Protein AF-A0A950QY49-F1 (afdb_monomer)

Foldseek 3Di:
DDKDWDDDDDDDDDDDDDDPDPPPPPPPPPQFFFAAQEEAEVVRDDLDDPVVLVVLQQDDHGGGDDVVSVVSSVVSVVVVVQFPDWIWIWDDDDRHIYIYIYTDTFAWAAAEAEDEADDPVVDRVNLSVQLPRDGGHTDDPVSQVVSLVSSQVQLVQAQLPVKHKDWDWDADPNNSHIYIYIYIDSHDFAFEDQAAEDDDLVDDSVQLVVLLVQADVPVRDGGTRGNVSNVSSQVSSLLVLLVVQQLAKDKDFPDFCADPVRSYTHTYIYIDSAFHEAEEEPPDDDDPVVLCVLQVSSVVSHDDPVSVVSSQQSVQLVLVQVQQAVKGWDWDWDPDDPRYIYIYIYIDRPDGAAQADDDDPDPDPDDPVRLVVQQPWFGDDPVRNRTGDYPVSVVSSVVVVVVVD

Structure (mmCIF, N/CA/C/O backbone):
data_AF-A0A950QY49-F1
#
_entry.id   AF-A0A950QY49-F1
#
loop_
_atom_site.group_PDB
_atom_site.id
_atom_site.type_symbol
_atom_site.label_atom_id
_atom_site.label_alt_id
_atom_site.label_comp_id
_atom_site.label_asym_id
_atom_site.label_entity_id
_atom_site.label_seq_id
_atom_site.pdbx_PDB_ins_code
_atom_site.Cartn_x
_atom_site.Cartn_y
_atom_site.Cartn_z
_atom_site.occupancy
_atom_site.B_iso_or_equiv
_atom_site.auth_seq_id
_atom_site.auth_comp_id
_atom_site.auth_asym_id
_atom_site.auth_atom_id
_atom_site.pdbx_PDB_model_num
ATOM 1 N N . MET A 1 1 ? 20.045 10.051 -58.119 1.00 30.69 1 MET A N 1
ATOM 2 C CA . MET A 1 1 ? 19.917 9.623 -56.711 1.00 30.69 1 MET A CA 1
ATOM 3 C C . MET A 1 1 ? 18.690 10.287 -56.118 1.00 30.69 1 MET A C 1
ATOM 5 O O . MET A 1 1 ? 18.733 11.477 -55.836 1.00 30.69 1 MET A O 1
ATOM 9 N N . LYS A 1 2 ? 17.575 9.561 -56.041 1.00 25.39 2 LYS A N 1
ATOM 10 C CA . LYS A 1 2 ? 16.353 9.978 -55.345 1.00 25.39 2 LYS A CA 1
ATOM 11 C C . LYS A 1 2 ? 15.787 8.714 -54.693 1.00 25.39 2 LYS A C 1
ATOM 13 O O . LYS A 1 2 ? 15.357 7.828 -55.420 1.00 25.39 2 LYS A O 1
ATOM 18 N N . SER A 1 3 ? 15.891 8.617 -53.371 1.00 27.31 3 SER A N 1
ATOM 19 C CA . SER A 1 3 ? 15.269 7.583 -52.540 1.00 27.31 3 SER A CA 1
ATOM 20 C C . SER A 1 3 ? 13.861 8.034 -52.137 1.00 27.31 3 SER A C 1
ATOM 22 O O . SER A 1 3 ? 13.612 9.230 -51.955 1.00 27.31 3 SER A O 1
ATOM 24 N N . LEU A 1 4 ? 12.927 7.086 -52.056 1.00 34.66 4 LEU A N 1
ATOM 25 C CA . LEU A 1 4 ? 11.522 7.326 -51.737 1.00 34.66 4 LEU A CA 1
ATOM 26 C C . LEU A 1 4 ? 11.275 6.944 -50.266 1.00 34.66 4 LEU A C 1
ATOM 28 O O . LEU A 1 4 ? 11.078 5.779 -49.962 1.00 34.66 4 LEU A O 1
ATOM 32 N N . LEU A 1 5 ? 11.284 7.919 -49.354 1.00 30.86 5 LEU A N 1
ATOM 33 C CA . LEU A 1 5 ? 11.005 7.697 -47.929 1.00 30.86 5 LEU A CA 1
ATOM 34 C C . LEU A 1 5 ? 9.494 7.768 -47.662 1.00 30.86 5 LEU A C 1
ATOM 36 O O . LEU A 1 5 ? 8.912 8.854 -47.686 1.00 30.86 5 LEU A O 1
ATOM 40 N N . PHE A 1 6 ? 8.862 6.640 -47.335 1.00 33.88 6 PHE A N 1
ATOM 41 C CA . PHE A 1 6 ? 7.559 6.640 -46.663 1.00 33.88 6 PHE A CA 1
ATOM 42 C C . PHE A 1 6 ? 7.774 6.706 -45.148 1.00 33.88 6 PHE A C 1
ATOM 44 O O . PHE A 1 6 ? 8.316 5.786 -44.544 1.00 33.88 6 PHE A O 1
ATOM 51 N N . ARG A 1 7 ? 7.362 7.816 -44.528 1.00 32.69 7 ARG A N 1
ATOM 52 C CA . ARG A 1 7 ? 7.483 8.056 -43.083 1.00 32.69 7 ARG A CA 1
ATOM 53 C C . ARG A 1 7 ? 6.103 8.382 -42.521 1.00 32.69 7 ARG A C 1
ATOM 55 O O . ARG A 1 7 ? 5.513 9.384 -42.914 1.00 32.69 7 ARG A O 1
ATOM 62 N N . VAL A 1 8 ? 5.597 7.577 -41.589 1.00 34.59 8 VAL A N 1
ATOM 63 C CA . VAL A 1 8 ? 4.355 7.872 -40.855 1.00 34.59 8 VAL A CA 1
ATOM 64 C C . VAL A 1 8 ? 4.723 8.169 -39.405 1.00 34.59 8 VAL A C 1
ATOM 66 O O . VAL A 1 8 ? 5.109 7.280 -38.655 1.00 34.59 8 VAL A O 1
ATOM 69 N N . GLY A 1 9 ? 4.650 9.443 -39.016 1.00 32.34 9 GLY A N 1
ATOM 70 C CA . GLY A 1 9 ? 4.895 9.908 -37.651 1.00 32.34 9 GLY A CA 1
ATOM 71 C C . GLY A 1 9 ? 3.739 10.774 -37.154 1.00 32.34 9 GLY A C 1
ATOM 72 O O . GLY A 1 9 ? 3.256 11.644 -37.876 1.00 32.34 9 GLY A O 1
ATOM 73 N N . ARG A 1 10 ? 3.290 10.539 -35.917 1.00 36.69 10 ARG A N 1
ATOM 74 C CA . ARG A 1 10 ? 2.324 11.390 -35.200 1.00 36.69 10 ARG A CA 1
ATOM 75 C C . ARG A 1 10 ? 3.036 12.645 -34.680 1.00 36.69 10 ARG A C 1
ATOM 77 O O . ARG A 1 10 ? 4.004 12.516 -33.939 1.00 36.69 10 ARG A O 1
ATOM 84 N N . CYS A 1 11 ? 2.533 13.837 -35.012 1.00 30.84 11 CYS A N 1
ATOM 85 C CA . CYS A 1 11 ? 3.027 15.114 -34.478 1.00 30.84 11 CYS A CA 1
ATOM 86 C C . CYS A 1 11 ? 1.922 15.888 -33.745 1.00 30.84 11 CYS A C 1
ATOM 88 O O . CYS A 1 11 ? 0.811 16.038 -34.252 1.00 30.84 11 CYS A O 1
ATOM 90 N N . VAL A 1 12 ? 2.273 16.404 -32.564 1.00 33.09 12 VAL A N 1
ATOM 91 C CA . VAL A 1 12 ? 1.471 17.269 -31.691 1.00 33.09 12 VAL A CA 1
ATOM 92 C C . VAL A 1 12 ? 2.080 18.683 -31.713 1.00 33.09 12 VAL A C 1
ATOM 94 O O . VAL A 1 12 ? 3.201 18.858 -31.260 1.00 33.09 12 VAL A O 1
ATOM 97 N N . TRP A 1 13 ? 1.310 19.636 -32.258 1.00 37.41 13 TRP A N 1
ATOM 98 C CA . TRP A 1 13 ? 1.205 21.094 -31.993 1.00 37.41 13 TRP A CA 1
ATOM 99 C C . TRP A 1 13 ? 2.407 22.086 -32.032 1.00 37.41 13 TRP A C 1
ATOM 101 O O . TRP A 1 13 ? 3.562 21.683 -31.980 1.00 37.41 13 TRP A O 1
ATOM 111 N N . PRO A 1 14 ? 2.136 23.406 -32.243 1.00 50.62 14 PRO A N 1
ATOM 112 C CA . PRO A 1 14 ? 2.901 24.233 -33.185 1.00 50.62 14 PRO A CA 1
ATOM 113 C C . PRO A 1 14 ? 3.636 25.433 -32.558 1.00 50.62 14 PRO A C 1
ATOM 115 O O . PRO A 1 14 ? 3.256 25.934 -31.506 1.00 50.62 14 PRO A O 1
ATOM 118 N N . THR A 1 15 ? 4.614 25.995 -33.274 1.00 37.56 15 THR A N 1
ATOM 119 C CA . THR A 1 15 ? 4.896 27.445 -33.271 1.00 37.56 15 THR A CA 1
ATOM 120 C C . THR A 1 15 ? 5.518 27.868 -34.607 1.00 37.56 15 THR A C 1
ATOM 122 O O . THR A 1 15 ? 6.325 27.150 -35.194 1.00 37.56 15 THR A O 1
ATOM 125 N N . LEU A 1 16 ? 5.045 29.011 -35.115 1.00 41.44 16 LEU A N 1
ATOM 126 C CA . LEU A 1 16 ? 5.247 29.545 -36.463 1.00 41.44 16 LEU A CA 1
ATOM 127 C C . LEU A 1 16 ? 6.702 29.938 -36.768 1.00 41.44 16 LEU A C 1
ATOM 129 O O . LEU A 1 16 ? 7.291 30.747 -36.055 1.00 41.44 16 LEU A O 1
ATOM 133 N N . LEU A 1 17 ? 7.187 29.524 -37.942 1.00 35.62 17 LEU A N 1
ATOM 134 C CA . LEU A 1 17 ? 8.210 30.245 -38.699 1.00 35.62 17 LEU A CA 1
ATOM 135 C C . LEU A 1 17 ? 7.769 30.318 -40.167 1.00 35.62 17 LEU A C 1
ATOM 137 O O . LEU A 1 17 ? 7.508 29.294 -40.797 1.00 35.62 17 LEU A O 1
ATOM 141 N N . ALA A 1 18 ? 7.654 31.536 -40.694 1.00 41.94 18 ALA A N 1
ATOM 142 C CA . ALA A 1 18 ? 7.353 31.788 -42.096 1.00 41.94 18 ALA A CA 1
ATOM 143 C C . ALA A 1 18 ? 8.558 31.375 -42.954 1.00 41.94 18 ALA A C 1
ATOM 145 O O . ALA A 1 18 ? 9.574 32.067 -42.987 1.00 41.94 18 ALA A O 1
ATOM 146 N N . VAL A 1 19 ? 8.440 30.235 -43.634 1.00 37.59 19 VAL A N 1
ATOM 147 C CA . VAL A 1 19 ? 9.406 29.760 -44.627 1.00 37.59 19 VAL A CA 1
ATOM 148 C C . VAL A 1 19 ? 8.765 29.895 -46.001 1.00 37.59 19 VAL A C 1
ATOM 150 O O . VAL A 1 19 ? 7.644 29.447 -46.237 1.00 37.59 19 VAL A O 1
ATOM 153 N N . THR A 1 20 ? 9.485 30.553 -46.899 1.00 35.62 20 THR A N 1
ATOM 154 C CA . THR A 1 20 ? 9.196 30.648 -48.325 1.00 35.62 20 THR A CA 1
ATOM 155 C C . THR A 1 20 ? 8.959 29.252 -48.909 1.00 35.62 20 THR A C 1
ATOM 157 O O . THR A 1 20 ? 9.855 28.412 -48.955 1.00 35.62 20 THR A O 1
ATOM 160 N N . LEU A 1 21 ? 7.724 28.996 -49.349 1.00 39.03 21 LEU A N 1
ATOM 161 C CA . LEU A 1 21 ? 7.318 27.771 -50.036 1.00 39.03 21 LEU A CA 1
ATOM 162 C C . LEU A 1 21 ? 7.967 27.718 -51.425 1.00 39.03 21 LEU A C 1
ATOM 164 O O . LEU A 1 21 ? 7.374 28.109 -52.426 1.00 39.03 21 LEU A O 1
ATOM 168 N N . ALA A 1 22 ? 9.194 27.206 -51.490 1.00 35.38 22 ALA A N 1
ATOM 169 C CA . ALA A 1 22 ? 9.668 26.542 -52.692 1.00 35.38 22 ALA A CA 1
ATOM 170 C C . ALA A 1 22 ? 8.942 25.194 -52.759 1.00 35.38 22 ALA A C 1
ATOM 172 O O . ALA A 1 22 ? 9.297 24.241 -52.063 1.00 35.38 22 ALA A O 1
ATOM 173 N N . THR A 1 23 ? 7.878 25.126 -53.555 1.00 38.59 23 THR A N 1
ATOM 174 C CA . THR A 1 23 ? 7.194 23.882 -53.905 1.00 38.59 23 THR A CA 1
ATOM 175 C C . THR A 1 23 ? 8.139 23.014 -54.733 1.00 38.59 23 THR A C 1
ATOM 177 O O . THR A 1 23 ? 8.102 22.987 -55.961 1.00 38.59 23 THR A O 1
ATOM 180 N N . ALA A 1 24 ? 9.026 22.288 -54.052 1.00 35.03 24 ALA A N 1
ATOM 181 C CA . ALA A 1 24 ? 9.708 21.152 -54.640 1.00 35.03 24 ALA A CA 1
ATOM 182 C C . ALA A 1 24 ? 8.638 20.096 -54.930 1.00 35.03 24 ALA A C 1
ATOM 184 O O . ALA A 1 24 ? 8.175 19.394 -54.032 1.00 35.03 24 ALA A O 1
ATOM 185 N N . ALA A 1 25 ? 8.209 20.026 -56.188 1.00 30.75 25 ALA A N 1
ATOM 186 C CA . ALA A 1 25 ? 7.413 18.926 -56.692 1.00 30.75 25 ALA A CA 1
ATOM 187 C C . ALA A 1 25 ? 8.199 17.624 -56.459 1.00 30.75 25 ALA A C 1
ATOM 189 O O . ALA A 1 25 ? 9.113 17.281 -57.213 1.00 30.75 25 ALA A O 1
ATOM 190 N N . TYR A 1 26 ? 7.869 16.912 -55.380 1.00 34.59 26 TYR A N 1
ATOM 191 C CA . TYR A 1 26 ? 8.214 15.508 -55.220 1.00 34.59 26 TYR A CA 1
ATOM 192 C C . TYR A 1 26 ? 7.486 14.761 -56.338 1.00 34.59 26 TYR A C 1
ATOM 194 O O . TYR A 1 26 ? 6.314 14.419 -56.224 1.00 34.59 26 TYR A O 1
ATOM 202 N N . SER A 1 27 ? 8.169 14.556 -57.464 1.00 36.56 27 SER A N 1
ATOM 203 C CA . SER A 1 27 ? 7.768 13.539 -58.428 1.00 36.56 27 SER A CA 1
ATOM 204 C C . SER A 1 27 ? 7.874 12.201 -57.705 1.00 36.56 27 SER A C 1
ATOM 206 O O . SER A 1 27 ? 8.966 11.668 -57.505 1.00 36.56 27 SER A O 1
ATOM 208 N N . GLN A 1 28 ? 6.730 11.714 -57.240 1.00 47.41 28 GLN A N 1
ATOM 209 C CA . GLN A 1 28 ? 6.548 10.351 -56.784 1.00 47.41 28 GLN A CA 1
ATOM 210 C C . GLN A 1 28 ? 6.732 9.488 -58.035 1.00 47.41 28 GLN A C 1
ATOM 212 O O . GLN A 1 28 ? 5.863 9.448 -58.903 1.00 47.41 28 GLN A O 1
ATOM 217 N N . GLN A 1 29 ? 7.932 8.932 -58.218 1.00 58.31 29 GLN A N 1
ATOM 218 C CA . GLN A 1 29 ? 8.174 8.001 -59.313 1.00 58.31 29 GLN A CA 1
ATOM 219 C C . GLN A 1 29 ? 7.280 6.791 -59.057 1.00 58.31 29 GLN A C 1
ATOM 221 O O . GLN A 1 29 ? 7.472 6.073 -58.078 1.00 58.31 29 GLN A O 1
ATOM 226 N N . ASP A 1 30 ? 6.264 6.620 -59.897 1.00 75.31 30 ASP A N 1
ATOM 227 C CA . ASP A 1 30 ? 5.365 5.486 -59.783 1.00 75.31 30 ASP A CA 1
ATOM 228 C C . ASP A 1 30 ? 6.089 4.236 -60.296 1.00 75.31 30 ASP A C 1
ATOM 230 O O . ASP A 1 30 ? 6.378 4.087 -61.488 1.00 75.31 30 ASP A O 1
ATOM 234 N N . PHE A 1 31 ? 6.475 3.377 -59.355 1.00 83.50 31 PHE A N 1
ATOM 235 C CA . PHE A 1 31 ? 7.091 2.082 -59.631 1.00 83.50 31 PHE A CA 1
ATOM 236 C C . PHE A 1 31 ? 6.047 0.970 -59.802 1.00 83.50 31 PHE A C 1
ATOM 238 O O . PHE A 1 31 ? 6.425 -0.169 -60.077 1.00 83.50 31 PHE A O 1
ATOM 245 N N . SER A 1 32 ? 4.754 1.284 -59.657 1.00 84.19 32 SE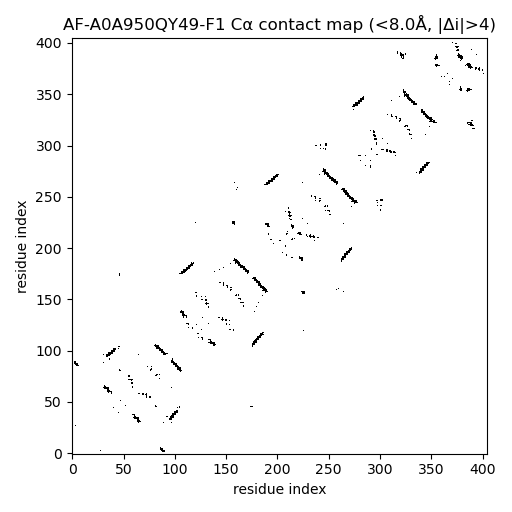R A N 1
ATOM 246 C CA . SER A 1 32 ? 3.659 0.332 -59.836 1.00 84.19 32 SER A CA 1
ATOM 247 C C . SER A 1 32 ? 3.723 -0.332 -61.212 1.00 84.19 32 SER A C 1
ATOM 249 O O . SER A 1 32 ? 3.983 0.311 -62.231 1.00 84.19 32 SER A O 1
ATOM 251 N N . GLY A 1 33 ? 3.530 -1.650 -61.242 1.00 84.44 33 GLY A N 1
ATOM 252 C CA . GLY A 1 33 ? 3.543 -2.445 -62.469 1.00 84.44 33 GLY A CA 1
ATOM 253 C C . GLY A 1 33 ? 4.929 -2.731 -63.063 1.00 84.44 33 GLY A C 1
ATOM 254 O O . GLY A 1 33 ? 5.017 -3.536 -63.990 1.00 84.44 33 GLY A O 1
ATOM 255 N N . ARG A 1 34 ? 6.022 -2.146 -62.546 1.00 91.44 34 ARG A N 1
ATOM 256 C CA . ARG A 1 34 ? 7.386 -2.555 -62.931 1.00 91.44 34 ARG A CA 1
ATOM 257 C C . ARG A 1 34 ? 7.736 -3.904 -62.312 1.00 91.44 34 ARG A C 1
ATOM 259 O O . ARG A 1 34 ? 7.313 -4.196 -61.199 1.00 91.44 34 ARG A O 1
ATOM 266 N N . LEU A 1 35 ? 8.539 -4.707 -63.007 1.00 94.81 35 LEU A N 1
ATOM 267 C CA . LEU A 1 35 ? 8.980 -6.009 -62.499 1.00 94.81 35 LEU A CA 1
ATOM 268 C C . LEU A 1 35 ? 9.905 -5.843 -61.290 1.00 94.81 35 LEU A C 1
ATOM 270 O O . LEU A 1 35 ? 10.862 -5.071 -61.345 1.00 94.81 35 LEU A O 1
ATOM 274 N N . VAL A 1 36 ? 9.645 -6.588 -60.219 1.00 95.56 36 VAL A N 1
ATOM 275 C CA . VAL A 1 36 ? 10.505 -6.610 -59.032 1.00 95.56 36 VAL A CA 1
ATOM 276 C C . VAL A 1 36 ? 11.767 -7.415 -59.33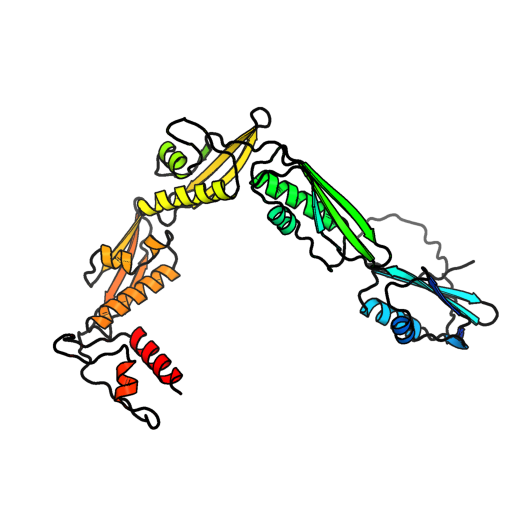9 1.00 95.56 36 VAL A C 1
ATOM 278 O O . VAL A 1 36 ? 11.688 -8.617 -59.593 1.00 95.56 36 VAL A O 1
ATOM 281 N N . THR A 1 37 ? 12.937 -6.776 -59.309 1.00 95.56 37 THR A N 1
ATOM 282 C CA . THR A 1 37 ? 14.229 -7.433 -59.589 1.00 95.56 37 THR A CA 1
ATOM 283 C C . THR A 1 37 ? 14.846 -8.058 -58.343 1.00 95.56 37 THR A C 1
ATOM 285 O O . THR A 1 37 ? 15.503 -9.092 -58.428 1.00 95.56 37 THR A O 1
ATOM 288 N N . SER A 1 38 ? 14.602 -7.472 -57.169 1.00 94.50 38 SER A N 1
ATOM 289 C CA . SER A 1 38 ? 15.070 -7.997 -55.885 1.00 94.50 38 SER A CA 1
ATOM 290 C C . SER A 1 38 ? 14.222 -7.479 -54.726 1.00 94.50 38 SER A C 1
ATOM 292 O O . SER A 1 38 ? 13.797 -6.323 -54.752 1.00 94.50 38 SER A O 1
ATOM 294 N N . VAL A 1 39 ? 14.076 -8.292 -53.679 1.00 94.88 39 VAL A N 1
ATOM 295 C CA . VAL A 1 39 ? 13.546 -7.867 -52.376 1.00 94.88 39 VAL A CA 1
ATOM 296 C C . VAL A 1 39 ? 14.623 -8.101 -51.323 1.00 94.88 39 VAL A C 1
ATOM 298 O O . VAL A 1 39 ? 15.093 -9.225 -51.158 1.00 94.88 39 VAL A O 1
ATOM 301 N N . LEU A 1 40 ? 15.049 -7.034 -50.651 1.00 95.12 40 LEU A N 1
ATOM 302 C CA . LEU A 1 40 ? 16.138 -7.050 -49.676 1.00 95.12 40 LEU A CA 1
ATOM 303 C C . LEU A 1 40 ? 15.659 -6.533 -48.319 1.00 95.12 40 LEU A C 1
ATOM 305 O O . LEU A 1 40 ? 14.826 -5.633 -48.254 1.00 95.12 40 LEU A O 1
ATOM 309 N N . PHE A 1 41 ? 16.253 -7.047 -47.243 1.00 95.75 41 PHE A N 1
ATOM 310 C CA . PHE A 1 41 ? 16.059 -6.537 -45.887 1.00 95.75 41 PHE A CA 1
ATOM 311 C C . PHE A 1 41 ? 17.346 -5.906 -45.358 1.00 95.75 41 PHE A C 1
ATOM 313 O O . PHE A 1 41 ? 18.445 -6.424 -45.567 1.00 95.75 41 PHE A O 1
ATOM 320 N N . GLN A 1 42 ? 17.204 -4.789 -44.651 1.00 95.25 42 GLN A N 1
ATOM 321 C CA . GLN A 1 42 ? 18.289 -4.100 -43.970 1.00 95.25 42 GLN A CA 1
ATOM 322 C C . GLN A 1 42 ? 17.882 -3.826 -42.514 1.00 95.25 42 GLN A C 1
ATOM 324 O O . GLN A 1 42 ? 16.985 -3.016 -42.292 1.00 95.25 42 GLN A O 1
ATOM 329 N N . PRO A 1 43 ? 18.544 -4.445 -41.517 1.00 93.81 43 PRO A N 1
ATOM 330 C CA . PRO A 1 43 ? 19.668 -5.390 -41.631 1.00 93.81 43 PRO A CA 1
ATOM 331 C C . PRO A 1 43 ? 19.280 -6.724 -42.298 1.00 93.81 43 PRO A C 1
ATOM 333 O O . PRO A 1 43 ? 18.111 -7.069 -42.356 1.00 93.81 43 PRO A O 1
ATOM 336 N N . ALA A 1 44 ? 20.250 -7.503 -42.788 1.00 92.75 44 ALA A N 1
ATOM 337 C CA . ALA A 1 44 ? 19.944 -8.782 -43.446 1.00 92.75 44 ALA A CA 1
ATOM 338 C C . ALA A 1 44 ? 19.329 -9.815 -42.480 1.00 92.75 44 ALA A C 1
ATOM 340 O O . ALA A 1 44 ? 18.372 -10.498 -42.830 1.00 92.75 44 ALA A O 1
ATOM 341 N N . LYS A 1 45 ? 19.846 -9.898 -41.244 1.00 91.56 45 LYS A N 1
ATOM 342 C CA . LYS A 1 45 ? 19.269 -10.737 -40.183 1.00 91.56 45 LYS A CA 1
ATOM 343 C C . LYS A 1 45 ? 18.032 -10.044 -39.615 1.00 91.56 45 LYS A C 1
ATOM 345 O O . LYS A 1 45 ? 18.147 -8.963 -39.038 1.00 91.56 45 LYS A O 1
ATOM 350 N N . GLN A 1 46 ? 16.876 -10.670 -39.785 1.00 94.06 46 GLN A N 1
ATOM 351 C CA . GLN A 1 46 ? 15.595 -10.187 -39.277 1.00 94.06 46 GLN A CA 1
ATOM 352 C C . GLN A 1 46 ? 15.273 -10.813 -37.906 1.00 94.06 46 GLN A C 1
ATOM 354 O O . GLN A 1 46 ? 15.798 -11.882 -37.593 1.00 94.06 46 GLN A O 1
ATOM 359 N N . PRO A 1 47 ? 14.457 -10.150 -37.059 1.00 92.69 47 PRO A N 1
ATOM 360 C CA . PRO A 1 47 ? 14.049 -10.694 -35.759 1.00 92.69 47 PRO A CA 1
ATOM 361 C C . PRO A 1 47 ? 13.118 -11.910 -35.879 1.00 92.69 47 PRO A C 1
ATOM 363 O O . PRO A 1 47 ? 13.007 -12.687 -34.936 1.00 92.69 47 PRO A O 1
ATOM 366 N N . ILE A 1 48 ? 12.449 -12.060 -37.020 1.00 92.44 48 ILE A N 1
ATOM 367 C CA . ILE A 1 48 ? 11.604 -13.204 -37.356 1.00 92.44 48 ILE A CA 1
ATOM 368 C C . ILE A 1 48 ? 12.420 -14.307 -38.058 1.00 92.44 48 ILE A C 1
ATOM 370 O O . ILE A 1 48 ? 13.390 -14.007 -38.757 1.00 92.44 48 ILE A O 1
ATOM 374 N N . ASP A 1 49 ? 12.028 -15.575 -37.879 1.00 91.69 49 ASP A N 1
ATOM 375 C CA . ASP A 1 49 ? 12.633 -16.729 -38.565 1.00 91.69 49 ASP A CA 1
ATOM 376 C C . ASP A 1 49 ? 12.497 -16.599 -40.091 1.00 91.69 49 ASP A C 1
ATOM 378 O O . ASP A 1 49 ? 11.493 -16.105 -40.604 1.00 91.69 49 ASP A O 1
ATOM 382 N N . GLU A 1 50 ? 13.499 -17.067 -40.838 1.00 91.12 50 GLU A N 1
ATOM 383 C CA . GLU A 1 50 ? 13.517 -16.945 -42.301 1.00 91.12 50 GLU A CA 1
ATOM 384 C C . GLU A 1 50 ? 12.353 -17.667 -42.992 1.00 91.12 50 GLU A C 1
ATOM 386 O O . GLU A 1 50 ? 11.971 -17.280 -44.098 1.00 91.12 50 GLU A O 1
ATOM 391 N N . ARG A 1 51 ? 11.802 -18.728 -42.386 1.00 91.38 51 ARG A N 1
ATOM 392 C CA . ARG A 1 51 ? 10.640 -19.440 -42.941 1.00 91.38 51 ARG A CA 1
ATOM 393 C C . ARG A 1 51 ? 9.387 -18.586 -42.819 1.00 91.38 51 ARG A C 1
ATOM 395 O O . ARG A 1 51 ? 8.742 -18.324 -43.827 1.00 91.38 51 ARG A O 1
ATOM 402 N N . ASP A 1 52 ? 9.132 -18.067 -41.624 1.00 92.94 52 ASP A N 1
ATOM 403 C CA . ASP A 1 52 ? 7.974 -17.215 -41.357 1.00 92.94 52 ASP A CA 1
ATOM 404 C C . ASP A 1 52 ? 8.079 -15.882 -42.122 1.00 92.94 52 ASP A C 1
ATOM 406 O O . ASP A 1 52 ? 7.080 -15.357 -42.612 1.00 92.94 52 ASP A O 1
ATOM 410 N N . LEU A 1 53 ? 9.299 -15.357 -42.314 1.00 93.75 53 LEU A N 1
ATOM 411 C CA . LEU A 1 53 ? 9.541 -14.165 -43.133 1.00 93.75 53 LEU A CA 1
ATOM 412 C C . LEU A 1 53 ? 9.081 -14.353 -44.583 1.00 93.75 53 LEU A C 1
ATOM 414 O O . LEU A 1 53 ? 8.505 -13.437 -45.171 1.00 93.75 53 LEU A O 1
ATOM 418 N N . LYS A 1 54 ? 9.334 -15.532 -45.167 1.00 90.88 54 LYS A N 1
ATOM 419 C CA . LYS A 1 54 ? 8.913 -15.854 -46.539 1.00 90.88 54 LYS A CA 1
ATOM 420 C C . LYS A 1 54 ? 7.396 -15.918 -46.662 1.00 90.88 54 LYS A C 1
ATOM 422 O O . LYS A 1 54 ? 6.872 -15.479 -47.680 1.00 90.88 54 LYS A O 1
ATOM 427 N N . ASP A 1 55 ? 6.714 -16.412 -45.634 1.00 90.81 55 ASP A N 1
ATOM 428 C CA . ASP A 1 55 ? 5.251 -16.481 -45.606 1.00 90.81 55 ASP A CA 1
ATOM 429 C C . ASP A 1 55 ? 4.615 -15.092 -45.419 1.00 90.81 55 ASP A C 1
ATOM 431 O O . ASP A 1 55 ? 3.547 -14.811 -45.965 1.00 90.81 55 ASP A O 1
ATOM 435 N N . MET A 1 56 ? 5.287 -14.189 -44.698 1.00 90.81 56 MET A N 1
ATOM 436 C CA . MET A 1 56 ? 4.837 -12.804 -44.517 1.00 90.81 56 MET A CA 1
ATOM 437 C C . MET A 1 56 ? 5.099 -11.909 -45.735 1.00 90.81 56 MET A C 1
ATOM 439 O O . MET A 1 56 ? 4.347 -10.955 -45.957 1.00 90.81 56 MET A O 1
ATOM 443 N N . GLN A 1 57 ? 6.141 -12.192 -46.524 1.00 93.69 57 GLN A N 1
ATOM 444 C CA . GLN A 1 57 ? 6.507 -11.407 -47.702 1.00 93.69 57 GLN A CA 1
ATOM 445 C C . GLN A 1 57 ? 5.610 -11.735 -48.902 1.00 93.69 57 GLN A C 1
ATOM 447 O O . GLN A 1 57 ? 5.785 -12.741 -49.589 1.00 93.69 57 GLN A O 1
ATOM 452 N N . LEU A 1 58 ? 4.694 -10.822 -49.225 1.00 94.38 58 LEU A N 1
ATOM 453 C CA . LEU A 1 58 ? 3.769 -11.004 -50.349 1.00 94.38 58 LEU A CA 1
ATOM 454 C C . LEU A 1 58 ? 4.380 -10.623 -51.704 1.00 94.38 58 LEU A C 1
ATOM 456 O O . LEU A 1 58 ? 3.917 -11.094 -52.739 1.00 94.38 58 LEU A O 1
ATOM 460 N N . ILE A 1 59 ? 5.412 -9.777 -51.706 1.00 94.00 59 ILE A N 1
ATOM 461 C CA . ILE A 1 59 ? 6.108 -9.339 -52.923 1.00 94.00 59 ILE A CA 1
ATOM 462 C C . ILE A 1 59 ? 7.065 -10.436 -53.395 1.00 94.00 59 ILE A C 1
ATOM 464 O O . ILE A 1 59 ? 7.886 -10.928 -52.615 1.00 94.00 59 ILE A O 1
ATOM 468 N N . ARG A 1 60 ? 7.028 -10.774 -54.686 1.00 92.19 60 ARG A N 1
ATOM 469 C CA . ARG A 1 60 ? 7.893 -11.799 -55.285 1.00 92.19 60 ARG A CA 1
ATOM 470 C C . ARG A 1 60 ? 8.765 -11.231 -56.394 1.00 92.19 60 ARG A C 1
ATOM 472 O O . ARG A 1 60 ? 8.342 -10.382 -57.173 1.00 92.19 60 ARG A O 1
ATOM 479 N N . VAL A 1 61 ? 9.998 -11.726 -56.468 1.00 93.56 61 VAL A N 1
ATOM 480 C CA . VAL A 1 61 ? 10.926 -11.395 -57.555 1.00 93.56 61 VAL A CA 1
ATOM 481 C C . VAL A 1 61 ? 10.378 -11.948 -58.872 1.00 93.56 61 VAL A C 1
ATOM 483 O O . VAL A 1 61 ? 9.953 -13.100 -58.930 1.00 93.56 61 VAL A O 1
ATOM 486 N N . GLY A 1 62 ? 10.400 -11.128 -59.923 1.00 93.00 62 GLY A N 1
ATOM 487 C CA . GLY A 1 62 ? 9.877 -11.459 -61.250 1.00 93.00 62 GLY A CA 1
ATOM 488 C C . GLY A 1 62 ? 8.398 -11.124 -61.465 1.00 93.00 62 GLY A C 1
ATOM 489 O O . GLY A 1 62 ? 7.929 -11.221 -62.596 1.00 93.00 62 GLY A O 1
ATOM 490 N N . GLU A 1 63 ? 7.671 -10.691 -60.431 1.00 93.75 63 GLU A N 1
ATOM 491 C CA . GLU A 1 63 ? 6.277 -10.243 -60.545 1.00 93.75 63 GLU A CA 1
ATOM 492 C C . GLU A 1 63 ? 6.188 -8.705 -60.646 1.00 93.75 63 GLU A C 1
ATOM 494 O O . GLU A 1 63 ? 7.102 -7.999 -60.202 1.00 93.75 63 GLU A O 1
ATOM 499 N N . PRO A 1 64 ? 5.117 -8.145 -61.245 1.00 94.38 64 PRO A N 1
ATOM 500 C CA . PRO A 1 64 ? 4.874 -6.705 -61.224 1.00 94.38 64 PRO A CA 1
ATOM 501 C C . PRO A 1 64 ? 4.679 -6.194 -59.791 1.00 94.38 64 PRO A C 1
ATOM 503 O O . PRO A 1 64 ? 3.925 -6.779 -59.017 1.00 94.38 64 PRO A O 1
ATOM 506 N N . LEU A 1 65 ? 5.308 -5.071 -59.443 1.00 93.44 65 LEU A N 1
ATOM 507 C CA . LEU A 1 65 ? 5.146 -4.443 -58.136 1.00 93.44 65 LEU A CA 1
ATOM 508 C C . LEU A 1 65 ? 3.703 -3.956 -57.951 1.00 93.44 65 LEU A C 1
ATOM 510 O O . LEU A 1 65 ? 3.256 -3.049 -58.659 1.00 93.44 65 LEU A O 1
ATOM 514 N N . VAL A 1 66 ? 3.008 -4.506 -56.954 1.00 94.44 66 VAL A N 1
ATOM 515 C CA . VAL A 1 66 ? 1.677 -4.052 -56.533 1.00 94.44 66 VAL A CA 1
ATOM 516 C C . VAL A 1 66 ? 1.795 -3.304 -55.197 1.00 94.44 66 VAL A C 1
ATOM 518 O O . VAL A 1 66 ? 2.117 -3.923 -54.181 1.00 94.44 66 VAL A O 1
ATOM 521 N N . PRO A 1 67 ? 1.498 -1.990 -55.134 1.00 91.25 67 PRO A N 1
ATOM 522 C CA . PRO A 1 67 ? 1.643 -1.208 -53.902 1.00 91.25 67 PRO A CA 1
ATOM 523 C C . PRO A 1 67 ? 0.868 -1.758 -52.693 1.00 91.25 67 PRO A C 1
ATOM 525 O O . PRO A 1 67 ? 1.348 -1.676 -51.564 1.00 91.25 67 PRO A O 1
ATOM 528 N N . SER A 1 68 ? -0.301 -2.373 -52.906 1.00 93.19 68 SER A N 1
ATOM 529 C CA . SER A 1 68 ? -1.077 -2.988 -51.819 1.00 93.19 68 SER A CA 1
ATOM 530 C C . SER A 1 68 ? -0.392 -4.213 -51.207 1.00 93.19 68 SER A C 1
ATOM 532 O O . SER A 1 68 ? -0.545 -4.446 -50.013 1.00 93.19 68 SER A O 1
ATOM 534 N N . GLN A 1 69 ? 0.408 -4.962 -51.975 1.00 94.69 69 GLN A N 1
ATOM 535 C CA . GLN A 1 69 ? 1.208 -6.072 -51.444 1.00 94.69 69 GLN A CA 1
ATOM 536 C C . GLN A 1 69 ? 2.374 -5.569 -50.590 1.00 94.69 69 GLN A C 1
ATOM 538 O O . GLN A 1 69 ? 2.733 -6.222 -49.610 1.00 94.69 69 GLN A O 1
ATOM 543 N N . VAL A 1 70 ? 2.941 -4.402 -50.924 1.00 94.19 70 VAL A N 1
ATOM 544 C CA . VAL A 1 70 ? 3.949 -3.735 -50.085 1.00 94.19 70 VAL A CA 1
ATOM 545 C C . VAL A 1 70 ? 3.336 -3.369 -48.739 1.00 94.19 70 VAL A C 1
ATOM 547 O O . VAL A 1 70 ? 3.868 -3.764 -47.706 1.00 94.19 70 VAL A O 1
ATOM 550 N N . ALA A 1 71 ? 2.190 -2.683 -48.753 1.00 93.69 71 ALA A N 1
ATOM 551 C CA . ALA A 1 71 ? 1.478 -2.299 -47.536 1.00 93.69 71 ALA A CA 1
ATOM 552 C C . ALA A 1 71 ? 1.091 -3.521 -46.686 1.00 93.69 71 ALA A C 1
ATOM 554 O O . ALA A 1 71 ? 1.419 -3.570 -45.507 1.00 93.69 71 ALA A O 1
ATOM 555 N N . ALA A 1 72 ? 0.508 -4.557 -47.294 1.00 95.50 72 ALA A N 1
ATOM 556 C CA . ALA A 1 72 ? 0.134 -5.776 -46.580 1.00 95.50 72 ALA A CA 1
ATOM 557 C C . ALA A 1 72 ? 1.350 -6.546 -46.023 1.00 95.50 72 ALA A C 1
ATOM 559 O O . ALA A 1 72 ? 1.273 -7.106 -44.933 1.00 95.50 72 ALA A O 1
ATOM 560 N N . THR A 1 73 ? 2.498 -6.528 -46.714 1.00 95.56 73 THR A N 1
ATOM 561 C CA . THR A 1 73 ? 3.752 -7.085 -46.173 1.00 95.56 73 THR A CA 1
ATOM 562 C C . THR A 1 73 ? 4.201 -6.309 -44.930 1.00 95.56 73 THR A C 1
ATOM 564 O O . THR A 1 73 ? 4.563 -6.918 -43.927 1.00 95.56 73 THR A O 1
ATOM 567 N N . ILE A 1 74 ? 4.145 -4.971 -44.963 1.00 95.75 74 ILE A N 1
ATOM 568 C CA . ILE A 1 74 ? 4.446 -4.123 -43.797 1.00 95.75 74 ILE A CA 1
ATOM 569 C C . ILE A 1 74 ? 3.498 -4.456 -42.635 1.00 95.75 74 ILE A C 1
ATOM 571 O O . ILE A 1 74 ? 3.961 -4.637 -41.509 1.00 95.75 74 ILE A O 1
ATOM 575 N N . ASP A 1 75 ? 2.200 -4.597 -42.908 1.00 95.81 75 ASP A N 1
ATOM 576 C CA . ASP A 1 75 ? 1.191 -4.926 -41.897 1.00 95.81 75 ASP A CA 1
ATOM 577 C C . ASP A 1 75 ? 1.445 -6.301 -41.263 1.00 95.81 75 ASP A C 1
ATOM 579 O O . ASP A 1 75 ? 1.398 -6.425 -40.039 1.00 95.81 75 ASP A O 1
ATOM 583 N N . HIS A 1 76 ? 1.781 -7.323 -42.058 1.00 95.69 76 HIS A N 1
ATOM 584 C CA . HIS A 1 76 ? 2.131 -8.655 -41.551 1.00 95.69 76 HIS A CA 1
ATOM 585 C C . HIS A 1 76 ? 3.363 -8.615 -40.642 1.00 95.69 76 HIS A C 1
ATOM 587 O O . HIS A 1 76 ? 3.362 -9.198 -39.554 1.00 95.69 76 HIS A O 1
ATOM 593 N N . LEU A 1 77 ? 4.400 -7.883 -41.054 1.00 95.06 77 LEU A N 1
ATOM 594 C CA . LEU A 1 77 ? 5.608 -7.727 -40.253 1.00 95.06 77 LEU A CA 1
ATOM 595 C C . LEU A 1 77 ? 5.304 -6.988 -38.943 1.00 95.06 77 LEU A C 1
ATOM 597 O O . LEU A 1 77 ? 5.721 -7.454 -37.886 1.00 95.06 77 LEU A O 1
ATOM 601 N N . PHE A 1 78 ? 4.518 -5.908 -38.950 1.00 94.88 78 PHE A N 1
ATOM 602 C CA . PHE A 1 78 ? 4.109 -5.245 -37.704 1.00 94.88 78 PHE A CA 1
ATOM 603 C C . PHE A 1 78 ? 3.227 -6.134 -36.821 1.00 94.88 78 PHE A C 1
ATOM 605 O O . PHE A 1 78 ? 3.393 -6.123 -35.598 1.00 94.88 78 PHE A O 1
ATOM 612 N N . ALA A 1 79 ? 2.335 -6.930 -37.416 1.00 94.44 79 ALA A N 1
ATOM 613 C CA . ALA A 1 79 ? 1.455 -7.850 -36.699 1.00 94.44 79 ALA A CA 1
ATOM 614 C C . ALA A 1 79 ? 2.224 -8.947 -35.944 1.00 94.44 79 ALA A C 1
ATOM 616 O O . ALA A 1 79 ? 1.736 -9.429 -34.924 1.00 94.44 79 ALA A O 1
ATOM 617 N N . SER A 1 80 ? 3.449 -9.284 -36.370 1.00 93.19 80 SER A N 1
ATOM 618 C CA . SER A 1 80 ? 4.342 -10.163 -35.597 1.00 93.19 80 SER A CA 1
ATOM 619 C C . SER A 1 80 ? 4.715 -9.592 -34.220 1.00 93.19 80 SER A C 1
ATOM 621 O O . SER A 1 80 ? 5.141 -10.330 -33.335 1.00 93.19 80 SER A O 1
ATOM 623 N N . GLY A 1 81 ? 4.603 -8.271 -34.027 1.00 93.38 81 GLY A N 1
ATOM 624 C CA . GLY A 1 81 ? 4.994 -7.588 -32.795 1.00 93.38 81 GLY A CA 1
ATOM 625 C C . GLY A 1 81 ? 6.507 -7.419 -32.606 1.00 93.38 81 GLY A C 1
ATOM 626 O O . GLY A 1 81 ? 6.908 -6.817 -31.610 1.00 93.38 81 GLY A O 1
ATOM 627 N N . LEU A 1 82 ? 7.335 -7.896 -33.544 1.00 94.94 82 LEU A N 1
ATOM 628 C CA . LEU A 1 82 ? 8.804 -7.924 -33.453 1.00 94.94 82 LEU A CA 1
ATOM 629 C C . LEU A 1 82 ? 9.499 -6.678 -34.020 1.00 94.94 82 LEU A C 1
ATOM 631 O O . LEU A 1 82 ? 10.728 -6.600 -34.011 1.00 94.94 82 LEU A O 1
ATOM 635 N N . TYR A 1 83 ? 8.736 -5.701 -34.509 1.00 95.88 83 TYR A N 1
ATOM 636 C CA . TYR A 1 83 ? 9.249 -4.520 -35.201 1.00 95.88 83 TYR A CA 1
ATOM 637 C C . TYR A 1 83 ? 8.738 -3.224 -34.567 1.00 95.88 83 TYR A C 1
ATOM 639 O O . TYR A 1 83 ? 7.556 -3.095 -34.246 1.00 95.88 83 TYR A O 1
ATOM 647 N N . ASP A 1 84 ? 9.640 -2.254 -34.415 1.00 94.38 84 ASP A N 1
ATOM 648 C CA . ASP A 1 84 ? 9.338 -0.891 -33.961 1.00 94.38 84 ASP A CA 1
ATOM 649 C C . ASP A 1 84 ? 9.216 0.103 -35.115 1.00 94.38 84 ASP A C 1
ATOM 651 O O . ASP A 1 84 ? 8.567 1.136 -34.966 1.00 94.38 84 ASP A O 1
ATOM 655 N N . ASP A 1 85 ? 9.882 -0.165 -36.236 1.00 96.12 85 ASP A N 1
ATOM 656 C CA . ASP A 1 85 ? 9.797 0.653 -37.444 1.00 96.12 85 ASP A CA 1
ATOM 657 C C . ASP A 1 85 ? 10.086 -0.200 -38.676 1.00 96.12 85 ASP A C 1
ATOM 659 O O . ASP A 1 85 ? 10.950 -1.083 -38.646 1.00 96.12 85 ASP A O 1
ATOM 663 N N . ILE A 1 86 ? 9.367 0.083 -39.756 1.00 96.12 86 ILE A N 1
ATOM 664 C CA . ILE A 1 86 ? 9.551 -0.545 -41.061 1.00 96.12 86 ILE A CA 1
ATOM 665 C C . ILE A 1 86 ? 9.409 0.558 -42.100 1.00 96.12 86 ILE A C 1
ATOM 667 O O . ILE A 1 86 ? 8.361 1.191 -42.212 1.00 96.12 86 ILE A O 1
ATOM 671 N N . GLN A 1 87 ? 10.468 0.773 -42.866 1.00 95.31 87 GLN A N 1
ATOM 672 C CA . GLN A 1 87 ? 10.489 1.675 -44.009 1.00 95.31 87 GLN A CA 1
ATOM 673 C C . GLN A 1 87 ? 10.748 0.860 -45.269 1.00 95.31 87 GLN A C 1
ATOM 675 O O . GLN A 1 87 ? 11.395 -0.187 -45.222 1.00 95.31 87 GLN A O 1
ATOM 680 N N . VAL A 1 88 ? 10.236 1.332 -46.400 1.00 95.12 88 VAL A N 1
ATOM 681 C CA . VAL A 1 88 ? 10.439 0.675 -47.689 1.00 95.12 88 VAL A CA 1
ATOM 682 C C . VAL A 1 88 ? 11.005 1.685 -48.661 1.00 95.12 88 VAL A C 1
ATOM 684 O O . VAL A 1 88 ? 10.353 2.684 -48.958 1.00 95.12 88 VAL A O 1
ATOM 687 N N . ASP A 1 89 ? 12.192 1.381 -49.168 1.00 94.06 89 ASP A N 1
ATOM 688 C CA . ASP A 1 89 ? 12.809 2.098 -50.272 1.00 94.06 89 ASP A CA 1
ATOM 689 C C . ASP A 1 89 ? 12.610 1.307 -51.568 1.00 94.06 89 ASP A C 1
ATOM 691 O O . ASP A 1 89 ? 12.760 0.083 -51.606 1.00 94.06 89 ASP A O 1
ATOM 695 N N . ALA A 1 90 ? 12.301 2.026 -52.644 1.00 92.56 90 ALA A N 1
ATOM 696 C CA . ALA A 1 90 ? 12.246 1.491 -53.997 1.00 92.56 90 ALA A CA 1
ATOM 697 C C . ALA A 1 90 ? 13.249 2.243 -54.875 1.00 92.56 90 ALA A C 1
ATOM 699 O O . ALA A 1 90 ? 13.224 3.475 -54.940 1.00 92.56 90 ALA A O 1
ATOM 700 N N . GLU A 1 91 ? 14.125 1.507 -55.555 1.00 92.12 91 GLU A N 1
ATOM 701 C CA . GLU A 1 91 ? 15.128 2.069 -56.460 1.00 92.12 91 GLU A CA 1
ATOM 702 C C . GLU A 1 91 ? 14.990 1.440 -57.857 1.00 92.12 91 GLU A C 1
ATOM 704 O O . GLU A 1 91 ? 14.775 0.229 -57.962 1.00 92.12 91 GLU A O 1
ATOM 709 N N . PRO A 1 92 ? 15.094 2.224 -58.951 1.00 92.00 92 PRO A N 1
ATOM 710 C CA . PRO A 1 92 ? 15.141 1.657 -60.294 1.00 92.00 92 PRO A CA 1
ATOM 711 C C . PRO A 1 92 ? 16.348 0.723 -60.430 1.00 92.00 92 PRO A C 1
ATOM 713 O O . PRO A 1 92 ? 17.471 1.127 -60.129 1.00 92.00 92 PRO A O 1
ATOM 716 N N . ASP A 1 93 ? 16.123 -0.485 -60.939 1.00 90.56 93 ASP A N 1
ATOM 717 C CA . ASP A 1 93 ? 17.177 -1.466 -61.191 1.00 90.56 93 ASP A CA 1
ATOM 718 C C . ASP A 1 93 ? 16.942 -2.127 -62.552 1.00 90.56 93 ASP A C 1
ATOM 720 O O . ASP A 1 93 ? 15.926 -2.785 -62.777 1.00 90.56 93 ASP A O 1
ATOM 724 N N . GLN A 1 94 ? 17.862 -1.892 -63.490 1.00 84.62 94 GLN A N 1
ATOM 725 C CA . GLN A 1 94 ? 17.728 -2.277 -64.898 1.00 84.62 94 GLN A CA 1
ATOM 726 C C . GLN A 1 94 ? 16.363 -1.851 -65.489 1.00 84.62 94 GLN A C 1
ATOM 728 O O . GLN A 1 94 ? 16.035 -0.664 -65.507 1.00 84.62 94 GLN A O 1
ATOM 733 N N . ASN A 1 95 ? 15.565 -2.819 -65.956 1.00 83.38 95 ASN A N 1
ATOM 734 C CA . ASN A 1 95 ? 14.218 -2.628 -66.505 1.00 83.38 95 ASN A CA 1
ATOM 735 C C . ASN A 1 95 ? 13.103 -2.816 -65.457 1.00 83.38 95 ASN A C 1
ATOM 737 O O . ASN A 1 95 ? 11.928 -2.904 -65.813 1.00 83.38 95 ASN A O 1
ATOM 741 N N . GLY A 1 96 ? 13.453 -2.899 -64.174 1.00 90.75 96 GLY A N 1
ATOM 742 C CA . GLY A 1 96 ? 12.531 -3.159 -63.078 1.00 90.75 96 GLY A CA 1
ATOM 743 C C . GLY A 1 96 ? 12.772 -2.261 -61.866 1.00 90.75 96 GLY A C 1
ATOM 744 O O . GLY A 1 96 ? 13.193 -1.105 -61.989 1.00 90.75 96 GLY A O 1
ATOM 745 N N . VAL A 1 97 ? 12.431 -2.781 -60.690 1.00 94.00 97 VAL A N 1
ATOM 746 C CA . VAL A 1 97 ? 12.535 -2.088 -59.404 1.00 94.00 97 VAL A CA 1
ATOM 747 C C . VAL A 1 97 ? 13.101 -3.019 -58.332 1.00 94.00 97 VAL A C 1
ATOM 749 O O . VAL A 1 97 ? 12.642 -4.148 -58.159 1.00 94.00 97 VAL A O 1
ATOM 752 N N . SER A 1 98 ? 14.086 -2.521 -57.590 1.00 94.69 98 SER A N 1
ATOM 753 C CA . SER A 1 98 ? 14.618 -3.155 -56.387 1.00 94.69 98 SER A CA 1
ATOM 754 C C . SER A 1 98 ? 13.891 -2.597 -55.165 1.00 94.69 98 SER A C 1
ATOM 756 O O . SER A 1 98 ? 13.779 -1.378 -55.016 1.00 94.69 98 SER A O 1
ATOM 758 N N . ILE A 1 99 ? 13.385 -3.479 -54.300 1.00 95.31 99 ILE A N 1
ATOM 759 C CA . ILE A 1 99 ? 12.685 -3.121 -53.062 1.00 95.31 99 ILE A CA 1
ATOM 760 C C . ILE A 1 99 ? 13.569 -3.454 -51.864 1.00 95.31 99 ILE A C 1
ATOM 762 O O . ILE A 1 99 ? 14.076 -4.572 -51.746 1.00 95.31 99 ILE A O 1
ATOM 766 N N . ARG A 1 100 ? 13.721 -2.499 -50.945 1.00 96.44 100 ARG A N 1
ATOM 767 C CA . ARG A 1 100 ? 14.491 -2.659 -49.712 1.00 96.44 100 ARG A CA 1
ATOM 768 C C . ARG A 1 100 ? 13.641 -2.312 -48.495 1.00 96.44 100 ARG A C 1
ATOM 770 O O . ARG A 1 100 ? 13.266 -1.160 -48.308 1.00 96.44 100 ARG A O 1
ATOM 777 N N . PHE A 1 101 ? 13.385 -3.301 -47.647 1.00 96.38 101 PHE A N 1
ATOM 778 C CA . PHE A 1 101 ? 12.771 -3.115 -46.336 1.00 96.38 101 PHE A CA 1
ATOM 779 C C . PHE A 1 101 ? 13.848 -2.738 -45.319 1.00 96.38 101 PHE A C 1
ATOM 781 O O . PHE A 1 101 ? 14.716 -3.545 -44.988 1.00 96.38 101 PHE A O 1
ATOM 788 N N . ILE A 1 102 ? 13.799 -1.510 -44.817 1.00 97.50 102 ILE A N 1
ATOM 789 C CA . ILE A 1 102 ? 14.660 -1.019 -43.744 1.00 97.50 102 ILE A CA 1
ATOM 790 C C . ILE A 1 102 ? 13.898 -1.210 -42.433 1.00 97.50 102 ILE A C 1
ATOM 792 O O . ILE A 1 102 ? 12.910 -0.523 -42.179 1.00 97.50 102 ILE A O 1
ATOM 796 N N . THR A 1 103 ? 14.332 -2.163 -41.612 1.00 96.06 103 THR A N 1
ATOM 797 C CA . THR A 1 103 ? 13.614 -2.569 -40.401 1.00 96.06 103 THR A CA 1
ATOM 798 C C . THR A 1 103 ? 14.373 -2.204 -39.132 1.00 96.06 103 THR A C 1
ATOM 800 O O . THR A 1 103 ? 15.602 -2.265 -39.054 1.00 96.06 103 THR A O 1
ATOM 803 N N . ARG A 1 104 ? 13.617 -1.846 -38.093 1.00 95.75 104 ARG A N 1
ATOM 804 C CA . ARG A 1 104 ? 14.105 -1.708 -36.722 1.00 95.75 104 ARG A CA 1
ATOM 805 C C . ARG A 1 104 ? 13.371 -2.712 -35.850 1.00 95.75 104 ARG A C 1
ATOM 807 O O . ARG A 1 104 ? 12.161 -2.601 -35.663 1.00 95.75 104 ARG A O 1
ATOM 814 N N . ALA A 1 105 ? 14.109 -3.686 -35.328 1.00 95.31 105 ALA A N 1
ATOM 815 C CA . ALA A 1 105 ? 13.560 -4.670 -34.408 1.00 95.31 105 ALA A CA 1
ATOM 816 C C . ALA A 1 105 ? 13.056 -3.988 -33.130 1.00 95.31 105 ALA A C 1
ATOM 818 O O . ALA A 1 105 ? 13.695 -3.063 -32.619 1.00 95.31 105 ALA A O 1
ATOM 819 N N . ARG A 1 106 ? 11.929 -4.478 -32.617 1.00 96.19 106 ARG A N 1
ATOM 820 C CA . ARG A 1 106 ? 11.457 -4.146 -31.281 1.00 96.19 106 ARG A CA 1
ATOM 821 C C . ARG A 1 106 ? 12.340 -4.834 -30.256 1.00 96.19 106 ARG A C 1
ATOM 823 O O . ARG A 1 106 ? 12.643 -6.020 -30.376 1.00 96.19 106 ARG A O 1
ATOM 830 N N . LEU A 1 107 ? 12.738 -4.077 -29.243 1.00 97.00 107 LEU A N 1
ATOM 831 C CA . LEU A 1 107 ? 13.491 -4.603 -28.115 1.00 97.00 107 LEU A CA 1
ATOM 832 C C . LEU A 1 107 ? 12.543 -5.039 -27.002 1.00 97.00 107 LEU A C 1
ATOM 834 O O . LEU A 1 107 ? 11.521 -4.398 -26.757 1.00 97.00 107 LEU A O 1
ATOM 838 N N . PHE A 1 108 ? 12.916 -6.097 -26.291 1.00 97.00 108 PHE A N 1
ATOM 839 C CA . PHE A 1 108 ? 12.156 -6.624 -25.161 1.00 97.00 108 PHE A CA 1
ATOM 840 C C . PHE A 1 108 ? 13.001 -6.631 -23.892 1.00 97.00 108 PHE A C 1
ATOM 842 O O . PHE A 1 108 ? 14.219 -6.787 -23.937 1.00 97.00 108 PHE A O 1
ATOM 849 N N . VAL A 1 109 ? 12.368 -6.472 -22.736 1.00 98.12 109 VAL A N 1
ATOM 850 C CA . VAL A 1 109 ? 13.027 -6.608 -21.438 1.00 98.12 109 VAL A CA 1
ATOM 851 C C . VAL A 1 109 ? 13.475 -8.060 -21.280 1.00 98.12 109 VAL A C 1
ATOM 853 O O . VAL A 1 109 ? 12.662 -8.980 -21.310 1.00 98.12 109 VAL A O 1
ATOM 856 N N . GLY A 1 110 ? 14.781 -8.260 -21.133 1.00 96.88 110 GLY A N 1
ATOM 857 C CA . GLY A 1 110 ? 15.403 -9.543 -20.828 1.00 96.88 110 GLY A CA 1
ATOM 858 C C . GLY A 1 110 ? 15.527 -9.758 -19.320 1.00 96.88 110 GLY A C 1
ATOM 859 O O . GLY A 1 110 ? 14.693 -9.322 -18.526 1.00 96.88 110 GLY A O 1
ATOM 860 N N . HIS A 1 111 ? 16.602 -10.421 -18.893 1.00 96.50 111 HIS A N 1
ATOM 861 C CA . HIS A 1 111 ? 16.848 -10.651 -17.471 1.00 96.50 111 HIS A CA 1
ATOM 862 C C . HIS A 1 111 ? 16.983 -9.330 -16.694 1.00 96.50 111 HIS A C 1
ATOM 864 O O . HIS A 1 111 ? 17.786 -8.467 -17.055 1.00 96.50 111 HIS A O 1
ATOM 870 N N . VAL A 1 112 ? 16.256 -9.207 -15.581 1.00 97.50 112 VAL A N 1
ATOM 871 C CA . VAL A 1 112 ? 16.364 -8.077 -14.650 1.00 97.50 112 VAL A CA 1
ATOM 872 C C . VAL A 1 112 ? 17.012 -8.563 -13.358 1.00 97.50 112 VAL A C 1
ATOM 874 O O . VAL A 1 112 ? 16.523 -9.486 -12.709 1.00 97.50 112 VAL A O 1
ATOM 877 N N . GLY A 1 113 ? 18.127 -7.946 -12.975 1.00 96.69 113 GLY A N 1
ATOM 878 C CA . GLY A 1 113 ? 18.893 -8.352 -11.800 1.00 96.69 113 GLY A CA 1
ATOM 879 C C . GLY A 1 113 ? 19.466 -7.173 -11.026 1.00 96.69 113 GLY A C 1
ATOM 880 O O . GLY A 1 113 ? 19.578 -6.066 -11.540 1.00 96.69 113 GLY A O 1
ATOM 881 N N . ALA A 1 114 ? 19.851 -7.415 -9.772 1.00 96.94 114 ALA A N 1
ATOM 882 C CA . ALA A 1 114 ? 20.465 -6.411 -8.907 1.00 96.94 114 ALA A CA 1
ATOM 883 C C . ALA A 1 114 ? 21.723 -6.970 -8.231 1.00 96.94 114 ALA A C 1
ATOM 885 O O . ALA A 1 114 ? 21.749 -8.117 -7.773 1.00 96.94 114 ALA A O 1
ATOM 886 N N . ARG A 1 115 ? 22.775 -6.151 -8.154 1.00 96.31 115 ARG A N 1
ATOM 887 C CA . ARG A 1 115 ? 24.053 -6.464 -7.498 1.00 96.31 115 ARG A CA 1
ATOM 888 C C . ARG A 1 115 ? 24.546 -5.280 -6.669 1.00 96.31 115 ARG A C 1
ATOM 890 O O . ARG A 1 115 ? 24.094 -4.158 -6.856 1.00 96.31 115 ARG A O 1
ATOM 897 N N . GLY A 1 116 ? 25.503 -5.547 -5.784 1.00 95.44 116 GLY A N 1
ATOM 898 C CA . GLY A 1 116 ? 26.144 -4.543 -4.937 1.00 95.44 116 GLY A CA 1
ATOM 899 C C . GLY A 1 116 ? 25.951 -4.817 -3.447 1.00 95.44 116 GLY A C 1
ATOM 900 O O . GLY A 1 116 ? 25.836 -5.975 -3.039 1.00 95.44 116 GLY A O 1
ATOM 901 N N . LYS A 1 117 ? 25.970 -3.756 -2.636 1.00 96.25 117 LYS A N 1
ATOM 902 C CA . LYS A 1 117 ? 25.865 -3.829 -1.172 1.00 96.25 117 LYS A CA 1
ATOM 903 C C . LYS A 1 117 ? 24.422 -3.577 -0.757 1.00 96.25 117 LYS A C 1
ATOM 905 O O . LYS A 1 117 ? 23.937 -2.459 -0.905 1.00 96.25 117 LYS A O 1
ATOM 910 N N . PHE A 1 118 ? 23.775 -4.607 -0.221 1.00 94.94 118 PHE A N 1
ATOM 911 C CA . PHE A 1 118 ? 22.390 -4.554 0.238 1.00 94.94 118 PHE A CA 1
ATOM 912 C C . PHE A 1 118 ? 22.330 -4.496 1.765 1.00 94.94 118 PHE A C 1
ATOM 914 O O . PHE A 1 118 ? 23.147 -5.114 2.447 1.00 94.94 118 PHE A O 1
ATOM 921 N N . SER A 1 119 ? 21.349 -3.770 2.290 1.00 95.25 119 SER A N 1
ATOM 922 C CA . SER A 1 119 ? 20.9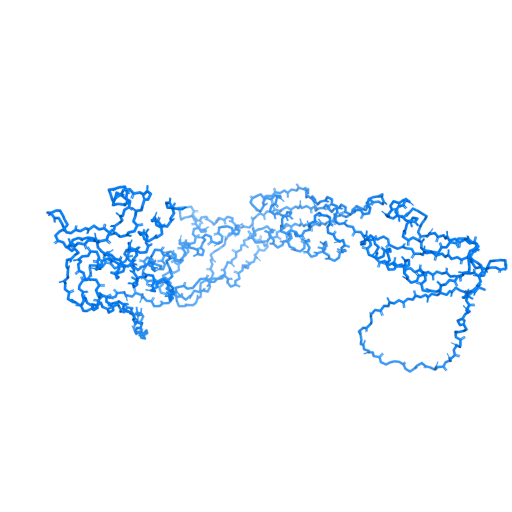39 -3.839 3.688 1.00 95.25 119 SER A CA 1
ATOM 923 C C . SER A 1 119 ? 19.450 -4.137 3.732 1.00 95.25 119 SER A C 1
ATOM 925 O O . SER A 1 119 ? 18.639 -3.296 3.342 1.00 95.25 119 SER A O 1
ATOM 927 N N . ASP A 1 120 ? 19.104 -5.316 4.233 1.00 94.69 120 ASP A N 1
ATOM 928 C CA . ASP A 1 120 ? 17.714 -5.709 4.415 1.00 94.69 120 ASP A CA 1
ATOM 929 C C . ASP A 1 120 ? 17.139 -5.018 5.663 1.00 94.69 120 ASP A C 1
ATOM 931 O O . ASP A 1 120 ? 17.826 -4.948 6.691 1.00 94.69 120 ASP A O 1
ATOM 935 N N . PRO A 1 121 ? 15.892 -4.513 5.612 1.00 96.06 121 PRO A N 1
ATOM 936 C CA . PRO A 1 121 ? 15.012 -4.345 4.437 1.00 96.06 121 PRO A CA 1
ATOM 937 C C . PRO A 1 121 ? 15.338 -3.077 3.597 1.00 96.06 121 PRO A C 1
ATOM 939 O O . PRO A 1 121 ? 15.902 -2.136 4.134 1.00 96.06 121 PRO A O 1
ATOM 942 N N . PRO A 1 122 ? 14.969 -2.950 2.311 1.00 96.69 122 PRO A N 1
ATOM 943 C CA . PRO A 1 122 ? 14.268 -3.927 1.499 1.00 96.69 122 PRO A CA 1
ATOM 944 C C . PRO A 1 122 ? 15.223 -5.024 1.029 1.00 96.69 122 PRO A C 1
ATOM 946 O O . PRO A 1 122 ? 16.405 -4.779 0.791 1.00 96.69 122 PRO A O 1
ATOM 949 N N . SER A 1 123 ? 14.691 -6.235 0.868 1.00 96.56 123 SER A N 1
ATOM 950 C CA . SER A 1 123 ? 15.456 -7.333 0.282 1.00 96.56 123 SER A CA 1
ATOM 951 C C . SER A 1 123 ? 15.752 -7.073 -1.195 1.00 96.56 123 SER A C 1
ATOM 953 O O . SER A 1 123 ? 15.063 -6.297 -1.867 1.00 96.56 123 SER A O 1
ATOM 955 N N . ARG A 1 124 ? 16.737 -7.786 -1.753 1.00 96.12 124 ARG A N 1
ATOM 956 C CA . ARG A 1 124 ? 17.014 -7.745 -3.200 1.00 96.12 124 ARG A CA 1
ATOM 957 C C . ARG A 1 124 ? 15.764 -8.044 -4.040 1.00 96.12 124 ARG A C 1
ATOM 959 O O . ARG A 1 124 ? 15.555 -7.398 -5.061 1.00 96.12 124 ARG A O 1
ATOM 966 N N . GLY A 1 125 ? 14.947 -9.009 -3.613 1.00 96.12 125 GLY A N 1
ATOM 967 C CA . GLY A 1 125 ? 13.699 -9.356 -4.295 1.00 96.12 125 GLY A CA 1
ATOM 968 C C . GLY A 1 125 ? 12.687 -8.210 -4.270 1.00 96.12 125 GLY A C 1
ATOM 969 O O . GLY A 1 125 ? 12.119 -7.883 -5.307 1.00 96.12 125 GLY A O 1
ATOM 970 N N . ALA A 1 126 ? 12.534 -7.539 -3.125 1.00 96.12 126 ALA A N 1
ATOM 971 C CA . ALA A 1 126 ? 11.657 -6.375 -3.003 1.00 96.12 126 ALA A CA 1
ATOM 972 C C . ALA A 1 126 ? 12.114 -5.212 -3.902 1.00 96.12 126 ALA A C 1
ATOM 974 O O . ALA A 1 126 ? 11.288 -4.596 -4.568 1.00 96.12 126 ALA A O 1
ATOM 975 N N . ILE A 1 127 ? 13.427 -4.964 -3.994 1.00 96.25 127 ILE A N 1
ATOM 976 C CA . ILE A 1 127 ? 14.001 -3.965 -4.913 1.00 96.25 127 ILE A CA 1
ATOM 977 C C . ILE A 1 127 ? 13.628 -4.275 -6.369 1.00 96.25 127 ILE A C 1
ATOM 979 O O . ILE A 1 127 ? 13.158 -3.393 -7.085 1.00 96.25 127 ILE A O 1
ATOM 983 N N . LEU A 1 128 ? 13.819 -5.524 -6.808 1.00 96.56 128 LEU A N 1
ATOM 984 C CA . LEU A 1 128 ? 13.518 -5.938 -8.182 1.00 96.56 128 LEU A CA 1
ATOM 985 C C . LEU A 1 128 ? 12.019 -5.891 -8.485 1.00 96.56 128 LEU A C 1
ATOM 987 O O . LEU A 1 128 ? 11.629 -5.424 -9.550 1.00 96.56 128 LEU A O 1
ATOM 991 N N . SER A 1 129 ? 11.181 -6.308 -7.537 1.00 96.06 129 SER A N 1
ATOM 992 C CA . SER A 1 129 ? 9.727 -6.219 -7.677 1.00 96.06 129 SER A CA 1
ATOM 993 C C . SER A 1 129 ? 9.262 -4.765 -7.793 1.00 96.06 129 SER A C 1
ATOM 995 O O . SER A 1 129 ? 8.392 -4.464 -8.607 1.00 96.06 129 SER A O 1
ATOM 997 N N . HIS A 1 130 ? 9.850 -3.848 -7.017 1.00 95.31 130 HIS A N 1
ATOM 998 C CA . HIS A 1 130 ? 9.456 -2.439 -7.035 1.00 95.31 130 HIS A CA 1
ATOM 999 C C . HIS A 1 130 ? 9.973 -1.683 -8.275 1.00 95.31 130 HIS A C 1
ATOM 1001 O O . HIS A 1 130 ? 9.389 -0.671 -8.666 1.00 95.31 130 HIS A O 1
ATOM 1007 N N . ALA A 1 131 ? 11.015 -2.184 -8.946 1.00 96.44 131 ALA A N 1
ATOM 1008 C CA . ALA A 1 131 ? 11.463 -1.646 -10.231 1.00 96.44 131 ALA A CA 1
ATOM 1009 C C . ALA A 1 131 ? 10.364 -1.722 -11.315 1.00 96.44 131 ALA A C 1
ATOM 1011 O O . ALA A 1 131 ? 10.331 -0.858 -12.191 1.00 96.44 131 ALA A O 1
ATOM 1012 N N . GLN A 1 132 ? 9.441 -2.694 -11.216 1.00 95.94 132 GLN A N 1
ATOM 1013 C CA . GLN A 1 132 ? 8.328 -2.916 -12.156 1.00 95.94 132 GLN A CA 1
ATOM 1014 C C . GLN A 1 132 ? 8.789 -3.103 -13.612 1.00 95.94 132 GLN A C 1
ATOM 1016 O O . GLN A 1 132 ? 8.164 -2.611 -14.548 1.00 95.94 132 GLN A O 1
ATOM 1021 N N . LEU A 1 133 ? 9.901 -3.816 -13.798 1.00 96.38 133 LEU A N 1
ATOM 1022 C CA . LEU A 1 133 ? 10.400 -4.228 -15.107 1.00 96.38 133 LEU A CA 1
ATOM 1023 C C . LEU A 1 133 ? 10.127 -5.721 -15.271 1.00 96.38 133 LEU A C 1
ATOM 1025 O O . LEU A 1 133 ? 10.693 -6.539 -14.543 1.00 96.38 133 LEU A O 1
ATOM 1029 N N . TYR A 1 134 ? 9.247 -6.064 -16.205 1.00 93.69 134 TYR A N 1
ATOM 1030 C CA . TYR A 1 134 ? 8.776 -7.430 -16.398 1.00 93.69 134 TYR A CA 1
ATOM 1031 C C . TYR A 1 134 ? 9.472 -8.069 -17.598 1.00 93.69 134 TYR A C 1
ATOM 1033 O O . TYR A 1 134 ? 9.564 -7.476 -18.665 1.00 93.69 134 TYR A O 1
ATOM 1041 N N . LEU A 1 135 ? 9.969 -9.292 -17.422 1.00 93.50 135 LEU A N 1
ATOM 1042 C CA . LEU A 1 135 ? 10.592 -10.061 -18.499 1.00 93.50 135 LEU A CA 1
ATOM 1043 C C . LEU A 1 135 ? 9.607 -10.249 -19.666 1.00 93.50 135 LEU A C 1
ATOM 1045 O O . LEU A 1 135 ? 8.453 -10.613 -19.451 1.00 93.50 135 LEU A O 1
ATOM 1049 N N . GLY A 1 136 ? 10.084 -10.045 -20.892 1.00 93.31 136 GLY A N 1
ATOM 1050 C CA . GLY A 1 136 ? 9.326 -10.261 -22.125 1.00 93.31 136 GLY A CA 1
ATOM 1051 C C . GLY A 1 136 ? 8.432 -9.095 -22.555 1.00 93.31 136 GLY A C 1
ATOM 1052 O O . GLY A 1 136 ? 7.867 -9.154 -23.643 1.00 93.31 136 GLY A O 1
ATOM 1053 N N . THR A 1 137 ? 8.307 -8.022 -21.767 1.00 95.56 137 THR A N 1
ATOM 1054 C CA . THR A 1 137 ? 7.574 -6.822 -22.207 1.00 95.56 137 THR A CA 1
ATOM 1055 C C . THR A 1 137 ? 8.419 -5.983 -23.166 1.00 95.56 137 THR A C 1
ATOM 1057 O O . THR A 1 137 ? 9.647 -6.073 -23.117 1.00 95.56 137 THR A O 1
ATOM 1060 N N . PRO A 1 138 ? 7.814 -5.133 -24.017 1.00 95.50 138 PRO A N 1
ATOM 1061 C CA . PRO A 1 138 ? 8.567 -4.165 -24.812 1.00 95.50 138 PRO A CA 1
ATOM 1062 C C . PRO A 1 138 ? 9.500 -3.318 -23.938 1.00 95.50 138 PRO A C 1
ATOM 1064 O O . PRO A 1 138 ? 9.147 -2.950 -22.817 1.00 95.50 138 PRO A O 1
ATOM 1067 N N . PHE A 1 139 ? 10.698 -3.036 -24.439 1.00 97.06 139 PHE A N 1
ATOM 1068 C CA . PHE A 1 139 ? 11.707 -2.242 -23.748 1.00 97.06 139 PHE A CA 1
ATOM 1069 C C . PHE A 1 139 ? 11.643 -0.778 -24.188 1.00 97.06 139 PHE A C 1
ATOM 1071 O O . PHE A 1 139 ? 11.834 -0.472 -25.364 1.00 97.06 139 PHE A O 1
ATOM 1078 N N . ASN A 1 140 ? 11.475 0.128 -23.224 1.00 95.44 140 ASN A N 1
ATOM 1079 C CA . ASN A 1 140 ? 11.690 1.560 -23.401 1.00 95.44 140 ASN A CA 1
ATOM 1080 C C . ASN A 1 140 ? 12.810 2.034 -22.448 1.00 95.44 140 ASN A C 1
ATOM 1082 O O . ASN A 1 140 ? 12.742 1.762 -21.246 1.00 95.44 140 ASN A O 1
ATOM 1086 N N . PRO A 1 141 ? 13.842 2.752 -22.933 1.00 94.81 141 PRO A N 1
ATOM 1087 C CA . PRO A 1 141 ? 14.875 3.336 -22.076 1.00 94.81 141 PRO A CA 1
ATOM 1088 C C . PRO A 1 141 ? 14.339 4.177 -20.902 1.00 94.81 141 PRO A C 1
ATOM 1090 O O . PRO A 1 141 ? 14.910 4.128 -19.812 1.00 94.81 141 PRO A O 1
ATOM 1093 N N . GLU A 1 142 ? 13.229 4.896 -21.088 1.00 96.50 142 GLU A N 1
ATOM 1094 C CA . GLU A 1 142 ? 12.611 5.743 -20.052 1.00 96.50 142 GLU A CA 1
ATOM 1095 C C . GLU A 1 142 ? 12.082 4.931 -18.854 1.00 96.50 142 GLU A C 1
ATOM 1097 O O . GLU A 1 142 ? 12.081 5.405 -17.708 1.00 96.50 142 GLU A O 1
ATOM 1102 N N . ASP A 1 143 ? 11.704 3.670 -19.082 1.00 96.75 143 ASP A N 1
ATOM 1103 C CA . ASP A 1 143 ? 11.250 2.771 -18.021 1.00 96.75 143 ASP A CA 1
ATOM 1104 C C . ASP A 1 143 ? 12.395 2.417 -17.071 1.00 96.75 143 ASP A C 1
ATOM 1106 O O . ASP A 1 143 ? 12.175 2.250 -15.873 1.00 96.75 143 ASP A O 1
ATOM 1110 N N . VAL A 1 144 ? 13.638 2.360 -17.565 1.00 97.38 144 VAL A N 1
ATOM 1111 C CA . VAL A 1 144 ? 14.824 2.073 -16.742 1.00 97.38 144 VAL A CA 1
ATOM 1112 C C . VAL A 1 144 ? 15.118 3.226 -15.785 1.00 97.38 144 VAL A C 1
ATOM 1114 O O . VAL A 1 144 ? 15.459 3.001 -14.618 1.00 97.38 144 VAL A O 1
ATOM 1117 N N . GLU A 1 145 ? 14.960 4.467 -16.240 1.00 96.81 145 GLU A N 1
ATOM 1118 C CA . GLU A 1 145 ? 15.124 5.645 -15.385 1.00 96.81 145 GLU A CA 1
ATOM 1119 C C . GLU A 1 145 ? 14.036 5.699 -14.314 1.00 96.81 145 GLU A C 1
ATOM 1121 O O . GLU A 1 145 ? 14.317 5.923 -13.132 1.00 96.81 145 GLU A O 1
ATOM 1126 N N . THR A 1 146 ? 12.792 5.438 -14.716 1.00 98.00 146 THR A N 1
ATOM 1127 C CA . THR A 1 146 ? 11.648 5.389 -13.805 1.00 98.00 146 THR A CA 1
ATOM 1128 C C . THR A 1 146 ? 11.817 4.271 -12.778 1.00 98.00 146 THR A C 1
ATOM 1130 O O . THR A 1 146 ? 11.639 4.491 -11.578 1.00 98.00 146 THR A O 1
ATOM 1133 N N . ALA A 1 147 ? 12.252 3.092 -13.213 1.00 98.12 147 ALA A N 1
ATOM 1134 C CA . ALA A 1 147 ? 12.564 1.971 -12.341 1.00 98.12 147 ALA A CA 1
ATOM 1135 C C . ALA A 1 147 ? 13.699 2.306 -11.364 1.00 98.12 147 ALA A C 1
ATOM 1137 O O . ALA A 1 147 ? 13.599 2.001 -10.178 1.00 98.12 147 ALA A O 1
ATOM 1138 N N . THR A 1 148 ? 14.745 3.005 -11.813 1.00 98.12 148 THR A N 1
ATOM 1139 C CA . THR A 1 148 ? 15.838 3.459 -10.938 1.00 98.12 148 THR A CA 1
ATOM 1140 C C . THR A 1 148 ? 15.332 4.429 -9.866 1.00 98.12 148 THR A C 1
ATOM 1142 O O . THR A 1 148 ? 15.700 4.301 -8.697 1.00 98.12 148 THR A O 1
ATOM 1145 N N . LYS A 1 149 ? 14.429 5.354 -10.221 1.00 98.00 149 LYS A N 1
ATOM 1146 C CA . LYS A 1 149 ? 13.771 6.251 -9.254 1.00 98.00 149 LYS A CA 1
ATOM 1147 C C . LYS A 1 149 ? 12.936 5.472 -8.231 1.00 98.00 149 LYS A C 1
ATOM 1149 O O . LYS A 1 149 ? 13.036 5.768 -7.044 1.00 98.00 149 LYS A O 1
ATOM 1154 N N . ARG A 1 150 ? 12.185 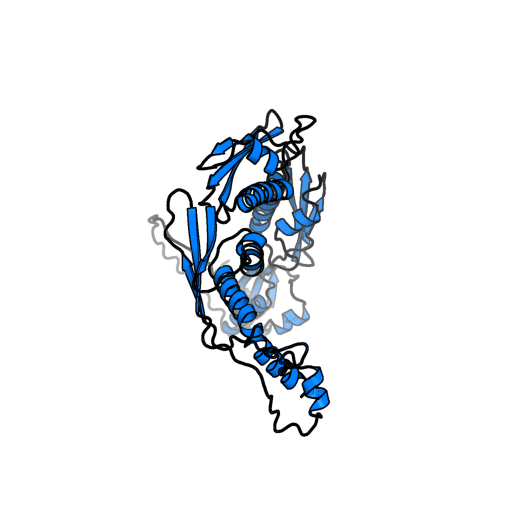4.445 -8.653 1.00 98.06 150 ARG A N 1
ATOM 1155 C CA . ARG A 1 150 ? 11.428 3.556 -7.745 1.00 98.06 150 ARG A CA 1
ATOM 1156 C C . ARG A 1 150 ? 12.345 2.782 -6.797 1.00 98.06 150 ARG A C 1
ATOM 1158 O O . ARG A 1 150 ? 12.066 2.712 -5.605 1.00 98.06 150 ARG A O 1
ATOM 1165 N N . VAL A 1 151 ? 13.474 2.269 -7.294 1.00 98.00 151 VAL A N 1
ATOM 1166 C CA . VAL A 1 151 ? 14.499 1.609 -6.466 1.00 98.00 151 VAL A CA 1
ATOM 1167 C C . VAL A 1 151 ? 15.076 2.569 -5.419 1.00 98.00 151 VAL A C 1
ATOM 1169 O O . VAL A 1 151 ? 15.218 2.201 -4.254 1.00 98.00 151 VAL A O 1
ATOM 1172 N N . LEU A 1 152 ? 15.372 3.815 -5.793 1.00 97.88 152 LEU A N 1
ATOM 1173 C CA . LEU A 1 152 ? 15.805 4.833 -4.831 1.00 97.88 152 LEU A CA 1
ATOM 1174 C C . LEU A 1 152 ? 14.702 5.174 -3.820 1.00 97.88 152 LEU A C 1
ATOM 1176 O O . LEU A 1 152 ? 15.006 5.401 -2.650 1.00 97.88 152 LEU A O 1
ATOM 1180 N N . GLN A 1 153 ? 13.439 5.190 -4.248 1.00 97.31 153 GLN A N 1
ATOM 1181 C CA . GLN A 1 153 ? 12.307 5.476 -3.372 1.00 97.31 153 GLN A CA 1
ATOM 1182 C C . GLN A 1 153 ? 12.126 4.388 -2.308 1.00 97.31 153 GLN A C 1
ATOM 1184 O O . GLN A 1 153 ? 12.208 4.710 -1.129 1.00 97.31 153 GLN A O 1
ATOM 1189 N N . ILE A 1 154 ? 12.043 3.103 -2.684 1.00 97.62 154 ILE A N 1
ATOM 1190 C CA . ILE A 1 154 ? 11.929 2.007 -1.699 1.00 97.62 154 ILE A CA 1
ATOM 1191 C C . ILE A 1 154 ? 13.115 1.976 -0.729 1.00 97.62 154 ILE A C 1
ATOM 1193 O O . ILE A 1 154 ? 12.968 1.619 0.441 1.00 97.62 154 ILE A O 1
ATOM 1197 N N . MET A 1 155 ? 14.307 2.367 -1.185 1.00 98.06 155 MET A N 1
ATOM 1198 C CA . MET A 1 155 ? 15.462 2.530 -0.308 1.00 98.06 155 MET A CA 1
ATOM 1199 C C . MET A 1 155 ? 15.234 3.654 0.714 1.00 98.06 155 MET A C 1
ATOM 1201 O O . MET A 1 155 ? 15.445 3.430 1.908 1.00 98.06 155 MET A O 1
ATOM 1205 N N . ARG A 1 156 ? 14.760 4.830 0.286 1.00 97.19 156 ARG A N 1
ATOM 1206 C CA . ARG A 1 156 ? 14.433 5.961 1.176 1.00 97.19 156 ARG A CA 1
ATOM 1207 C C . ARG A 1 156 ? 13.299 5.647 2.145 1.00 97.19 156 ARG A C 1
ATOM 1209 O O . ARG A 1 156 ? 13.448 5.949 3.324 1.00 97.19 156 ARG A O 1
ATOM 1216 N N . ASP A 1 157 ? 12.243 4.973 1.697 1.00 96.38 157 ASP A N 1
ATOM 1217 C CA . ASP A 1 157 ? 11.120 4.538 2.546 1.00 96.38 157 ASP A CA 1
ATOM 1218 C C . ASP A 1 157 ? 11.589 3.580 3.649 1.00 96.38 157 ASP A C 1
ATOM 1220 O O . ASP A 1 157 ? 11.021 3.491 4.736 1.00 96.38 157 ASP A O 1
ATOM 1224 N N . ASN A 1 158 ? 12.696 2.884 3.389 1.00 98.12 158 ASN A N 1
ATOM 1225 C CA . ASN A 1 158 ? 13.388 2.054 4.356 1.00 98.12 158 ASN A CA 1
ATOM 1226 C C . ASN A 1 158 ? 14.548 2.783 5.054 1.00 98.12 158 ASN A C 1
ATOM 1228 O O . ASN A 1 158 ? 15.429 2.149 5.615 1.00 98.12 158 ASN A O 1
ATOM 1232 N N . GLY A 1 159 ? 14.616 4.107 5.049 1.00 98.00 159 GLY A N 1
ATOM 1233 C CA . GLY A 1 159 ? 15.639 4.832 5.798 1.00 98.00 159 GLY A CA 1
ATOM 1234 C C . GLY A 1 159 ? 17.036 4.851 5.177 1.00 98.00 159 GLY A C 1
ATOM 1235 O O . GLY A 1 159 ? 17.978 5.297 5.830 1.00 98.00 159 GLY A O 1
ATOM 1236 N N . LEU A 1 160 ? 17.220 4.372 3.947 1.00 98.12 160 LEU A N 1
ATOM 1237 C CA . LEU A 1 160 ? 18.517 4.297 3.261 1.00 98.12 160 LEU A CA 1
ATOM 1238 C C . LEU A 1 160 ? 18.778 5.548 2.400 1.00 98.12 160 LEU A C 1
ATOM 1240 O O . LEU A 1 160 ? 19.077 5.454 1.213 1.00 98.12 160 LEU A O 1
ATOM 1244 N N . TYR A 1 161 ? 18.668 6.738 2.996 1.00 97.44 161 TYR A N 1
ATOM 1245 C CA . TYR A 1 161 ? 18.754 8.028 2.288 1.00 97.44 161 TYR A CA 1
ATOM 1246 C C . TYR A 1 161 ? 20.117 8.315 1.651 1.00 97.44 161 TYR A C 1
ATOM 1248 O O . TYR A 1 161 ? 20.189 8.989 0.627 1.00 97.44 161 TYR A O 1
ATOM 1256 N N . THR A 1 162 ? 21.195 7.799 2.248 1.00 96.56 162 THR A N 1
ATOM 1257 C CA . THR A 1 162 ? 22.562 7.907 1.701 1.00 96.56 162 THR A CA 1
ATOM 1258 C C . THR A 1 162 ? 22.857 6.864 0.626 1.00 96.56 162 THR A C 1
ATOM 1260 O O . THR A 1 162 ? 23.955 6.844 0.069 1.00 96.56 162 THR A O 1
ATOM 1263 N N . GLY A 1 163 ? 21.907 5.963 0.371 1.00 96.31 163 GLY A N 1
ATOM 1264 C CA . GLY A 1 163 ? 22.053 4.914 -0.614 1.00 96.31 163 GLY A CA 1
ATOM 1265 C C . GLY A 1 163 ? 22.008 5.451 -2.043 1.00 96.31 163 GLY A C 1
ATOM 1266 O O . GLY A 1 163 ? 21.402 6.479 -2.336 1.00 96.31 163 GLY A O 1
ATOM 1267 N N . ALA A 1 164 ? 22.652 4.717 -2.941 1.00 97.44 164 ALA A N 1
ATOM 1268 C CA . ALA A 1 164 ? 22.699 5.014 -4.362 1.00 97.44 164 ALA A CA 1
ATOM 1269 C C . ALA A 1 164 ? 22.282 3.784 -5.168 1.00 97.44 164 ALA A C 1
ATOM 1271 O O . ALA A 1 164 ? 22.588 2.646 -4.800 1.00 97.44 164 ALA A O 1
ATOM 1272 N N . ALA A 1 165 ? 21.614 4.027 -6.290 1.00 97.44 165 ALA A N 1
ATOM 1273 C CA . ALA A 1 165 ? 21.252 3.011 -7.259 1.00 97.44 165 ALA A CA 1
ATOM 1274 C C . ALA A 1 165 ? 21.442 3.571 -8.669 1.00 97.44 165 ALA A C 1
ATOM 1276 O O . ALA A 1 165 ? 21.083 4.713 -8.945 1.00 97.44 165 ALA A O 1
ATOM 1277 N N . GLY A 1 166 ? 22.009 2.753 -9.547 1.00 97.25 166 GLY A N 1
ATOM 1278 C CA . GLY A 1 166 ? 22.058 2.994 -10.986 1.00 97.25 166 GLY A CA 1
ATOM 1279 C C . GLY A 1 166 ? 21.680 1.726 -11.739 1.00 97.25 166 GLY A C 1
ATOM 1280 O O . GLY A 1 166 ? 21.614 0.648 -11.144 1.00 97.25 166 GLY A O 1
ATOM 1281 N N . ALA A 1 167 ? 21.455 1.838 -13.042 1.00 97.50 167 ALA A N 1
ATOM 1282 C CA . ALA A 1 167 ? 21.141 0.708 -13.904 1.00 97.50 167 ALA A CA 1
ATOM 1283 C C . ALA A 1 167 ? 22.078 0.682 -15.115 1.00 97.50 167 ALA A C 1
ATOM 1285 O O . ALA A 1 167 ? 22.407 1.722 -15.679 1.00 97.50 167 ALA A O 1
ATOM 1286 N N . ALA A 1 168 ? 22.497 -0.517 -15.509 1.00 96.19 168 ALA A N 1
ATOM 1287 C CA . ALA A 1 168 ? 23.204 -0.769 -16.756 1.00 96.19 168 ALA A CA 1
ATOM 1288 C C . ALA A 1 168 ? 22.362 -1.693 -17.639 1.00 96.19 168 ALA A C 1
ATOM 1290 O O . ALA A 1 168 ? 21.771 -2.656 -17.141 1.00 96.19 168 ALA A O 1
ATOM 1291 N N . THR A 1 169 ? 22.331 -1.420 -18.941 1.00 97.44 169 THR A N 1
ATOM 1292 C CA . THR A 1 169 ? 21.622 -2.229 -19.937 1.00 97.44 169 THR A CA 1
ATOM 1293 C C . THR A 1 169 ? 22.613 -2.955 -20.841 1.00 97.44 169 THR A C 1
ATOM 1295 O O . THR A 1 169 ? 23.686 -2.442 -21.158 1.00 97.44 169 THR A O 1
ATOM 1298 N N . ILE A 1 170 ? 22.277 -4.183 -21.232 1.00 97.19 170 ILE A N 1
ATOM 1299 C CA . ILE A 1 170 ? 23.068 -4.998 -22.158 1.00 97.19 170 ILE A CA 1
ATOM 1300 C C . ILE A 1 170 ? 22.106 -5.540 -23.211 1.00 97.19 170 ILE A C 1
ATOM 1302 O O . ILE A 1 170 ? 21.228 -6.335 -22.877 1.00 97.19 170 ILE A O 1
ATOM 1306 N N . LEU A 1 171 ? 22.265 -5.091 -24.457 1.00 96.25 171 LEU A N 1
ATOM 1307 C CA . LEU A 1 171 ? 21.488 -5.572 -25.598 1.00 96.25 171 LEU A CA 1
ATOM 1308 C C . LEU A 1 171 ? 22.084 -6.878 -26.128 1.00 96.25 171 LEU A C 1
ATOM 1310 O O . LEU A 1 171 ? 23.231 -6.899 -26.577 1.00 96.25 171 LEU A O 1
ATOM 1314 N N . ASP A 1 172 ? 21.279 -7.931 -26.131 1.00 94.94 172 ASP A N 1
ATOM 1315 C CA . ASP A 1 172 ? 21.516 -9.134 -26.914 1.00 94.94 172 ASP A CA 1
ATOM 1316 C C . ASP A 1 172 ? 20.879 -8.959 -28.301 1.00 94.94 172 ASP A C 1
ATOM 1318 O O . ASP A 1 172 ? 19.658 -8.887 -28.445 1.00 94.94 172 ASP A O 1
ATOM 1322 N N . ARG A 1 173 ? 21.725 -8.856 -29.331 1.00 89.31 173 ARG A N 1
ATOM 1323 C CA . ARG A 1 173 ? 21.292 -8.643 -30.721 1.00 89.31 173 ARG A CA 1
ATOM 1324 C C . ARG A 1 173 ? 20.741 -9.903 -31.386 1.00 89.31 173 ARG A C 1
ATOM 1326 O O . ARG A 1 173 ? 20.168 -9.792 -32.463 1.00 89.31 173 ARG A O 1
ATOM 1333 N N . GLU A 1 174 ? 20.944 -11.084 -30.806 1.00 88.25 174 GLU A N 1
ATOM 1334 C CA . GLU A 1 174 ? 20.393 -12.320 -31.364 1.00 88.25 174 GLU A CA 1
ATOM 1335 C C . GLU A 1 174 ? 18.946 -12.525 -30.944 1.00 88.25 174 GLU A C 1
ATOM 1337 O O . GLU A 1 174 ? 18.124 -12.931 -31.758 1.00 88.25 174 GLU A O 1
ATOM 1342 N N . THR A 1 175 ? 18.638 -12.198 -29.691 1.00 90.69 175 THR A N 1
ATOM 1343 C CA . THR A 1 175 ? 17.302 -12.369 -29.108 1.00 90.69 175 THR A CA 1
ATOM 1344 C C . THR A 1 175 ? 16.493 -11.071 -29.062 1.00 90.69 175 THR A C 1
ATOM 1346 O O . THR A 1 175 ? 15.319 -11.097 -28.701 1.00 90.69 175 THR A O 1
ATOM 1349 N N . ASN A 1 176 ? 17.103 -9.932 -29.416 1.00 94.56 176 ASN A N 1
ATOM 1350 C CA . ASN A 1 176 ? 16.546 -8.581 -29.257 1.00 94.56 176 ASN A CA 1
ATOM 1351 C C . ASN A 1 176 ? 16.089 -8.285 -27.819 1.00 94.56 176 ASN A C 1
ATOM 1353 O O . ASN A 1 176 ? 15.172 -7.496 -27.583 1.00 94.56 176 ASN A O 1
ATOM 1357 N N . GLN A 1 177 ? 16.746 -8.911 -26.841 1.00 96.69 177 GLN A N 1
ATOM 1358 C CA . GLN A 1 177 ? 16.464 -8.710 -25.427 1.00 96.69 177 GLN A CA 1
ATOM 1359 C C . GLN A 1 177 ? 17.467 -7.754 -24.791 1.00 96.69 177 GLN A C 1
ATOM 1361 O O . GLN A 1 177 ? 18.669 -7.793 -25.051 1.00 96.69 177 GLN A O 1
ATOM 1366 N N . VAL A 1 178 ? 16.977 -6.918 -23.883 1.00 98.25 178 VAL A N 1
ATOM 1367 C CA . VAL A 1 178 ? 17.783 -5.995 -23.092 1.00 98.25 178 VAL A CA 1
ATOM 1368 C C . VAL A 1 178 ? 17.831 -6.487 -21.656 1.00 98.25 178 VAL A C 1
ATOM 1370 O O . VAL A 1 178 ? 16.862 -6.389 -20.907 1.00 98.25 178 VAL A O 1
ATOM 1373 N N . THR A 1 179 ? 18.984 -7.010 -21.249 1.00 98.00 179 THR A N 1
ATOM 1374 C CA . THR A 1 179 ? 19.248 -7.352 -19.849 1.00 98.00 179 THR A CA 1
ATOM 1375 C C . THR A 1 179 ? 19.476 -6.074 -19.048 1.00 98.00 179 THR A C 1
ATOM 1377 O O . THR A 1 179 ? 20.309 -5.250 -19.426 1.00 98.00 179 THR A O 1
ATOM 1380 N N . ILE A 1 180 ? 18.790 -5.928 -17.915 1.00 98.31 180 ILE A N 1
ATOM 1381 C CA . ILE A 1 180 ? 18.859 -4.749 -17.044 1.00 98.31 180 ILE A CA 1
ATOM 1382 C C . ILE A 1 180 ? 19.501 -5.155 -15.716 1.00 98.31 180 ILE A C 1
ATOM 1384 O O . ILE A 1 180 ? 19.048 -6.076 -15.034 1.00 98.31 180 ILE A O 1
ATOM 1388 N N . ARG A 1 181 ? 20.585 -4.478 -15.333 1.00 97.31 181 ARG A N 1
ATOM 1389 C CA . ARG A 1 181 ? 21.327 -4.751 -14.097 1.00 97.31 181 ARG A CA 1
ATOM 1390 C C . ARG A 1 181 ? 21.379 -3.514 -13.216 1.00 97.31 181 ARG A C 1
ATOM 1392 O O . ARG A 1 181 ? 22.100 -2.569 -13.522 1.00 97.31 181 ARG A O 1
ATOM 1399 N N . PHE A 1 182 ? 20.681 -3.558 -12.089 1.00 98.12 182 PHE A N 1
ATOM 1400 C CA . PHE A 1 182 ? 20.790 -2.548 -11.046 1.00 98.12 182 PHE A CA 1
ATOM 1401 C C . PHE A 1 182 ? 22.081 -2.731 -10.241 1.00 98.12 182 PHE A C 1
ATOM 1403 O O . PHE A 1 182 ? 22.394 -3.826 -9.765 1.00 98.12 182 PHE A O 1
ATOM 1410 N N . LEU A 1 183 ? 22.816 -1.640 -10.061 1.00 97.69 183 LEU A N 1
ATOM 1411 C CA . LEU A 1 183 ? 23.959 -1.530 -9.165 1.00 97.69 183 LEU A CA 1
ATOM 1412 C C . LEU A 1 183 ? 23.520 -0.718 -7.950 1.00 97.69 183 LEU A C 1
ATOM 1414 O O . LEU A 1 183 ? 23.304 0.486 -8.054 1.00 97.69 183 LEU A O 1
ATOM 1418 N N . VAL A 1 184 ? 23.366 -1.394 -6.814 1.00 98.00 184 VAL A N 1
ATOM 1419 C CA . VAL A 1 184 ? 22.822 -0.821 -5.580 1.00 98.00 184 VAL A CA 1
ATOM 1420 C C . VAL A 1 184 ? 23.897 -0.763 -4.501 1.00 98.00 184 VAL A C 1
ATOM 1422 O O . VAL A 1 184 ? 24.625 -1.726 -4.253 1.00 98.00 184 VAL A O 1
ATOM 1425 N N . ASN A 1 185 ? 23.966 0.367 -3.812 1.00 98.00 185 ASN A N 1
ATOM 1426 C CA . ASN A 1 185 ? 24.694 0.523 -2.567 1.00 98.00 185 ASN A CA 1
ATOM 1427 C C . ASN A 1 185 ? 23.753 1.133 -1.531 1.00 98.00 185 ASN A C 1
ATOM 1429 O O . ASN A 1 185 ? 23.414 2.307 -1.620 1.00 98.00 185 ASN A O 1
ATOM 1433 N N . SER A 1 186 ? 23.342 0.341 -0.545 1.00 96.62 186 SER A N 1
ATOM 1434 C CA . SER A 1 186 ? 22.364 0.763 0.458 1.00 96.62 186 SER A CA 1
ATOM 1435 C C . SER A 1 186 ? 22.836 1.896 1.372 1.00 96.62 186 SER A C 1
ATOM 1437 O O . SER A 1 186 ? 22.000 2.580 1.950 1.00 96.62 186 SER A O 1
ATOM 1439 N N . GLY A 1 187 ? 24.144 2.125 1.519 1.00 96.19 187 GLY A N 1
ATOM 1440 C CA . GLY A 1 187 ? 24.641 3.096 2.495 1.00 96.19 187 GLY A CA 1
ATOM 1441 C C . GLY A 1 187 ? 24.267 2.718 3.936 1.00 96.19 187 GLY A C 1
ATOM 1442 O O . GLY A 1 187 ? 24.091 1.541 4.261 1.00 96.19 187 GLY A O 1
ATOM 1443 N N . LYS A 1 188 ? 24.181 3.718 4.823 1.00 96.94 188 LYS A N 1
ATOM 1444 C CA . LYS A 1 188 ? 23.782 3.519 6.227 1.00 96.94 188 LYS A CA 1
ATOM 1445 C C . LYS A 1 188 ? 22.309 3.859 6.413 1.00 96.94 188 LYS A C 1
ATOM 1447 O O . LYS A 1 188 ? 21.856 4.912 5.972 1.00 96.94 188 LYS A O 1
ATOM 1452 N N . ARG A 1 189 ? 21.600 3.011 7.158 1.00 98.19 189 ARG A N 1
ATOM 1453 C CA . ARG A 1 189 ? 20.207 3.246 7.542 1.00 98.19 189 ARG A CA 1
ATOM 1454 C C . ARG A 1 189 ? 20.102 4.336 8.599 1.00 98.19 189 ARG A C 1
ATOM 1456 O O . ARG A 1 189 ? 20.830 4.313 9.595 1.00 98.19 189 ARG A O 1
ATOM 1463 N N . ALA A 1 190 ? 19.218 5.291 8.359 1.00 98.44 190 ALA A N 1
ATOM 1464 C CA . ALA A 1 190 ? 18.913 6.357 9.289 1.00 98.44 190 ALA A CA 1
ATOM 1465 C C . ALA A 1 190 ? 18.121 5.830 10.492 1.00 98.44 190 ALA A C 1
ATOM 1467 O O . ALA A 1 190 ? 17.424 4.816 10.411 1.00 98.44 190 ALA A O 1
ATOM 1468 N N . HIS A 1 191 ? 18.236 6.530 11.617 1.00 98.44 191 HIS A N 1
ATOM 1469 C CA . HIS A 1 191 ? 17.421 6.268 12.804 1.00 98.44 191 HIS A CA 1
ATOM 1470 C C . HIS A 1 191 ? 16.313 7.303 12.904 1.00 98.44 191 HIS A C 1
ATOM 1472 O O . HIS A 1 191 ? 16.490 8.436 12.461 1.00 98.44 191 HIS A O 1
ATOM 1478 N N . TYR A 1 192 ? 15.196 6.942 13.527 1.00 98.44 192 TYR A N 1
ATOM 1479 C CA . TYR A 1 192 ? 14.198 7.943 13.875 1.00 98.44 192 TYR A CA 1
ATOM 1480 C C . TYR A 1 192 ? 14.783 8.998 14.828 1.00 98.44 192 TYR A C 1
ATOM 1482 O O . TYR A 1 192 ? 15.779 8.794 15.536 1.00 98.44 192 TYR A O 1
ATOM 1490 N N . GLU A 1 193 ? 14.119 10.136 14.850 1.00 97.00 193 GLU A N 1
ATOM 1491 C CA . GLU A 1 193 ? 14.201 11.172 15.862 1.00 97.00 193 GLU A CA 1
ATOM 1492 C C . GLU A 1 193 ? 12.804 11.393 16.458 1.00 97.00 193 GLU A C 1
ATOM 1494 O O . GLU A 1 193 ? 11.809 10.854 15.968 1.00 97.00 193 GLU A O 1
ATOM 1499 N N . THR A 1 194 ? 12.727 12.166 17.540 1.00 96.94 194 THR A N 1
ATOM 1500 C CA . THR A 1 194 ? 11.460 12.584 18.140 1.00 96.94 194 THR A CA 1
ATOM 1501 C C . THR A 1 194 ? 10.544 13.212 17.085 1.00 96.94 194 THR A C 1
ATOM 1503 O O . THR A 1 194 ? 10.910 14.248 16.522 1.00 96.94 194 THR A O 1
ATOM 1506 N N . PRO A 1 195 ? 9.360 12.627 16.823 1.00 97.81 195 PRO A N 1
ATOM 1507 C CA . PRO A 1 195 ? 8.456 13.151 15.815 1.00 97.81 195 PRO A CA 1
ATOM 1508 C C . PRO A 1 195 ? 7.842 14.480 16.256 1.00 97.81 195 PRO A C 1
ATOM 1510 O O . PRO A 1 195 ? 7.659 14.733 17.448 1.00 97.81 195 PRO A O 1
ATOM 1513 N N . THR A 1 196 ? 7.488 15.314 15.283 1.00 98.31 196 THR A N 1
ATOM 1514 C CA . THR A 1 196 ? 6.575 16.440 15.501 1.00 98.31 196 THR A CA 1
ATOM 1515 C C . THR A 1 196 ? 5.150 15.900 15.473 1.00 98.31 196 THR A C 1
ATOM 1517 O O . THR A 1 196 ? 4.792 15.216 14.520 1.00 98.31 196 THR A O 1
ATOM 1520 N N . ILE A 1 197 ? 4.331 16.207 16.477 1.00 98.56 197 ILE A N 1
ATOM 1521 C CA . ILE A 1 197 ? 2.924 15.790 16.527 1.00 98.56 197 ILE A CA 1
ATOM 1522 C C . ILE A 1 197 ? 2.043 17.032 16.368 1.00 98.56 197 ILE A C 1
ATOM 1524 O O . ILE A 1 197 ? 2.303 18.064 16.988 1.00 98.56 197 ILE A O 1
ATOM 1528 N N . ARG A 1 198 ? 1.036 16.954 15.496 1.00 98.00 198 ARG A N 1
ATOM 1529 C CA . ARG A 1 198 ? 0.094 18.038 15.182 1.00 98.00 198 ARG A CA 1
ATOM 1530 C C . ARG A 1 198 ? -1.342 17.513 15.144 1.00 98.00 198 ARG A C 1
ATOM 1532 O O . ARG A 1 198 ? -1.554 16.326 14.914 1.00 98.00 198 ARG A O 1
ATOM 1539 N N . GLY A 1 199 ? -2.305 18.424 15.277 1.00 97.12 199 GLY A N 1
ATOM 1540 C CA . GLY A 1 199 ? -3.741 18.131 15.212 1.00 97.12 199 GLY A CA 1
ATOM 1541 C C . GLY A 1 199 ? -4.396 17.980 16.588 1.00 97.12 199 GLY A C 1
ATOM 1542 O O . GLY A 1 199 ? -3.802 18.348 17.604 1.00 97.12 199 GLY A O 1
ATOM 1543 N N . ASP A 1 200 ? -5.633 17.484 16.612 1.00 96.62 200 ASP A N 1
ATOM 1544 C CA . ASP A 1 200 ? -6.408 17.278 17.839 1.00 96.62 200 ASP A CA 1
ATOM 1545 C C . ASP A 1 200 ? -6.184 15.863 18.375 1.00 96.62 200 ASP A C 1
ATOM 1547 O O . ASP A 1 200 ? -6.895 14.915 18.054 1.00 96.62 200 ASP A O 1
ATOM 1551 N N . THR A 1 201 ? -5.132 15.705 19.174 1.00 96.94 201 THR A N 1
ATOM 1552 C CA . THR A 1 201 ? -4.644 14.377 19.551 1.00 96.94 201 THR A CA 1
ATOM 1553 C C . THR A 1 201 ? -5.426 13.737 20.690 1.00 96.94 201 THR A C 1
ATOM 1555 O O . THR A 1 201 ? -5.427 12.523 20.818 1.00 96.94 201 THR A O 1
ATOM 1558 N N . LYS A 1 202 ? -6.025 14.504 21.608 1.00 97.06 202 LYS A N 1
ATOM 1559 C CA . LYS A 1 202 ? -6.660 13.982 22.844 1.00 97.06 202 LYS A CA 1
ATOM 1560 C C . LYS A 1 202 ? -5.780 13.041 23.705 1.00 97.06 202 LYS A C 1
ATOM 1562 O O . LYS A 1 202 ? -6.261 12.500 24.701 1.00 97.06 202 LYS A O 1
ATOM 1567 N N . LEU A 1 203 ? -4.501 12.856 23.365 1.00 96.94 203 LEU A N 1
ATOM 1568 C CA . LEU A 1 203 ? -3.497 12.032 24.037 1.00 96.94 203 LEU A CA 1
ATOM 1569 C C . LEU A 1 203 ? -2.214 12.830 24.205 1.00 96.94 203 LEU A C 1
ATOM 1571 O O . LEU A 1 203 ? -1.824 13.606 23.339 1.00 96.94 203 LEU A O 1
ATOM 1575 N N . ALA A 1 204 ? -1.506 12.572 25.302 1.00 97.56 204 ALA A N 1
ATOM 1576 C CA . ALA A 1 204 ? -0.179 13.135 25.496 1.00 97.56 204 ALA A CA 1
ATOM 1577 C C . ALA A 1 204 ? 0.815 12.574 24.465 1.00 97.56 204 ALA A C 1
ATOM 1579 O O . ALA A 1 204 ? 0.871 11.357 24.256 1.00 97.56 204 ALA A O 1
ATOM 1580 N N . ASP A 1 205 ? 1.686 13.432 23.935 1.00 97.38 205 ASP A N 1
ATOM 1581 C CA . ASP A 1 205 ? 2.744 13.083 22.976 1.00 97.38 205 ASP A CA 1
ATOM 1582 C C . ASP A 1 205 ? 3.585 11.887 23.422 1.00 97.38 205 ASP A C 1
ATOM 1584 O O . ASP A 1 205 ? 3.901 11.000 22.636 1.00 97.38 205 ASP A O 1
ATOM 1588 N N . SER A 1 206 ? 3.902 11.793 24.716 1.00 95.69 206 SER A N 1
ATOM 1589 C CA . SER A 1 206 ? 4.661 10.666 25.272 1.00 95.69 206 SER A CA 1
ATOM 1590 C C . SER A 1 206 ? 3.952 9.317 25.105 1.00 95.69 206 SER A C 1
ATOM 1592 O O . SER A 1 206 ? 4.606 8.280 24.966 1.00 95.69 206 SER A O 1
ATOM 1594 N N . THR A 1 207 ? 2.618 9.318 25.104 1.00 97.06 207 THR A N 1
ATOM 1595 C CA . THR A 1 207 ? 1.798 8.128 24.866 1.00 97.06 207 THR A CA 1
ATOM 1596 C C . THR A 1 207 ? 1.789 7.769 23.387 1.00 97.06 207 THR A C 1
ATOM 1598 O O . THR A 1 207 ? 1.957 6.593 23.071 1.00 97.06 207 THR A O 1
ATOM 1601 N N . ILE A 1 208 ? 1.676 8.764 22.504 1.00 98.00 208 ILE A N 1
ATOM 1602 C CA . ILE A 1 208 ? 1.725 8.593 21.043 1.00 98.00 208 ILE A CA 1
ATOM 1603 C C . ILE A 1 208 ? 3.099 8.053 20.628 1.00 98.00 208 ILE A C 1
ATOM 1605 O O . ILE A 1 208 ? 3.192 7.000 20.008 1.00 98.00 208 ILE A O 1
ATOM 1609 N N . ILE A 1 209 ? 4.183 8.683 21.088 1.00 97.19 209 ILE A N 1
ATOM 1610 C CA . ILE A 1 209 ? 5.568 8.258 20.832 1.00 97.19 209 ILE A CA 1
ATOM 1611 C C . ILE A 1 209 ? 5.830 6.836 21.344 1.00 97.19 209 ILE A C 1
ATOM 1613 O O . ILE A 1 209 ? 6.581 6.079 20.735 1.00 97.19 209 ILE A O 1
ATOM 1617 N N . ARG A 1 210 ? 5.241 6.443 22.479 1.00 96.50 210 ARG A N 1
ATOM 1618 C CA . ARG A 1 210 ? 5.370 5.064 22.970 1.00 96.50 210 ARG A CA 1
ATOM 1619 C C . ARG A 1 210 ? 4.595 4.083 22.091 1.00 96.50 210 ARG A C 1
ATOM 1621 O O . ARG A 1 210 ? 5.072 2.970 21.885 1.00 96.50 210 ARG A O 1
ATOM 1628 N N . ALA A 1 211 ? 3.423 4.487 21.604 1.00 97.31 211 ALA A N 1
ATOM 1629 C CA . ALA A 1 211 ? 2.571 3.670 20.750 1.00 97.31 211 ALA A CA 1
ATOM 1630 C C . ALA A 1 211 ? 3.220 3.371 19.390 1.00 97.31 211 ALA A C 1
ATOM 1632 O O . ALA A 1 211 ? 3.053 2.258 18.900 1.00 97.31 211 ALA A O 1
ATOM 1633 N N . THR A 1 212 ? 4.045 4.281 18.848 1.00 97.50 212 THR A N 1
ATOM 1634 C CA . THR A 1 212 ? 4.769 4.020 17.588 1.00 97.50 212 THR A CA 1
ATOM 1635 C C . THR A 1 212 ? 5.772 2.870 17.686 1.00 97.50 212 THR A C 1
ATOM 1637 O O . THR A 1 212 ? 6.125 2.239 16.693 1.00 97.50 212 THR A O 1
ATOM 1640 N N . GLY A 1 213 ? 6.315 2.611 18.879 1.00 96.94 213 GLY A N 1
ATOM 1641 C CA . GLY A 1 213 ? 7.399 1.646 19.061 1.00 96.94 213 GLY A CA 1
ATOM 1642 C C . GLY A 1 213 ? 8.735 2.062 18.427 1.00 96.94 213 GLY A C 1
ATOM 1643 O O . GLY A 1 213 ? 9.669 1.257 18.407 1.00 96.94 213 GLY A O 1
ATOM 1644 N N . TRP A 1 214 ? 8.867 3.303 17.942 1.00 97.50 214 TRP A N 1
ATOM 1645 C CA . TRP A 1 214 ? 10.097 3.814 17.322 1.00 97.50 214 TRP A CA 1
ATOM 1646 C C . TRP A 1 214 ? 11.204 4.092 18.341 1.00 97.50 214 TRP A C 1
ATOM 1648 O O . TRP A 1 214 ? 12.387 3.987 18.015 1.00 97.50 214 TRP A O 1
ATOM 1658 N N . ARG A 1 215 ? 10.843 4.401 19.592 1.00 96.44 215 ARG A N 1
ATOM 1659 C CA . ARG A 1 215 ? 11.784 4.613 20.699 1.00 96.44 215 ARG A CA 1
ATOM 1660 C C . ARG A 1 215 ? 11.772 3.426 21.652 1.00 96.44 215 ARG A C 1
ATOM 1662 O O . ARG A 1 215 ? 10.719 3.013 22.126 1.00 96.44 215 ARG A O 1
ATOM 1669 N N . ILE A 1 216 ? 12.953 2.925 22.001 1.00 94.06 216 ILE A N 1
ATOM 1670 C CA . ILE A 1 216 ? 13.145 1.932 23.059 1.00 94.06 216 ILE A CA 1
ATOM 1671 C C . ILE A 1 216 ? 13.187 2.682 24.401 1.00 94.06 216 ILE A C 1
ATOM 1673 O O . ILE A 1 216 ? 14.147 3.421 24.638 1.00 94.06 216 ILE A O 1
ATOM 1677 N N . PRO A 1 217 ? 12.182 2.536 25.290 1.00 87.38 217 PRO A N 1
ATOM 1678 C CA . PRO A 1 217 ? 12.058 3.403 26.463 1.00 87.38 217 PRO A CA 1
ATOM 1679 C C . PRO A 1 217 ? 13.216 3.269 27.453 1.00 87.38 217 PRO A C 1
ATOM 1681 O O . PRO A 1 217 ? 13.678 4.285 27.955 1.00 87.38 217 PRO A O 1
ATOM 1684 N N . ILE A 1 218 ? 13.704 2.044 27.680 1.00 88.69 218 ILE A N 1
ATOM 1685 C CA . ILE A 1 218 ? 14.688 1.712 28.728 1.00 88.69 218 ILE A CA 1
ATOM 1686 C C . ILE A 1 218 ? 16.053 2.354 28.459 1.00 88.69 218 ILE A C 1
ATOM 1688 O O . ILE A 1 218 ? 16.681 2.874 29.369 1.00 88.69 218 ILE A O 1
ATOM 1692 N N . ILE A 1 219 ? 16.498 2.338 27.202 1.00 91.69 219 ILE A N 1
ATOM 1693 C CA . ILE A 1 219 ? 17.818 2.847 26.791 1.00 91.69 219 ILE A CA 1
ATOM 1694 C C . ILE A 1 219 ? 17.729 4.180 26.035 1.00 91.69 219 ILE A C 1
ATOM 1696 O O . ILE A 1 219 ? 18.709 4.634 25.457 1.00 91.69 219 ILE A O 1
ATOM 1700 N N . HIS A 1 220 ? 16.532 4.775 25.976 1.00 89.06 220 HIS A N 1
ATOM 1701 C CA . HIS A 1 220 ? 16.230 6.017 25.255 1.00 89.06 220 HIS A CA 1
ATOM 1702 C C . HIS A 1 220 ? 16.738 6.069 23.801 1.00 89.06 220 HIS A C 1
ATOM 1704 O O . HIS A 1 220 ? 17.004 7.142 23.265 1.00 89.06 220 HIS A O 1
ATOM 1710 N N . TYR A 1 221 ? 16.811 4.911 23.144 1.00 94.38 221 TYR A N 1
ATOM 1711 C CA . TYR A 1 221 ? 17.365 4.762 21.803 1.00 94.38 221 TYR A CA 1
ATOM 1712 C C . TYR A 1 221 ? 16.268 4.746 20.738 1.00 94.38 221 TYR A C 1
ATOM 1714 O O . TYR A 1 221 ? 15.253 4.064 20.892 1.00 94.38 221 TYR A O 1
ATOM 1722 N N . TRP A 1 222 ? 16.487 5.467 19.642 1.00 97.19 222 TRP A N 1
ATOM 1723 C CA . TRP A 1 222 ? 15.598 5.467 18.483 1.00 97.19 222 TRP A CA 1
ATOM 1724 C C . TRP A 1 222 ? 15.996 4.376 17.502 1.00 97.19 222 TRP A C 1
ATOM 1726 O O . TRP A 1 222 ? 17.165 4.263 17.143 1.00 97.19 222 TRP A O 1
ATOM 1736 N N . ARG A 1 223 ? 15.020 3.580 17.069 1.00 97.94 223 ARG A N 1
ATOM 1737 C CA . ARG A 1 223 ? 15.218 2.483 16.122 1.00 97.94 223 ARG A CA 1
ATOM 1738 C C . ARG A 1 223 ? 15.549 3.006 14.728 1.00 97.94 223 ARG A C 1
ATOM 1740 O O . ARG A 1 223 ? 15.327 4.172 14.408 1.00 97.94 223 ARG A O 1
ATOM 1747 N N . GLN A 1 224 ? 16.080 2.114 13.904 1.00 97.88 224 GLN A N 1
ATOM 1748 C CA . GLN A 1 224 ? 16.287 2.392 12.492 1.00 97.88 224 GLN A CA 1
ATOM 1749 C C . GLN A 1 224 ? 14.957 2.505 11.751 1.00 97.88 224 GLN A C 1
ATOM 1751 O O . GLN A 1 224 ? 14.019 1.770 12.053 1.00 97.88 224 GLN A O 1
ATOM 1756 N N . VAL A 1 225 ? 14.906 3.405 10.775 1.00 98.50 225 VAL A N 1
ATOM 1757 C CA . VAL A 1 225 ? 13.731 3.596 9.925 1.00 98.50 225 VAL A CA 1
ATOM 1758 C C . VAL A 1 225 ? 13.591 2.409 8.984 1.00 98.50 225 VAL A C 1
ATOM 1760 O O . VAL A 1 225 ? 14.544 2.045 8.300 1.00 98.50 225 VAL A O 1
ATOM 1763 N N . THR A 1 226 ? 12.406 1.813 8.942 1.00 98.25 226 THR A N 1
ATOM 1764 C CA . THR A 1 226 ? 11.992 0.854 7.911 1.00 98.25 226 THR A CA 1
ATOM 1765 C C . THR A 1 226 ? 10.530 1.126 7.588 1.00 98.25 226 THR A C 1
ATOM 1767 O O . THR A 1 226 ? 9.797 1.539 8.487 1.00 98.25 226 THR A O 1
ATOM 1770 N N . SER A 1 227 ? 10.082 0.872 6.355 1.00 96.88 227 SER A N 1
ATOM 1771 C CA . SER A 1 227 ? 8.671 1.121 6.010 1.00 96.88 227 SER A CA 1
ATOM 1772 C C . SER A 1 227 ? 7.747 0.299 6.920 1.00 96.88 227 SER A C 1
ATOM 1774 O O . SER A 1 227 ? 6.897 0.865 7.593 1.00 96.88 227 SER A O 1
ATOM 1776 N N . ALA A 1 228 ? 8.054 -0.987 7.122 1.00 97.62 228 ALA A N 1
ATOM 1777 C CA . ALA A 1 228 ? 7.295 -1.850 8.028 1.00 97.62 228 ALA A CA 1
ATOM 1778 C C . ALA A 1 228 ? 7.232 -1.347 9.488 1.00 97.62 228 ALA A C 1
ATOM 1780 O O . ALA A 1 228 ? 6.263 -1.622 10.194 1.00 97.62 228 ALA A O 1
ATOM 1781 N N . LEU A 1 229 ? 8.266 -0.653 9.986 1.00 98.06 229 LEU A N 1
ATOM 1782 C CA . LEU A 1 229 ? 8.241 -0.075 11.334 1.00 98.06 229 LEU A CA 1
ATOM 1783 C C . LEU A 1 229 ? 7.487 1.261 11.374 1.00 98.06 229 LEU A C 1
ATOM 1785 O O . LEU A 1 229 ? 6.890 1.571 12.406 1.00 98.06 229 LEU A O 1
ATOM 1789 N N . THR A 1 230 ? 7.494 2.031 10.283 1.00 98.06 230 THR A N 1
ATOM 1790 C CA . THR A 1 230 ? 6.628 3.206 10.125 1.00 98.06 230 THR A CA 1
ATOM 1791 C C . THR A 1 230 ? 5.165 2.775 10.171 1.00 98.06 230 THR A C 1
ATOM 1793 O O . THR A 1 230 ? 4.447 3.246 11.049 1.00 98.06 230 THR A O 1
ATOM 1796 N N . ASP A 1 231 ? 4.771 1.808 9.337 1.00 97.62 231 ASP A N 1
ATOM 1797 C CA . ASP A 1 231 ? 3.393 1.301 9.235 1.00 97.62 231 ASP A CA 1
ATOM 1798 C C . ASP A 1 231 ? 2.920 0.739 10.580 1.00 97.62 231 ASP A C 1
ATOM 1800 O O . ASP A 1 231 ? 1.926 1.175 11.150 1.00 97.62 231 ASP A O 1
ATOM 1804 N N . LYS A 1 232 ? 3.734 -0.127 11.199 1.00 98.12 232 LYS A N 1
ATOM 1805 C CA . LYS A 1 232 ? 3.460 -0.641 12.548 1.00 98.12 232 LYS A CA 1
ATOM 1806 C C . LYS A 1 232 ? 3.328 0.468 13.599 1.00 98.12 232 LYS A C 1
ATOM 1808 O O . LYS A 1 232 ? 2.659 0.275 14.616 1.00 98.12 232 LYS A O 1
ATOM 1813 N N . GLY A 1 233 ? 4.026 1.584 13.410 1.00 97.69 233 GLY A N 1
ATOM 1814 C CA . GLY A 1 233 ? 3.948 2.727 14.305 1.00 97.69 233 GLY A CA 1
ATOM 1815 C C . GLY A 1 233 ? 2.607 3.449 14.208 1.00 97.69 233 GLY A C 1
ATOM 1816 O O . GLY A 1 233 ? 2.043 3.783 15.250 1.00 97.69 233 GLY A O 1
ATOM 1817 N N . ILE A 1 234 ? 2.095 3.622 12.988 1.00 97.75 234 ILE A N 1
ATOM 1818 C CA . ILE A 1 234 ? 0.762 4.170 12.697 1.00 97.75 234 ILE A CA 1
ATOM 1819 C C . ILE A 1 234 ? -0.306 3.259 13.315 1.00 97.75 234 ILE A C 1
ATOM 1821 O O . ILE A 1 234 ? -1.015 3.696 14.224 1.00 97.75 234 ILE A O 1
ATOM 1825 N N . ASP A 1 235 ? -0.285 1.961 12.985 1.00 96.69 235 ASP A N 1
ATOM 1826 C CA . ASP A 1 235 ? -1.169 0.943 13.574 1.00 96.69 235 ASP A CA 1
ATOM 1827 C C . ASP A 1 235 ? -1.161 0.974 15.109 1.00 96.69 235 ASP A C 1
ATOM 1829 O O . ASP A 1 235 ? -2.164 0.732 15.783 1.00 96.69 235 ASP A O 1
ATOM 1833 N N . GLY A 1 236 ? 0.021 1.172 15.699 1.00 97.44 236 GLY A N 1
ATOM 1834 C CA . GLY A 1 236 ? 0.204 1.211 17.143 1.00 97.44 236 GLY A CA 1
ATOM 1835 C C . GLY A 1 236 ? -0.523 2.392 17.783 1.00 97.44 236 GLY A C 1
ATOM 1836 O O . GLY A 1 236 ? -1.119 2.233 18.856 1.00 97.44 236 GLY A O 1
ATOM 1837 N N . ILE A 1 237 ? -0.492 3.555 17.127 1.00 97.75 237 ILE A N 1
ATOM 1838 C CA . ILE A 1 237 ? -1.223 4.755 17.539 1.00 97.75 237 ILE A CA 1
ATOM 1839 C C . ILE A 1 237 ? -2.732 4.528 17.383 1.00 97.75 237 ILE A C 1
ATOM 1841 O O . ILE A 1 237 ? -3.467 4.733 18.349 1.00 97.75 237 ILE A O 1
ATOM 1845 N N . GLU A 1 238 ? -3.195 4.032 16.238 1.00 95.94 238 GLU A N 1
ATOM 1846 C CA . GLU A 1 238 ? -4.618 3.748 15.987 1.00 95.94 238 GLU A CA 1
ATOM 1847 C C . GLU A 1 238 ? -5.180 2.746 17.002 1.00 95.94 238 GLU A C 1
ATOM 1849 O O . GLU A 1 238 ? -6.162 3.017 17.692 1.00 95.94 238 GLU A O 1
ATOM 1854 N N . LYS A 1 239 ? -4.469 1.639 17.257 1.00 95.06 239 LYS A N 1
ATOM 1855 C CA . LYS A 1 239 ? -4.825 0.672 18.314 1.00 95.06 239 LYS A CA 1
ATOM 1856 C C . LYS A 1 239 ? -4.871 1.309 19.702 1.00 95.06 239 LYS A C 1
ATOM 1858 O O . LYS A 1 239 ? -5.588 0.829 20.588 1.00 95.06 239 LYS A O 1
ATOM 1863 N N . LYS A 1 240 ? -4.079 2.357 19.953 1.00 96.62 240 LYS A N 1
ATOM 1864 C CA . LYS A 1 240 ? -4.101 3.089 21.226 1.00 96.62 240 LYS A CA 1
ATOM 1865 C C . LYS A 1 240 ? -5.338 3.984 21.348 1.00 96.62 240 LYS A C 1
ATOM 1867 O O . LYS A 1 240 ? -5.841 4.111 22.472 1.00 96.62 240 LYS A O 1
ATOM 1872 N N . TYR A 1 241 ? -5.824 4.543 20.242 1.00 96.44 241 TYR A N 1
ATOM 1873 C CA . TYR A 1 241 ? -7.084 5.285 20.159 1.00 96.44 241 TYR A CA 1
ATOM 1874 C C . TYR A 1 241 ? -8.308 4.375 20.239 1.00 96.44 241 TYR A C 1
ATOM 1876 O O . TYR A 1 241 ? -9.182 4.617 21.073 1.00 96.44 241 TYR A O 1
ATOM 1884 N N . ALA A 1 242 ? -8.310 3.256 19.513 1.00 93.75 242 ALA A N 1
ATOM 1885 C CA . ALA A 1 242 ? -9.393 2.277 19.550 1.00 93.75 242 ALA A CA 1
ATOM 1886 C C . ALA A 1 242 ? -9.652 1.750 20.975 1.00 93.75 242 ALA A C 1
ATOM 1888 O O . ALA A 1 242 ? -10.793 1.652 21.426 1.00 93.75 242 ALA A O 1
ATOM 1889 N N . LYS A 1 243 ? -8.590 1.529 21.769 1.00 92.44 243 LYS A N 1
ATOM 1890 C CA . LYS A 1 243 ? -8.694 1.167 23.202 1.00 92.44 243 LYS A CA 1
ATOM 1891 C C . LYS A 1 243 ? -9.368 2.225 24.082 1.00 92.44 243 LYS A C 1
ATOM 1893 O O . LYS A 1 243 ? -9.754 1.915 25.205 1.00 92.44 243 LYS A O 1
ATOM 1898 N N . GLN A 1 244 ? -9.460 3.462 23.609 1.00 93.81 244 GLN A N 1
ATOM 1899 C CA . GLN A 1 244 ? -10.148 4.576 24.263 1.00 93.81 244 GLN A CA 1
ATOM 1900 C C . GLN A 1 244 ? -11.480 4.904 23.583 1.00 93.81 244 GLN A C 1
ATOM 1902 O O . GLN A 1 244 ? -12.017 5.985 23.805 1.00 93.81 244 GLN A O 1
ATOM 1907 N N . GLN A 1 245 ? -12.002 3.959 22.790 1.00 93.88 245 GLN A N 1
ATOM 1908 C CA . GLN A 1 245 ? -13.260 4.057 22.051 1.00 93.88 245 GLN A CA 1
ATOM 1909 C C . GLN A 1 245 ? -13.245 5.119 20.949 1.00 93.88 245 GLN A C 1
ATOM 1911 O O . GLN A 1 245 ? -14.295 5.492 20.452 1.00 93.88 245 GLN A O 1
ATOM 1916 N N . ARG A 1 246 ? -12.069 5.591 20.537 1.00 95.81 246 ARG A N 1
ATOM 1917 C CA . ARG A 1 246 ? -11.914 6.514 19.415 1.00 95.81 246 ARG A CA 1
ATOM 1918 C C . ARG A 1 246 ? -11.602 5.718 18.158 1.00 95.81 246 ARG A C 1
ATOM 1920 O O . ARG A 1 246 ? -10.441 5.465 17.851 1.00 95.81 246 ARG A O 1
ATOM 1927 N N . LEU A 1 247 ? -12.655 5.207 17.533 1.00 94.12 247 LEU A N 1
ATOM 1928 C CA . LEU A 1 247 ? -12.574 4.261 16.415 1.00 94.12 247 LEU A CA 1
ATOM 1929 C C . LEU A 1 247 ? -12.492 4.962 15.050 1.00 94.12 247 LEU A C 1
ATOM 1931 O O . LEU A 1 247 ? -12.296 4.315 14.035 1.00 94.12 247 LEU A O 1
ATOM 1935 N N . THR A 1 248 ? -12.653 6.282 15.014 1.00 94.38 248 THR A N 1
ATOM 1936 C CA . THR A 1 248 ? -12.548 7.111 13.803 1.00 94.38 248 THR A CA 1
ATOM 1937 C C . THR A 1 248 ? -11.256 7.931 13.784 1.00 94.38 248 THR A C 1
ATOM 1939 O O . THR A 1 248 ? -11.124 8.865 12.997 1.00 94.38 248 THR A O 1
ATOM 1942 N N . ALA A 1 249 ? -10.299 7.598 14.660 1.00 96.06 249 ALA A N 1
ATOM 1943 C CA . ALA A 1 249 ? -9.024 8.296 14.738 1.00 96.06 249 ALA A CA 1
ATOM 1944 C C . ALA A 1 249 ? -8.224 8.125 13.438 1.00 96.06 249 ALA A C 1
ATOM 1946 O O . ALA A 1 249 ? -8.040 7.004 12.971 1.00 96.06 249 ALA A O 1
ATOM 1947 N N . SER A 1 250 ? -7.699 9.228 12.908 1.00 95.62 250 SER A N 1
ATOM 1948 C CA . SER A 1 250 ? -6.841 9.263 11.722 1.00 95.62 250 SER A CA 1
ATOM 1949 C C . SER A 1 250 ? -5.411 9.616 12.110 1.00 95.62 250 SER A C 1
ATOM 1951 O O . SER A 1 250 ? -5.179 10.547 12.890 1.00 95.62 250 SER A O 1
ATOM 1953 N N . VAL A 1 251 ? -4.441 8.886 11.560 1.00 97.31 251 VAL A N 1
ATOM 1954 C CA . VAL A 1 251 ? -3.011 9.080 11.824 1.00 97.31 251 VAL A CA 1
ATOM 1955 C C . VAL A 1 251 ? -2.253 9.120 10.502 1.00 97.31 251 VAL A C 1
ATOM 1957 O O . VAL A 1 251 ? -1.946 8.089 9.915 1.00 97.31 251 VAL A O 1
ATOM 1960 N N . ASP A 1 252 ? -1.875 10.320 10.075 1.00 97.19 252 ASP A N 1
ATOM 1961 C CA . ASP A 1 252 ? -1.136 10.531 8.833 1.00 97.19 252 ASP A CA 1
ATOM 1962 C C . ASP A 1 252 ? 0.333 10.872 9.106 1.00 97.19 252 ASP A C 1
ATOM 1964 O O . ASP A 1 252 ? 0.665 11.653 10.008 1.00 97.19 252 ASP A O 1
ATOM 1968 N N . VAL A 1 253 ? 1.233 10.329 8.284 1.00 97.44 253 VAL A N 1
ATOM 1969 C CA . VAL A 1 253 ? 2.638 10.758 8.227 1.00 97.44 253 VAL A CA 1
ATOM 1970 C C . VAL A 1 253 ? 2.761 11.846 7.164 1.00 97.44 253 VAL A C 1
ATOM 1972 O O . VAL A 1 253 ? 2.857 11.561 5.975 1.00 97.44 253 VAL A O 1
ATOM 1975 N N . ASP A 1 254 ? 2.766 13.099 7.609 1.00 96.44 254 ASP A N 1
ATOM 1976 C CA . ASP A 1 254 ? 2.794 14.291 6.752 1.00 96.44 254 ASP A CA 1
ATOM 1977 C C . ASP A 1 254 ? 4.177 14.479 6.096 1.00 96.44 254 ASP A C 1
ATOM 1979 O O . ASP A 1 254 ? 4.294 14.852 4.930 1.00 96.44 254 ASP A O 1
ATOM 1983 N N . SER A 1 255 ? 5.253 14.181 6.837 1.00 96.25 255 SER A N 1
ATOM 1984 C CA . SER A 1 255 ? 6.628 14.217 6.322 1.00 96.25 255 SER A CA 1
ATOM 1985 C C . SER A 1 255 ? 7.570 13.252 7.047 1.00 96.25 255 SER A C 1
ATOM 1987 O O . SER A 1 255 ? 7.351 12.876 8.202 1.00 96.25 255 SER A O 1
ATOM 1989 N N . LEU A 1 256 ? 8.659 12.885 6.364 1.00 96.56 256 LEU A N 1
ATOM 1990 C CA . LEU A 1 256 ? 9.824 12.188 6.916 1.00 96.56 256 LEU A CA 1
ATOM 1991 C C . LEU A 1 256 ? 11.082 13.014 6.616 1.00 96.56 256 LEU A C 1
ATOM 1993 O O . LEU A 1 256 ? 11.779 12.778 5.627 1.00 96.56 256 LEU A O 1
ATOM 1997 N N . ASP A 1 257 ? 11.362 13.999 7.468 1.00 97.62 257 ASP A N 1
ATOM 1998 C CA . ASP A 1 257 ? 12.421 14.978 7.232 1.00 97.62 257 ASP A CA 1
ATOM 1999 C C . ASP A 1 257 ? 13.794 14.385 7.570 1.00 97.62 257 ASP A C 1
ATOM 2001 O O . ASP A 1 257 ? 14.103 14.097 8.728 1.00 97.62 257 ASP A O 1
ATOM 2005 N N . TYR A 1 258 ? 14.624 14.169 6.548 1.00 98.06 258 TYR A N 1
ATOM 2006 C CA . TYR A 1 258 ? 15.945 13.563 6.700 1.00 98.06 258 TYR A CA 1
ATOM 2007 C C . TYR A 1 258 ? 17.029 14.598 7.032 1.00 98.06 258 TYR A C 1
ATOM 2009 O O . TYR A 1 258 ? 17.297 15.511 6.252 1.00 98.06 258 TYR A O 1
ATOM 2017 N N . ASP A 1 259 ? 17.719 14.395 8.154 1.00 97.50 259 ASP A N 1
ATOM 2018 C CA . ASP A 1 259 ? 18.943 15.103 8.522 1.00 97.50 259 ASP A CA 1
ATOM 2019 C C . ASP A 1 259 ? 20.178 14.296 8.093 1.00 97.50 259 ASP A C 1
ATOM 2021 O O . ASP A 1 259 ? 20.561 13.295 8.717 1.00 97.50 259 ASP A O 1
ATOM 2025 N N . SER A 1 260 ? 20.840 14.777 7.039 1.00 95.75 260 SER A N 1
ATOM 2026 C CA . SER A 1 260 ? 22.046 14.163 6.480 1.00 95.75 260 SER A CA 1
ATOM 2027 C C . SER A 1 260 ? 23.271 14.259 7.388 1.00 95.75 260 SER A C 1
ATOM 2029 O O . SER A 1 260 ? 24.174 13.432 7.262 1.00 95.75 260 SER A O 1
ATOM 2031 N N . ARG A 1 261 ? 23.318 15.218 8.324 1.00 95.69 261 ARG A N 1
ATOM 2032 C CA . ARG A 1 261 ? 24.468 15.406 9.226 1.00 95.69 261 ARG A CA 1
ATOM 2033 C C . ARG A 1 261 ? 24.502 14.331 10.302 1.00 95.69 261 ARG A C 1
ATOM 2035 O O . ARG A 1 261 ? 25.558 13.766 10.574 1.00 95.69 261 ARG A O 1
ATOM 2042 N N . ASN A 1 262 ? 23.344 14.030 10.887 1.00 96.31 262 ASN A N 1
ATOM 2043 C CA . ASN A 1 262 ? 23.217 13.056 11.973 1.00 96.31 262 ASN A CA 1
ATOM 2044 C C . ASN A 1 262 ? 22.719 11.681 11.506 1.00 96.31 262 ASN A C 1
ATOM 2046 O O . ASN A 1 262 ? 22.641 10.748 12.309 1.00 96.31 262 ASN A O 1
ATOM 2050 N N . ASN A 1 263 ? 22.388 11.544 10.218 1.00 97.38 263 ASN A N 1
ATOM 2051 C CA . ASN A 1 263 ? 21.749 10.366 9.640 1.00 97.38 263 ASN A CA 1
ATOM 2052 C C . ASN A 1 263 ? 20.487 9.961 10.424 1.00 97.38 263 ASN A C 1
ATOM 2054 O O . ASN A 1 263 ? 20.333 8.811 10.860 1.00 97.38 263 ASN A O 1
ATOM 2058 N N . ARG A 1 264 ? 19.608 10.944 10.638 1.00 98.06 264 ARG A N 1
ATOM 2059 C CA . ARG A 1 264 ? 18.342 10.793 11.359 1.00 98.06 264 ARG A CA 1
ATOM 2060 C C . ARG A 1 264 ? 17.167 11.247 10.510 1.00 98.06 264 ARG A C 1
ATOM 2062 O O . ARG A 1 264 ? 17.340 12.021 9.579 1.00 98.06 264 ARG A O 1
ATOM 2069 N N . VAL A 1 265 ? 15.984 10.744 10.828 1.00 98.44 265 VAL A N 1
ATOM 2070 C CA . VAL A 1 265 ? 14.724 11.144 10.197 1.00 98.44 265 VAL A CA 1
ATOM 2071 C C . VAL A 1 265 ? 13.786 11.630 11.277 1.00 98.44 265 VAL A C 1
ATOM 2073 O O . VAL A 1 265 ? 13.529 10.893 12.230 1.00 98.44 265 VAL A O 1
ATOM 2076 N N . LYS A 1 266 ? 13.249 12.834 11.107 1.00 98.25 266 LYS A N 1
ATOM 2077 C CA . LYS A 1 266 ? 12.226 13.407 11.969 1.00 98.25 266 LYS A CA 1
ATOM 2078 C C . LYS A 1 266 ? 10.855 13.285 11.293 1.00 98.25 266 LYS A C 1
ATOM 2080 O O . LYS A 1 266 ? 10.596 14.002 10.330 1.00 98.25 266 LYS A O 1
ATOM 2085 N N . PRO A 1 267 ? 9.970 12.395 11.768 1.00 98.19 267 PRO A N 1
ATOM 2086 C CA . PRO A 1 267 ? 8.619 12.297 11.229 1.00 98.19 267 PRO A CA 1
ATOM 2087 C C . PRO A 1 267 ? 7.745 13.464 11.691 1.00 98.19 267 PRO A C 1
ATOM 2089 O O . PRO A 1 267 ? 7.867 13.915 12.834 1.00 98.19 267 PRO A O 1
ATOM 2092 N N . THR A 1 268 ? 6.811 13.893 10.850 1.00 98.50 268 THR A N 1
ATOM 2093 C CA . THR A 1 268 ? 5.700 14.766 11.243 1.00 98.50 268 THR A CA 1
ATOM 2094 C C . THR A 1 268 ? 4.408 13.963 11.188 1.00 98.50 268 THR A C 1
ATOM 2096 O O . THR A 1 268 ? 4.011 13.501 10.125 1.00 98.50 268 THR A O 1
ATOM 2099 N N . LEU A 1 269 ? 3.772 13.777 12.344 1.00 98.50 269 LEU A N 1
ATOM 2100 C CA . LEU A 1 269 ? 2.501 13.078 12.492 1.00 98.50 269 LEU A CA 1
ATOM 2101 C C . LEU A 1 269 ? 1.366 14.095 12.576 1.00 98.50 269 LEU A C 1
ATOM 2103 O O . LEU A 1 269 ? 1.383 14.973 13.446 1.00 98.50 269 LEU A O 1
ATOM 2107 N N . LYS A 1 270 ? 0.374 13.955 11.702 1.00 98.44 270 LYS A N 1
ATOM 2108 C CA . LYS A 1 270 ? -0.889 14.687 11.768 1.00 98.44 270 LYS A CA 1
ATOM 2109 C C . LYS A 1 270 ? -1.954 13.728 12.279 1.00 98.44 270 LYS A C 1
ATOM 2111 O O . LYS A 1 270 ? -2.182 12.685 11.680 1.00 98.44 270 LYS A O 1
ATOM 2116 N N . ILE A 1 271 ? -2.553 14.062 13.415 1.00 98.50 271 ILE A N 1
ATOM 2117 C CA . ILE A 1 271 ? -3.488 13.178 14.100 1.00 98.50 271 ILE A CA 1
ATOM 2118 C C . ILE A 1 271 ? -4.799 13.908 14.345 1.00 98.50 271 ILE A C 1
ATOM 2120 O O . ILE A 1 271 ? -4.809 15.016 14.884 1.00 98.50 271 ILE A O 1
ATOM 2124 N N . ASP A 1 272 ? -5.888 13.243 13.992 1.00 97.69 272 ASP A N 1
ATOM 2125 C CA . ASP A 1 272 ? -7.228 13.566 14.456 1.00 97.69 272 ASP A CA 1
ATOM 2126 C C . ASP A 1 272 ? -7.711 12.391 15.299 1.00 97.69 272 ASP A C 1
ATOM 2128 O O . ASP A 1 272 ? -7.758 11.258 14.826 1.00 97.69 272 ASP A O 1
ATOM 2132 N N . ALA A 1 273 ? -7.998 12.627 16.573 1.00 96.81 273 ALA A N 1
ATOM 2133 C CA . ALA A 1 273 ? -8.444 11.562 17.450 1.00 96.81 273 ALA A CA 1
ATOM 2134 C C . ALA A 1 273 ? -9.879 11.107 17.145 1.00 96.81 273 ALA A C 1
ATOM 2136 O O . ALA A 1 273 ? -10.226 10.003 17.558 1.00 96.81 273 ALA A O 1
ATOM 2137 N N . GLY A 1 274 ? -10.704 11.929 16.483 1.00 94.81 274 GLY A N 1
ATOM 2138 C CA . GLY A 1 274 ? -12.146 11.702 16.344 1.00 94.81 274 GLY A CA 1
ATOM 2139 C C . GLY A 1 274 ? -12.879 11.637 17.696 1.00 94.81 274 GLY A C 1
ATOM 2140 O O . GLY A 1 274 ? -12.236 11.646 18.751 1.00 94.81 274 GLY A O 1
ATOM 2141 N N . PRO A 1 275 ? -14.219 11.563 17.720 1.00 96.19 275 PRO A N 1
ATOM 2142 C CA . PRO A 1 275 ? -14.983 11.432 18.959 1.00 96.19 275 PRO A CA 1
ATOM 2143 C C . PRO A 1 275 ? -14.865 10.038 19.587 1.00 96.19 275 PRO A C 1
ATOM 2145 O O . PRO A 1 275 ? -14.385 9.071 18.989 1.00 96.19 275 PRO A O 1
ATOM 2148 N N . LYS A 1 276 ? -15.330 9.910 20.831 1.00 95.88 276 LYS A N 1
ATOM 2149 C CA . LYS A 1 276 ? -15.569 8.599 21.440 1.00 95.88 276 LYS A CA 1
ATOM 2150 C C . LYS A 1 276 ? -16.845 7.988 20.888 1.00 95.88 276 LYS A C 1
ATOM 2152 O O . LYS A 1 276 ? -17.890 8.624 20.898 1.00 95.88 276 LYS A O 1
ATOM 2157 N N . ILE A 1 277 ? -16.765 6.725 20.504 1.00 94.75 277 ILE A N 1
ATOM 2158 C CA . ILE A 1 277 ? -17.882 5.959 19.978 1.00 94.75 277 ILE A CA 1
ATOM 2159 C C . ILE A 1 277 ? -18.540 5.175 21.107 1.00 94.75 277 ILE A C 1
ATOM 2161 O O . ILE A 1 277 ? -17.941 4.272 21.705 1.00 94.75 277 ILE A O 1
ATOM 2165 N N . THR A 1 278 ? -19.804 5.492 21.366 1.00 93.44 278 THR A N 1
ATOM 2166 C CA . THR A 1 278 ? -20.636 4.789 22.342 1.00 93.44 278 THR A CA 1
ATOM 2167 C C . THR A 1 278 ? -21.765 4.066 21.625 1.00 93.44 278 THR A C 1
ATOM 2169 O O . THR A 1 278 ? -22.555 4.674 20.915 1.00 93.44 278 THR A O 1
ATOM 2172 N N . ILE A 1 279 ? -21.889 2.758 21.854 1.00 94.00 279 ILE A N 1
ATOM 2173 C CA . ILE A 1 279 ? -22.974 1.955 21.278 1.00 94.00 279 ILE A CA 1
ATOM 2174 C C . ILE A 1 279 ? -24.005 1.645 22.355 1.00 94.00 279 ILE A C 1
ATOM 2176 O O . ILE A 1 279 ? -23.658 1.131 23.426 1.00 94.00 279 ILE A O 1
ATOM 2180 N N . ARG A 1 280 ? -25.280 1.914 22.067 1.00 94.69 280 ARG A N 1
ATOM 2181 C CA . ARG A 1 280 ? -26.400 1.601 22.961 1.00 94.69 280 ARG A CA 1
ATOM 2182 C C . ARG A 1 280 ? -27.392 0.665 22.281 1.00 94.69 280 ARG A C 1
ATOM 2184 O O . ARG A 1 280 ? -27.525 0.636 21.064 1.00 94.69 280 ARG A O 1
ATOM 2191 N N . ALA A 1 281 ? -28.091 -0.107 23.104 1.00 96.31 281 ALA A N 1
ATOM 2192 C CA . ALA A 1 281 ? -29.227 -0.919 22.694 1.00 96.31 281 ALA A CA 1
ATOM 2193 C C . ALA A 1 281 ? -30.490 -0.342 23.339 1.00 96.31 281 ALA A C 1
ATOM 2195 O O . ALA A 1 281 ? -30.558 -0.225 24.568 1.00 96.31 281 ALA A O 1
ATOM 2196 N N . LEU A 1 282 ? -31.463 0.020 22.510 1.00 96.06 282 LEU A N 1
ATOM 2197 C CA . LEU A 1 282 ? -32.748 0.589 22.898 1.00 96.06 282 LEU A CA 1
ATOM 2198 C C . LEU A 1 282 ? -33.861 -0.452 22.724 1.00 96.06 282 LEU A C 1
ATOM 2200 O O . LEU A 1 282 ? -33.713 -1.410 21.967 1.00 96.06 282 LEU A O 1
ATOM 2204 N N . GLU A 1 283 ? -34.966 -0.264 23.453 1.00 95.31 283 GLU A N 1
ATOM 2205 C CA . GLU A 1 283 ? -36.157 -1.141 23.511 1.00 95.31 283 GLU A CA 1
ATOM 2206 C C . GLU A 1 283 ? -35.919 -2.533 24.125 1.00 95.31 283 GLU A C 1
ATOM 2208 O O . GLU A 1 283 ? -36.671 -2.962 25.004 1.00 95.31 283 GLU A O 1
ATOM 2213 N N . ALA A 1 284 ? -34.826 -3.209 23.764 1.00 94.62 284 ALA A N 1
ATOM 2214 C CA . ALA A 1 284 ? -34.402 -4.473 24.348 1.00 94.62 284 ALA A CA 1
ATOM 2215 C C . ALA A 1 284 ? -33.048 -4.347 25.055 1.00 94.62 284 ALA A C 1
ATOM 2217 O O . ALA A 1 284 ? -32.063 -3.838 24.523 1.00 94.62 284 ALA A O 1
ATOM 2218 N N . LYS A 1 285 ? -32.960 -4.896 26.271 1.00 90.81 285 LYS A N 1
ATOM 2219 C CA . LYS A 1 285 ? -31.711 -4.886 27.039 1.00 90.81 285 LYS A CA 1
ATOM 2220 C C . LYS A 1 285 ? -30.706 -5.881 26.463 1.00 90.81 285 LYS A C 1
ATOM 2222 O O . LYS A 1 285 ? -30.915 -7.096 26.532 1.00 90.81 285 LYS A O 1
ATOM 2227 N N . LEU A 1 286 ? -29.554 -5.374 26.032 1.00 92.44 286 LEU A N 1
ATOM 2228 C CA . LEU A 1 286 ? -28.375 -6.175 25.723 1.00 92.44 286 LEU A CA 1
ATOM 2229 C C . LEU A 1 286 ? -27.205 -5.753 26.620 1.00 92.44 286 LEU A C 1
ATOM 2231 O O . LEU A 1 286 ? -26.935 -4.572 26.811 1.00 92.44 286 LEU A O 1
ATOM 2235 N N . LYS A 1 287 ? -26.504 -6.725 27.218 1.00 92.25 287 LYS A N 1
ATOM 2236 C CA . LYS A 1 287 ? -25.310 -6.426 28.028 1.00 92.25 287 LYS A CA 1
ATOM 2237 C C . LYS A 1 287 ? -24.217 -5.844 27.125 1.00 92.25 287 LYS A C 1
ATOM 2239 O O . LYS A 1 287 ? -23.972 -6.419 26.069 1.00 92.25 287 LYS A O 1
ATOM 2244 N N . ARG A 1 288 ? -23.484 -4.826 27.597 1.00 87.81 288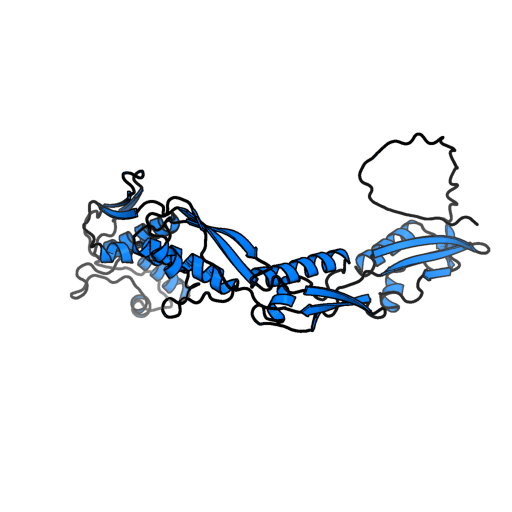 ARG A N 1
ATOM 2245 C CA . ARG A 1 288 ? -22.387 -4.169 26.853 1.00 87.81 288 ARG A CA 1
ATOM 2246 C C . ARG A 1 288 ? -21.428 -5.153 26.174 1.00 87.81 288 ARG A C 1
ATOM 2248 O O . ARG A 1 288 ? -21.251 -5.090 24.972 1.00 87.81 288 ARG A O 1
ATOM 2255 N N . LYS A 1 289 ? -20.923 -6.151 26.910 1.00 88.81 289 LYS A N 1
ATOM 2256 C CA . LYS A 1 289 ? -20.013 -7.176 26.357 1.00 88.81 289 LYS A CA 1
ATOM 2257 C C . LYS A 1 289 ? -20.606 -7.963 25.175 1.00 88.81 289 LYS A C 1
ATOM 2259 O O . LYS A 1 289 ? -19.864 -8.418 24.320 1.00 88.81 289 LYS A O 1
ATOM 2264 N N . LYS A 1 290 ? -21.927 -8.176 25.142 1.00 91.50 290 LYS A N 1
ATOM 2265 C CA . LYS A 1 290 ? -22.592 -8.820 23.998 1.00 91.50 290 LYS A CA 1
ATOM 2266 C C . LYS A 1 290 ? -22.763 -7.855 22.833 1.00 91.50 290 LYS A C 1
ATOM 2268 O O . LYS A 1 290 ? -22.602 -8.278 21.703 1.00 91.50 290 LYS A O 1
ATOM 2273 N N . LEU A 1 291 ? -23.067 -6.591 23.116 1.00 90.81 291 LEU A N 1
ATOM 2274 C CA . LEU A 1 291 ? -23.166 -5.555 22.093 1.00 90.81 291 LEU A CA 1
ATOM 2275 C C . LEU A 1 291 ? -21.817 -5.369 21.381 1.00 90.81 291 LEU A C 1
ATOM 2277 O O . LEU A 1 291 ? -21.769 -5.452 20.166 1.00 90.81 291 LEU A O 1
ATOM 2281 N N . GLU A 1 292 ? -20.717 -5.280 22.133 1.00 87.88 292 GLU A N 1
ATOM 2282 C CA . GLU A 1 292 ? -19.342 -5.225 21.596 1.00 87.88 292 GLU A CA 1
ATOM 2283 C C . GLU A 1 292 ? -18.919 -6.503 20.853 1.00 87.88 292 GLU A C 1
ATOM 2285 O O . GLU A 1 292 ? -18.054 -6.466 19.983 1.00 87.88 292 GLU A O 1
ATOM 2290 N N . ALA A 1 293 ? -19.500 -7.654 21.205 1.00 91.25 293 ALA A N 1
ATOM 2291 C CA . ALA A 1 293 ? -19.238 -8.907 20.503 1.00 91.25 293 ALA A CA 1
ATOM 2292 C C . ALA A 1 293 ? -20.018 -9.014 19.185 1.00 91.25 293 ALA A C 1
ATOM 2294 O O . ALA A 1 293 ? -19.562 -9.703 18.281 1.00 91.25 293 ALA A O 1
ATOM 2295 N N . PHE A 1 294 ? -21.195 -8.388 19.097 1.00 94.00 294 PHE A N 1
ATOM 2296 C CA . PHE A 1 294 ? -22.045 -8.440 17.908 1.00 94.00 294 PHE A CA 1
ATOM 2297 C C . PHE A 1 294 ? -21.785 -7.300 16.938 1.00 94.00 294 PHE A C 1
ATOM 2299 O O . PHE A 1 294 ? -21.982 -7.509 15.750 1.00 94.00 294 PHE A O 1
ATOM 2306 N N . VAL A 1 295 ? -21.358 -6.134 17.427 1.00 94.00 295 VAL A N 1
ATOM 2307 C CA . VAL A 1 295 ? -21.025 -4.969 16.608 1.00 94.00 295 VAL A CA 1
ATOM 2308 C C . VAL A 1 295 ? -19.497 -4.886 16.480 1.00 94.00 295 VAL A C 1
ATOM 2310 O O . VAL A 1 295 ? -18.838 -4.432 17.422 1.00 94.00 295 VAL A O 1
ATOM 2313 N N . PRO A 1 296 ? -18.915 -5.344 15.357 1.00 89.75 296 PRO A N 1
ATOM 2314 C CA . PRO A 1 296 ? -17.476 -5.588 15.220 1.00 89.75 296 PRO A CA 1
ATOM 2315 C C . PRO A 1 296 ? -16.604 -4.325 15.138 1.00 89.75 296 PRO A C 1
ATOM 2317 O O . PRO A 1 296 ? -15.387 -4.441 15.068 1.00 89.75 296 PRO A O 1
ATOM 2320 N N . VAL A 1 297 ? -17.168 -3.121 15.258 1.00 89.50 297 VAL A N 1
ATOM 2321 C CA . VAL A 1 297 ? -16.421 -1.846 15.194 1.00 89.50 297 VAL A CA 1
ATOM 2322 C C . VAL A 1 297 ? -15.271 -1.745 16.209 1.00 89.50 297 VAL A C 1
ATOM 2324 O O . VAL A 1 297 ? -14.225 -1.169 15.931 1.00 89.50 297 VAL A O 1
ATOM 2327 N N . PHE A 1 298 ? -15.401 -2.359 17.390 1.00 82.31 298 PHE A N 1
ATOM 2328 C CA . PHE A 1 298 ? -14.316 -2.383 18.384 1.00 82.31 298 PHE A CA 1
ATOM 2329 C C . PHE A 1 298 ? -13.222 -3.412 18.077 1.00 82.31 298 PHE A C 1
ATOM 2331 O O . PHE A 1 298 ? -12.120 -3.308 18.616 1.00 82.31 298 PHE A O 1
ATOM 2338 N N . GLN A 1 299 ? -13.549 -4.436 17.288 1.00 84.50 299 GLN A N 1
ATOM 2339 C CA . GLN A 1 299 ? -12.631 -5.507 16.899 1.00 84.50 299 GLN A CA 1
ATOM 2340 C C . GLN A 1 299 ? -11.818 -5.073 15.680 1.00 84.50 299 GLN A C 1
ATOM 2342 O O . GLN A 1 299 ? -10.596 -5.211 15.695 1.00 84.50 299 GLN A O 1
ATOM 2347 N N . GLU A 1 300 ? -12.496 -4.468 14.704 1.00 84.56 300 GLU A N 1
ATOM 2348 C CA . GLU A 1 300 ? -11.893 -3.904 13.494 1.00 84.56 300 GLU A CA 1
ATOM 2349 C C . GLU A 1 300 ? -11.197 -2.562 13.756 1.00 84.56 300 GLU A C 1
ATOM 2351 O O . GLU A 1 300 ? -10.259 -2.196 13.056 1.00 84.56 300 GLU A O 1
ATOM 2356 N N . GLY A 1 301 ? -11.588 -1.843 14.815 1.00 83.06 301 GLY A N 1
ATOM 2357 C CA . GLY A 1 301 ? -10.972 -0.564 15.172 1.00 83.06 301 GLY A CA 1
ATOM 2358 C C . GLY A 1 301 ? -11.421 0.606 14.294 1.00 83.06 301 GLY A C 1
ATOM 2359 O O . GLY A 1 301 ? -10.794 1.657 14.368 1.00 83.06 301 GLY A O 1
ATOM 2360 N N . SER A 1 302 ? -12.491 0.429 13.518 1.00 88.12 302 SER A N 1
ATOM 2361 C CA . SER A 1 302 ? -13.102 1.410 12.619 1.00 88.12 302 SER A CA 1
ATOM 2362 C C . SER A 1 302 ? -14.614 1.505 12.850 1.00 88.12 302 SER A C 1
ATOM 2364 O O . SER A 1 302 ? -15.230 0.594 13.408 1.00 88.12 302 SER A O 1
ATOM 2366 N N . VAL A 1 303 ? -15.235 2.603 12.407 1.00 91.81 303 VAL A N 1
ATOM 2367 C CA . VAL A 1 303 ? -16.699 2.708 12.280 1.00 91.81 303 VAL A CA 1
ATOM 2368 C C . VAL A 1 303 ? -17.044 2.969 10.828 1.00 91.81 303 VAL A C 1
ATOM 2370 O O . VAL A 1 303 ? -16.790 4.052 10.308 1.00 91.81 303 VAL A O 1
ATOM 2373 N N . ASP A 1 304 ? -17.671 1.989 10.195 1.00 92.31 304 ASP A N 1
ATOM 2374 C CA . ASP A 1 304 ? -18.252 2.124 8.868 1.00 92.31 304 ASP A CA 1
ATOM 2375 C C . ASP A 1 304 ? -19.655 1.505 8.834 1.00 92.31 304 ASP A C 1
ATOM 2377 O O . ASP A 1 304 ? -20.073 0.763 9.728 1.00 92.31 304 ASP A O 1
ATOM 2381 N N . ASN A 1 305 ? -20.421 1.867 7.807 1.00 93.44 305 ASN A N 1
ATOM 2382 C CA . ASN A 1 305 ? -21.814 1.454 7.685 1.00 93.44 305 ASN A CA 1
ATOM 2383 C C . ASN A 1 305 ? -21.975 -0.068 7.515 1.00 93.44 305 ASN A C 1
ATOM 2385 O O . ASN A 1 305 ? -23.001 -0.620 7.925 1.00 93.44 305 ASN A O 1
ATOM 2389 N N . ASP A 1 306 ? -20.980 -0.746 6.945 1.00 95.19 306 ASP A N 1
ATOM 2390 C CA . ASP A 1 306 ? -21.030 -2.186 6.698 1.00 95.19 306 ASP A CA 1
ATOM 2391 C C . ASP A 1 306 ? -20.901 -2.948 8.021 1.00 95.19 306 ASP A C 1
ATOM 2393 O O . ASP A 1 306 ? -21.740 -3.801 8.315 1.00 95.19 306 ASP A O 1
ATOM 2397 N N . LEU A 1 307 ? -19.964 -2.552 8.888 1.00 95.31 307 LEU A N 1
ATOM 2398 C CA . LEU A 1 307 ? -19.813 -3.105 10.238 1.00 95.31 307 LEU A CA 1
ATOM 2399 C C . LEU A 1 307 ? -21.039 -2.838 11.120 1.00 95.31 307 LEU A C 1
ATOM 2401 O O . LEU A 1 307 ? -21.419 -3.682 11.937 1.00 95.31 307 LEU A O 1
ATOM 2405 N N . LEU A 1 308 ? -21.686 -1.678 10.972 1.00 96.12 308 LEU A N 1
ATOM 2406 C CA . LEU A 1 308 ? -22.922 -1.379 11.704 1.00 96.12 308 LEU A CA 1
ATOM 2407 C C . LEU A 1 308 ? -24.107 -2.219 11.205 1.00 96.12 308 LEU A C 1
ATOM 2409 O O . LEU A 1 308 ? -24.903 -2.731 11.998 1.00 96.12 308 LEU A O 1
ATOM 2413 N N . THR A 1 309 ? -24.196 -2.426 9.893 1.00 96.75 309 THR A N 1
ATOM 2414 C CA . THR A 1 309 ? -25.207 -3.295 9.277 1.00 96.75 309 THR A CA 1
ATOM 2415 C C . THR A 1 309 ? -24.998 -4.754 9.677 1.00 96.75 309 THR A C 1
ATOM 2417 O O . THR A 1 309 ? -25.956 -5.440 10.050 1.00 96.75 309 THR A O 1
ATOM 2420 N N . GLU A 1 310 ? -23.750 -5.222 9.690 1.00 95.56 310 GLU A N 1
ATOM 2421 C CA . GLU A 1 310 ? -23.389 -6.536 10.215 1.00 95.56 310 GLU A CA 1
ATOM 2422 C C . GLU A 1 310 ? -23.778 -6.655 11.694 1.00 95.56 310 GLU A C 1
ATOM 2424 O O . GLU A 1 310 ? -24.422 -7.627 12.097 1.00 95.56 310 GLU A O 1
ATOM 2429 N N . GLY A 1 311 ? -23.490 -5.619 12.487 1.00 96.19 311 GLY A N 1
ATOM 2430 C CA . GLY A 1 311 ? -23.913 -5.503 13.878 1.00 96.19 311 GLY A CA 1
ATOM 2431 C C . GLY A 1 311 ? -25.414 -5.708 14.067 1.00 96.19 311 GLY A C 1
ATOM 2432 O O . GLY A 1 311 ? -25.838 -6.510 14.908 1.00 96.19 311 GLY A O 1
ATOM 2433 N N . ALA A 1 312 ? -26.230 -5.047 13.244 1.00 96.94 312 ALA A N 1
ATOM 2434 C CA . ALA A 1 312 ? -27.682 -5.195 13.270 1.00 96.94 312 ALA A CA 1
ATOM 2435 C C . ALA A 1 312 ? -28.107 -6.632 12.929 1.00 96.94 312 ALA A C 1
ATOM 2437 O O . ALA A 1 312 ? -28.941 -7.215 13.631 1.00 96.94 312 ALA A O 1
ATOM 2438 N N . GLY A 1 313 ? -27.487 -7.240 11.912 1.00 96.31 313 GLY A N 1
ATOM 2439 C CA . GLY A 1 313 ? -27.705 -8.639 11.536 1.00 96.31 313 GLY A CA 1
ATOM 2440 C C . GLY A 1 313 ? -27.346 -9.626 12.653 1.00 96.31 313 GLY A C 1
ATOM 2441 O O . GLY A 1 313 ? -28.128 -10.526 12.972 1.00 96.31 313 GLY A O 1
ATOM 2442 N N . ASN A 1 314 ? -26.207 -9.425 13.316 1.00 95.62 314 ASN A N 1
ATOM 2443 C CA . ASN A 1 314 ? -25.737 -10.252 14.428 1.00 95.62 314 ASN A CA 1
ATOM 2444 C C . ASN A 1 314 ? -26.680 -10.167 15.639 1.00 95.62 314 ASN A C 1
ATOM 2446 O O . ASN A 1 314 ? -27.056 -11.194 16.219 1.00 95.62 314 ASN A O 1
ATOM 2450 N N . ILE A 1 315 ? -27.130 -8.959 15.992 1.00 96.38 315 ILE A N 1
ATOM 2451 C CA . ILE A 1 315 ? -28.111 -8.741 17.064 1.00 96.38 315 ILE A CA 1
ATOM 2452 C C . ILE A 1 315 ? -29.460 -9.382 16.700 1.00 96.38 315 ILE A C 1
ATOM 2454 O O . ILE A 1 315 ? -30.047 -10.077 17.538 1.00 96.38 315 ILE A O 1
ATOM 2458 N N . LYS A 1 316 ? -29.927 -9.218 15.454 1.00 96.56 316 LYS A N 1
ATOM 2459 C CA . LYS A 1 316 ? -31.160 -9.838 14.943 1.00 96.56 316 LYS A CA 1
ATOM 2460 C C . LYS A 1 316 ? -31.100 -11.357 15.088 1.00 96.56 316 LYS A C 1
ATOM 2462 O O . LYS A 1 316 ? -31.945 -11.947 15.760 1.00 96.56 316 LYS A O 1
ATOM 2467 N N . ASN A 1 317 ? -30.050 -11.983 14.559 1.00 94.12 317 ASN A N 1
ATOM 2468 C CA . ASN A 1 317 ? -29.815 -13.425 14.658 1.00 94.12 317 ASN A CA 1
ATOM 2469 C C . ASN A 1 317 ? -29.808 -13.914 16.117 1.00 94.12 317 ASN A C 1
ATOM 2471 O O . ASN A 1 317 ? -30.408 -14.944 16.446 1.00 94.12 317 ASN A O 1
ATOM 2475 N N . TYR A 1 318 ? -29.174 -13.158 17.020 1.00 94.00 318 TYR A N 1
ATOM 2476 C CA . TYR A 1 318 ? -29.151 -13.478 18.444 1.00 94.00 318 TYR A CA 1
ATOM 2477 C C . TYR A 1 318 ? -30.559 -13.516 19.056 1.00 94.00 318 TYR A C 1
ATOM 2479 O O . TYR A 1 318 ? -30.884 -14.472 19.769 1.00 94.00 318 TYR A O 1
ATOM 2487 N N . PHE A 1 319 ? -31.411 -12.524 18.787 1.00 94.94 319 PHE A N 1
ATOM 2488 C CA . PHE A 1 319 ? -32.774 -12.501 19.326 1.00 94.94 319 PHE A CA 1
ATOM 2489 C C . PHE A 1 319 ? -33.706 -13.509 18.645 1.00 94.94 319 PHE A C 1
ATOM 2491 O O . PHE A 1 319 ? -34.483 -14.161 19.352 1.00 94.94 319 PHE A O 1
ATOM 2498 N N . GLN A 1 320 ? -33.564 -13.752 17.339 1.00 94.06 320 GLN A N 1
ATOM 2499 C CA . GLN A 1 320 ? -34.292 -14.824 16.651 1.00 94.06 320 GLN A CA 1
ATOM 2500 C C . GLN A 1 320 ? -34.035 -16.178 17.318 1.00 94.06 320 GLN A C 1
ATOM 2502 O O . GLN A 1 320 ? -34.983 -16.870 17.701 1.00 94.06 320 GLN A O 1
ATOM 2507 N N . SER A 1 321 ? -32.768 -16.480 17.631 1.00 89.75 321 SER A N 1
ATOM 2508 C CA . SER A 1 321 ? -32.392 -17.729 18.310 1.00 89.75 321 SER A CA 1
ATOM 2509 C C . SER A 1 321 ? -32.973 -17.871 19.728 1.00 89.75 321 SER A C 1
ATOM 2511 O O . SER A 1 321 ? -32.947 -18.952 20.317 1.00 89.75 321 SER A O 1
ATOM 2513 N N . ARG A 1 322 ? -33.505 -16.783 20.305 1.00 90.19 322 ARG A N 1
ATOM 2514 C CA . ARG A 1 322 ? -34.140 -16.734 21.634 1.00 90.19 322 ARG A CA 1
ATOM 2515 C C . ARG A 1 322 ? -35.669 -16.823 21.579 1.00 90.19 322 ARG A C 1
ATOM 2517 O O . ARG A 1 322 ? -36.307 -16.755 22.642 1.00 90.19 322 ARG A O 1
ATOM 2524 N N . GLY A 1 323 ? -36.234 -17.013 20.388 1.00 92.19 323 GLY A N 1
ATOM 2525 C CA . GLY A 1 323 ? -37.667 -17.142 20.142 1.00 92.19 323 GLY A CA 1
ATOM 2526 C C . GLY A 1 323 ? -38.342 -15.847 19.696 1.00 92.19 323 GLY A C 1
ATOM 2527 O O . GLY A 1 323 ? -39.545 -15.727 19.885 1.00 92.19 323 GLY A O 1
ATOM 2528 N N . TYR A 1 324 ? -37.606 -14.879 19.150 1.00 95.38 324 TYR A N 1
ATOM 2529 C CA . TYR A 1 324 ? -38.169 -13.644 18.585 1.00 95.38 324 TYR A CA 1
ATOM 2530 C C . TYR A 1 324 ? -37.977 -13.634 17.061 1.00 95.38 324 TYR A C 1
ATOM 2532 O O . TYR A 1 324 ? -37.057 -12.980 16.578 1.00 95.38 324 TYR A O 1
ATOM 2540 N N . PRO A 1 325 ? -38.753 -14.421 16.291 1.00 92.38 325 PRO A N 1
ATOM 2541 C CA . PRO A 1 325 ? -38.526 -14.569 14.851 1.00 92.38 325 PRO A CA 1
ATOM 2542 C C . PRO A 1 325 ? -38.730 -13.256 14.084 1.00 92.38 325 PRO A C 1
ATOM 2544 O O . PRO A 1 325 ? -37.959 -12.975 13.169 1.00 92.38 325 PRO A O 1
ATOM 2547 N N . ASP A 1 326 ? -39.691 -12.438 14.521 1.00 94.19 326 ASP A N 1
ATOM 2548 C CA . ASP A 1 326 ? -40.063 -11.165 13.892 1.00 94.19 326 ASP A CA 1
ATOM 2549 C C . ASP A 1 326 ? -39.243 -9.975 14.429 1.00 94.19 326 ASP A C 1
ATOM 2551 O O . ASP A 1 326 ? -39.666 -8.832 14.300 1.00 94.19 326 ASP A O 1
ATOM 2555 N N . VAL A 1 327 ? -38.106 -10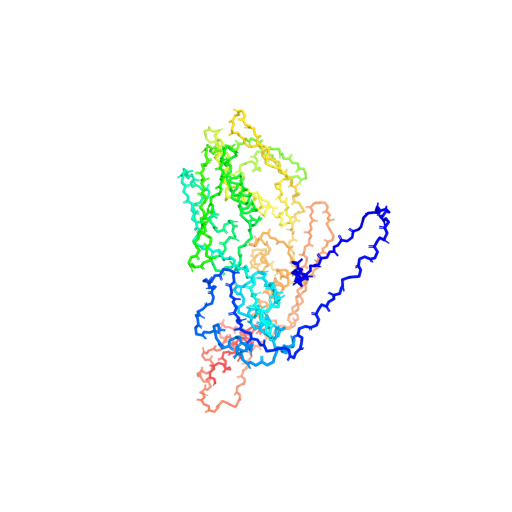.220 15.096 1.00 96.75 327 VAL A N 1
ATOM 2556 C CA . VAL A 1 327 ? -37.284 -9.126 15.630 1.00 96.75 327 VAL A CA 1
ATOM 2557 C C . VAL A 1 327 ? -36.739 -8.257 14.499 1.00 96.75 327 VAL A C 1
ATOM 2559 O O . VAL A 1 327 ? -36.098 -8.746 13.560 1.00 96.75 327 VAL A O 1
ATOM 2562 N N . GLU A 1 328 ? -36.946 -6.954 14.633 1.00 97.19 328 GLU A N 1
ATOM 2563 C CA . GLU A 1 328 ? -36.363 -5.939 13.768 1.00 97.19 328 GLU A CA 1
ATOM 2564 C C . GLU A 1 328 ? -35.245 -5.219 14.514 1.00 97.19 328 GLU A C 1
ATOM 2566 O O . GLU A 1 328 ? -35.368 -4.882 15.694 1.00 97.19 328 GLU A O 1
ATOM 2571 N N . VAL A 1 329 ? -34.122 -5.029 13.823 1.00 97.81 329 VAL A N 1
ATOM 2572 C CA . VAL A 1 329 ? -32.970 -4.308 14.354 1.00 97.81 329 VAL A CA 1
ATOM 2573 C C . VAL A 1 329 ? -32.560 -3.266 13.336 1.00 97.81 329 VAL A C 1
ATOM 2575 O O . VAL A 1 329 ? -32.197 -3.605 12.211 1.00 97.81 329 VAL A O 1
ATOM 2578 N N . THR A 1 330 ? -32.617 -2.007 13.743 1.00 97.56 330 THR A N 1
ATOM 2579 C CA . THR A 1 330 ? -32.123 -0.865 12.973 1.00 97.56 330 THR A CA 1
ATOM 2580 C C . THR A 1 330 ? -31.129 -0.091 13.825 1.00 97.56 330 THR A C 1
ATOM 2582 O O . THR A 1 330 ? -31.042 -0.304 15.037 1.00 97.56 330 THR A O 1
ATOM 2585 N N . PHE A 1 331 ? -30.347 0.788 13.207 1.00 97.31 331 PHE A N 1
ATOM 2586 C CA . PHE A 1 331 ? -29.439 1.659 13.939 1.00 97.31 331 PHE A CA 1
ATOM 2587 C C . PHE A 1 331 ? -29.531 3.099 13.449 1.00 97.31 331 PHE A C 1
ATOM 2589 O O . PHE A 1 331 ? -29.915 3.366 12.310 1.00 97.31 331 PHE A O 1
ATOM 2596 N N . LYS A 1 332 ? -29.182 4.030 14.333 1.00 96.94 332 LYS A N 1
ATOM 2597 C CA . LYS A 1 332 ? -29.058 5.449 14.022 1.00 96.94 332 LYS A CA 1
ATOM 2598 C C . LYS A 1 332 ? -27.839 6.017 14.728 1.00 96.94 332 LYS A C 1
ATOM 2600 O O . LYS A 1 332 ? -27.645 5.774 15.917 1.00 96.94 332 LYS A O 1
ATOM 2605 N N . THR A 1 333 ? -27.078 6.819 14.003 1.00 95.88 333 THR A N 1
ATOM 2606 C CA . THR A 1 333 ? -25.988 7.611 14.565 1.00 95.88 333 THR A CA 1
ATOM 2607 C C . THR A 1 333 ? -26.529 8.977 14.980 1.00 95.88 333 THR A C 1
ATOM 2609 O O . THR A 1 333 ? -27.154 9.682 14.181 1.00 95.88 333 THR A O 1
ATOM 2612 N N . GLU A 1 334 ? -26.363 9.327 16.251 1.00 94.94 334 GLU A N 1
ATOM 2613 C CA . GLU A 1 334 ? -26.634 10.672 16.749 1.00 94.94 334 GLU A CA 1
ATOM 2614 C C . GLU A 1 334 ? -25.495 11.618 16.335 1.00 94.94 334 GLU A C 1
ATOM 2616 O O . GLU A 1 334 ? -24.343 11.190 16.288 1.00 94.94 334 GLU A O 1
ATOM 2621 N N . PRO A 1 335 ? -25.780 12.903 16.054 1.00 91.12 335 PRO A N 1
ATOM 2622 C CA . PRO A 1 335 ? -24.729 13.882 15.803 1.00 91.12 335 PRO A CA 1
ATOM 2623 C C . PRO A 1 335 ? -23.741 13.949 16.969 1.00 91.12 335 PRO A C 1
ATOM 2625 O O . PRO A 1 335 ? -24.160 13.934 18.130 1.00 91.12 335 PRO A O 1
ATOM 2628 N N . GLU A 1 336 ? -22.454 14.088 16.653 1.00 92.56 336 GLU A N 1
ATOM 2629 C CA . GLU A 1 336 ? -21.408 14.251 17.659 1.00 92.56 336 GLU A CA 1
ATOM 2630 C C . GLU A 1 336 ? -21.739 15.403 18.620 1.00 92.56 336 GLU A C 1
ATOM 2632 O O . GLU A 1 336 ? -22.063 16.525 18.211 1.00 92.56 336 GLU A O 1
ATOM 2637 N N . LYS A 1 337 ? -21.635 15.135 19.923 1.00 94.00 337 LYS A N 1
ATOM 2638 C CA . LYS A 1 337 ? -21.809 16.135 20.972 1.00 94.00 337 LYS A CA 1
ATOM 2639 C C . LYS A 1 337 ? -20.846 15.870 22.117 1.00 94.00 337 LYS A C 1
ATOM 2641 O O . LYS A 1 337 ? -20.806 14.776 22.659 1.00 94.00 337 LYS A O 1
ATOM 2646 N N . ASN A 1 338 ? -20.138 16.912 22.557 1.00 92.81 338 ASN A N 1
ATOM 2647 C CA . ASN A 1 338 ? -19.194 16.837 23.677 1.00 92.81 338 ASN A CA 1
ATOM 2648 C C . ASN A 1 338 ? -18.138 15.721 23.512 1.00 92.81 338 ASN A C 1
ATOM 2650 O O . ASN A 1 338 ? -17.876 15.007 24.480 1.00 92.81 338 ASN A O 1
ATOM 2654 N N . ASP A 1 339 ? -17.524 15.597 22.324 1.00 94.88 339 ASP A N 1
ATOM 2655 C CA . ASP A 1 339 ? -16.469 14.601 22.037 1.00 94.88 339 ASP A CA 1
ATOM 2656 C C . ASP A 1 339 ? -16.969 13.139 22.108 1.00 94.88 339 ASP A C 1
ATOM 2658 O O . ASP A 1 339 ? -16.202 12.200 22.341 1.00 94.88 339 ASP A O 1
ATOM 2662 N N . GLU A 1 340 ? -18.274 12.943 21.915 1.00 96.12 340 GLU A N 1
ATOM 2663 C CA . GLU A 1 340 ? -18.947 11.648 21.909 1.00 96.12 340 GLU A CA 1
ATOM 2664 C C . GLU A 1 340 ? -19.920 11.555 20.725 1.00 96.12 340 GLU A C 1
ATOM 2666 O O . GLU A 1 340 ? -20.714 12.463 20.472 1.00 96.12 340 GLU A O 1
ATOM 2671 N N . GLU A 1 341 ? -19.858 10.436 20.012 1.00 95.62 341 GLU A N 1
ATOM 2672 C CA . GLU A 1 341 ? -20.772 10.044 18.948 1.00 95.62 341 GLU A CA 1
ATOM 2673 C C . GLU A 1 341 ? -21.474 8.755 19.376 1.00 95.62 341 GLU A C 1
ATOM 2675 O O . GLU A 1 341 ? -20.843 7.766 19.773 1.00 95.62 341 GLU A O 1
ATOM 2680 N N . ILE A 1 342 ? -22.804 8.781 19.345 1.00 95.75 342 ILE A N 1
ATOM 2681 C CA . ILE A 1 342 ? -23.621 7.698 19.877 1.00 95.75 342 ILE A CA 1
ATOM 2682 C C . ILE A 1 342 ? -24.281 6.941 18.734 1.00 95.75 342 ILE A C 1
ATOM 2684 O O . ILE A 1 342 ? -24.957 7.526 17.892 1.00 95.75 342 ILE A O 1
ATOM 2688 N N . ILE A 1 343 ? -24.126 5.621 18.747 1.00 96.25 343 ILE A N 1
ATOM 2689 C CA . ILE A 1 343 ? -24.755 4.710 17.796 1.00 96.25 343 ILE A CA 1
ATOM 2690 C C . ILE A 1 343 ? -25.812 3.899 18.537 1.00 96.25 343 ILE A C 1
ATOM 2692 O O . ILE A 1 343 ? -25.510 3.006 19.337 1.00 96.25 343 ILE A O 1
ATOM 2696 N N . ASP A 1 344 ? -27.069 4.216 18.260 1.00 96.69 344 ASP A N 1
ATOM 2697 C CA . ASP A 1 344 ? -28.219 3.572 18.872 1.00 96.69 344 ASP A CA 1
ATOM 2698 C C . ASP A 1 344 ? -28.740 2.449 17.996 1.00 96.69 344 ASP A C 1
ATOM 2700 O O . ASP A 1 344 ? -29.197 2.692 16.883 1.00 96.69 344 ASP A O 1
ATOM 2704 N N . TYR A 1 345 ? -28.739 1.231 18.530 1.00 97.62 345 TYR A N 1
ATOM 2705 C CA . TYR A 1 345 ? -29.446 0.096 17.954 1.00 97.62 345 TYR A CA 1
ATOM 2706 C C . TYR A 1 345 ? -30.851 0.003 18.548 1.00 97.62 345 TYR A C 1
ATOM 2708 O O . TYR A 1 345 ? -31.004 -0.219 19.752 1.00 97.62 345 TYR A O 1
ATOM 2716 N N . TYR A 1 346 ? -31.872 0.124 17.707 1.00 97.81 346 TYR A N 1
ATOM 2717 C CA . TYR A 1 346 ? -33.280 -0.052 18.061 1.00 97.81 346 TYR A CA 1
ATOM 2718 C C . TYR A 1 346 ? -33.657 -1.512 17.834 1.00 97.81 346 TYR A C 1
ATOM 2720 O O . TYR A 1 346 ? -33.449 -2.038 16.741 1.00 97.81 346 TYR A O 1
ATOM 2728 N N . ILE A 1 347 ? -34.148 -2.188 18.875 1.00 98.06 347 ILE A N 1
ATOM 2729 C CA . ILE A 1 347 ? -34.369 -3.639 18.867 1.00 98.06 347 ILE A CA 1
ATOM 2730 C C . ILE A 1 347 ? -35.836 -3.932 19.194 1.00 98.06 347 ILE A C 1
ATOM 2732 O O . ILE A 1 347 ? -36.198 -4.208 20.345 1.00 98.06 347 ILE A O 1
ATOM 2736 N N . ALA A 1 348 ? -36.667 -3.943 18.158 1.00 97.75 348 ALA A N 1
ATOM 2737 C CA . ALA A 1 348 ? -38.087 -4.238 18.267 1.00 97.75 348 ALA A CA 1
ATOM 2738 C C . ALA A 1 348 ? -38.297 -5.759 18.275 1.00 97.75 348 ALA A C 1
ATOM 2740 O O . ALA A 1 348 ? -38.295 -6.413 17.237 1.00 97.75 348 ALA A O 1
ATOM 2741 N N . LEU A 1 349 ? -38.452 -6.352 19.465 1.00 96.06 349 LEU A N 1
ATOM 2742 C CA . LEU A 1 349 ? -38.489 -7.815 19.639 1.00 96.06 349 LEU A CA 1
ATOM 2743 C C . LEU A 1 349 ? -39.681 -8.516 18.973 1.00 96.06 349 LEU A C 1
ATOM 2745 O O . LEU A 1 349 ? -39.577 -9.697 18.640 1.00 96.06 349 LEU A O 1
ATOM 2749 N N . GLY A 1 350 ? -40.823 -7.838 18.851 1.00 94.06 350 GLY A N 1
ATOM 2750 C CA . GLY A 1 350 ? -42.073 -8.480 18.454 1.00 94.06 350 GLY A CA 1
ATOM 2751 C C . GLY A 1 350 ? -42.536 -9.579 19.434 1.00 94.06 350 GLY A C 1
ATOM 2752 O O . GLY A 1 350 ? -42.028 -9.705 20.558 1.00 94.06 350 GLY A O 1
ATOM 2753 N N . PRO A 1 351 ? -43.542 -10.384 19.049 1.00 94.38 351 PRO A N 1
ATOM 2754 C CA . PRO A 1 351 ? -44.057 -11.454 19.890 1.00 94.38 351 PRO A CA 1
ATOM 2755 C C . PRO A 1 351 ? -43.069 -12.621 19.981 1.00 94.38 351 PRO A C 1
ATOM 2757 O O . PRO A 1 351 ? -42.486 -13.073 18.995 1.00 94.38 351 PRO A O 1
ATOM 2760 N N . ARG A 1 352 ? -42.937 -13.185 21.183 1.00 94.50 352 ARG A N 1
ATOM 2761 C CA . ARG A 1 352 ? -42.115 -14.378 21.388 1.00 94.50 352 ARG A CA 1
ATOM 2762 C C . ARG A 1 352 ? -42.847 -15.630 20.902 1.00 94.50 352 ARG A C 1
ATOM 2764 O O . ARG A 1 352 ? -43.942 -15.925 21.377 1.00 94.50 352 ARG A O 1
ATOM 2771 N N . ARG A 1 353 ? -42.221 -16.408 20.019 1.00 93.12 353 ARG A N 1
ATOM 2772 C CA . ARG A 1 353 ? -42.762 -17.641 19.427 1.00 93.12 353 ARG A CA 1
ATOM 2773 C C . ARG A 1 353 ? -41.858 -18.846 19.692 1.00 93.12 353 ARG A C 1
ATOM 2775 O O . ARG A 1 353 ? -40.723 -18.714 20.152 1.00 93.12 353 ARG A O 1
ATOM 2782 N N . ARG A 1 354 ? -42.393 -20.041 19.439 1.00 92.25 354 ARG A N 1
ATOM 2783 C CA . ARG A 1 354 ? -41.660 -21.312 19.493 1.00 92.25 354 ARG A CA 1
ATOM 2784 C C . ARG A 1 354 ? -41.685 -21.953 18.115 1.00 92.25 354 ARG A C 1
ATOM 2786 O O . ARG A 1 354 ? -42.743 -21.982 17.496 1.00 92.25 354 ARG A O 1
ATOM 2793 N N . LEU A 1 355 ? -40.555 -22.498 17.679 1.00 91.06 355 LEU A N 1
ATOM 2794 C CA . LEU A 1 355 ? -40.513 -23.368 16.510 1.00 91.06 355 LEU A CA 1
ATOM 2795 C C . LEU A 1 355 ? -40.998 -24.757 16.929 1.00 91.06 355 LEU A C 1
ATOM 2797 O O . LEU A 1 355 ? -40.242 -25.517 17.528 1.00 91.06 355 LEU A O 1
ATOM 2801 N N . VAL A 1 356 ? -42.279 -25.040 16.700 1.00 92.25 356 VAL A N 1
ATOM 2802 C CA . VAL A 1 356 ? -42.916 -26.282 17.173 1.00 92.25 356 VAL A CA 1
ATOM 2803 C C . VAL A 1 356 ? -42.663 -27.443 16.225 1.00 92.25 356 VAL A C 1
ATOM 2805 O O . VAL A 1 356 ? -42.415 -28.564 16.660 1.00 92.25 356 VAL A O 1
ATOM 2808 N N . HIS A 1 357 ? -42.697 -27.164 14.929 1.00 91.06 357 HIS A N 1
ATOM 2809 C CA . HIS A 1 357 ? -42.653 -28.181 13.895 1.00 91.06 357 HIS A CA 1
ATOM 2810 C C . HIS A 1 357 ? -41.936 -27.655 12.651 1.00 91.06 357 HIS A C 1
ATOM 2812 O O . HIS A 1 357 ? -41.951 -26.450 12.401 1.00 91.06 357 HIS A O 1
ATOM 2818 N N . ILE A 1 358 ? -41.291 -28.560 11.915 1.00 90.38 358 ILE A N 1
ATOM 2819 C CA . ILE A 1 358 ? -40.649 -28.301 10.620 1.00 90.38 358 ILE A CA 1
ATOM 2820 C C . ILE A 1 358 ? -41.088 -29.427 9.687 1.00 90.38 358 ILE A C 1
ATOM 2822 O O . ILE A 1 358 ? -40.714 -30.588 9.902 1.00 90.38 358 ILE A O 1
ATOM 2826 N N . ASP A 1 359 ? -41.869 -29.069 8.674 1.00 90.19 359 ASP A N 1
ATOM 2827 C CA . ASP A 1 359 ? -42.245 -29.958 7.580 1.00 90.19 359 ASP A CA 1
ATOM 2828 C C . ASP A 1 359 ? -41.182 -29.903 6.482 1.00 90.19 359 ASP A C 1
ATOM 2830 O O . ASP A 1 359 ? -40.770 -28.826 6.057 1.00 90.19 359 ASP A O 1
ATOM 2834 N N . ILE A 1 360 ? -40.742 -31.076 6.031 1.00 88.38 360 ILE A N 1
ATOM 2835 C CA . ILE A 1 360 ? -39.872 -31.247 4.866 1.00 88.38 360 ILE A CA 1
ATOM 2836 C C . ILE A 1 360 ? -40.661 -32.129 3.906 1.00 88.38 360 ILE A C 1
ATOM 2838 O O . ILE A 1 360 ? -41.100 -33.214 4.287 1.00 88.38 360 ILE A O 1
ATOM 2842 N N . LEU A 1 361 ? -40.893 -31.630 2.697 1.00 88.88 361 LEU A N 1
ATOM 2843 C CA . LEU A 1 361 ? -41.715 -32.279 1.681 1.00 88.88 361 LEU A CA 1
ATOM 2844 C C . LEU A 1 361 ? -40.878 -32.490 0.416 1.00 88.88 361 LEU A C 1
ATOM 2846 O O . LEU A 1 361 ? -39.993 -31.688 0.127 1.00 88.88 361 LEU A O 1
ATOM 2850 N N . GLY A 1 362 ? -41.180 -33.544 -0.347 1.00 86.75 362 GLY A N 1
ATOM 2851 C CA . GLY A 1 362 ? -40.529 -33.818 -1.637 1.00 86.75 362 GLY A CA 1
ATOM 2852 C C . GLY A 1 362 ? -39.137 -34.454 -1.548 1.00 86.75 362 GLY A C 1
ATOM 2853 O O . GLY A 1 362 ? -38.380 -34.412 -2.513 1.00 86.75 362 GLY A O 1
ATOM 2854 N N . ASN A 1 363 ? -38.764 -35.026 -0.402 1.00 88.19 363 ASN A N 1
ATOM 2855 C CA . ASN A 1 363 ? -37.495 -35.731 -0.244 1.00 88.19 363 ASN A CA 1
ATOM 2856 C C . ASN A 1 3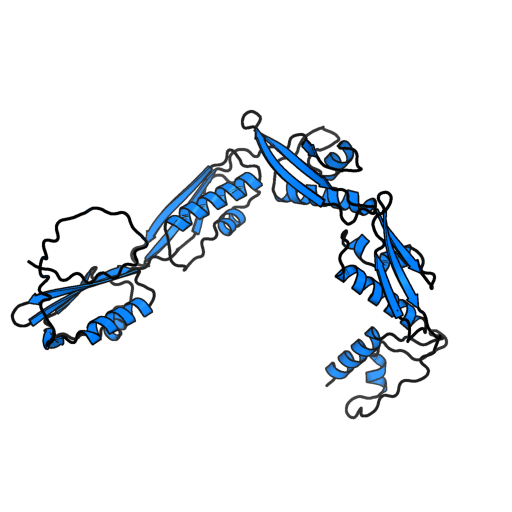63 ? -37.595 -37.185 -0.756 1.00 88.19 363 ASN A C 1
ATOM 2858 O O . ASN A 1 363 ? -37.985 -38.085 -0.017 1.00 88.19 363 ASN A O 1
ATOM 2862 N N . ASP A 1 364 ? -37.210 -37.422 -2.012 1.00 85.81 364 ASP A N 1
ATOM 2863 C CA . ASP A 1 364 ? -37.272 -38.768 -2.616 1.00 85.81 364 ASP A CA 1
ATOM 2864 C C . ASP A 1 364 ? -35.970 -39.571 -2.447 1.00 85.81 364 ASP A C 1
ATOM 2866 O O . ASP A 1 364 ? -35.996 -40.788 -2.266 1.00 85.81 364 ASP A O 1
ATOM 2870 N N . TYR A 1 365 ? -34.818 -38.891 -2.486 1.00 86.75 365 TYR A N 1
ATOM 2871 C CA . TYR A 1 365 ? -33.493 -39.533 -2.478 1.00 86.75 365 TYR A CA 1
ATOM 2872 C C . TYR A 1 365 ? -32.844 -39.604 -1.091 1.00 86.75 365 TYR A C 1
ATOM 2874 O O . TYR A 1 365 ? -32.050 -40.505 -0.824 1.00 86.75 365 TYR A O 1
ATOM 2882 N N . PHE A 1 366 ? -33.188 -38.676 -0.194 1.00 88.69 366 PHE A N 1
ATOM 2883 C CA . PHE A 1 366 ? -32.657 -38.620 1.168 1.00 88.69 366 PHE A CA 1
ATOM 2884 C C . PHE A 1 366 ? -33.772 -38.793 2.190 1.00 88.69 366 PHE A C 1
ATOM 2886 O O . PHE A 1 366 ? -34.876 -38.261 2.040 1.00 88.69 366 PHE A O 1
ATOM 2893 N N . THR A 1 367 ? -33.476 -39.527 3.262 1.00 90.06 367 THR A N 1
ATOM 2894 C CA . THR A 1 367 ? -34.427 -39.696 4.360 1.00 90.06 367 THR A CA 1
ATOM 2895 C C . THR A 1 367 ? -34.590 -38.386 5.130 1.00 90.06 367 THR A C 1
ATOM 2897 O O . THR A 1 367 ? -33.673 -37.562 5.212 1.00 90.06 367 THR A O 1
ATOM 2900 N N . LEU A 1 368 ? -35.761 -38.218 5.749 1.00 88.12 368 LEU A N 1
ATOM 2901 C CA . LEU A 1 368 ? -36.048 -37.078 6.621 1.00 88.12 368 LEU A CA 1
ATOM 2902 C C . LEU A 1 368 ? -34.995 -36.934 7.730 1.00 88.12 368 LEU A C 1
ATOM 2904 O O . LEU A 1 368 ? -34.591 -35.825 8.061 1.00 88.12 368 LEU A O 1
ATOM 2908 N N . GLU A 1 369 ? -34.549 -38.057 8.292 1.00 88.31 369 GLU A N 1
ATOM 2909 C CA . GLU A 1 369 ? -33.551 -38.107 9.360 1.00 88.31 369 GLU A CA 1
ATOM 2910 C C . GLU A 1 369 ? -32.189 -37.590 8.882 1.00 88.31 369 GLU A C 1
ATOM 2912 O O . GLU A 1 369 ? -31.619 -36.704 9.513 1.00 88.31 369 GLU A O 1
ATOM 2917 N N . THR A 1 370 ? -31.732 -38.026 7.704 1.00 88.56 370 THR A N 1
ATOM 2918 C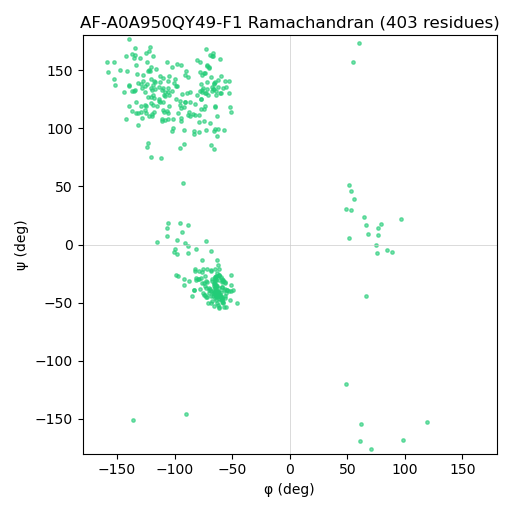 CA . THR A 1 370 ? -30.480 -37.552 7.095 1.00 88.56 370 THR A CA 1
ATOM 2919 C C . THR A 1 370 ? -30.496 -36.051 6.801 1.00 88.56 370 THR A C 1
ATOM 2921 O O . THR A 1 370 ? -29.475 -35.380 6.963 1.00 88.56 370 THR A O 1
ATOM 2924 N N . ILE A 1 371 ? -31.641 -35.503 6.381 1.00 89.31 371 ILE A N 1
ATOM 2925 C CA . ILE A 1 371 ? -31.795 -34.054 6.195 1.00 89.31 371 ILE A CA 1
ATOM 2926 C C . ILE A 1 371 ? -31.759 -33.350 7.559 1.00 89.31 371 ILE A C 1
ATOM 2928 O O . ILE A 1 371 ? -30.965 -32.432 7.761 1.00 89.31 371 ILE A O 1
ATOM 2932 N N . ARG A 1 372 ? -32.562 -33.820 8.523 1.00 89.25 372 ARG A N 1
ATOM 2933 C CA . ARG A 1 372 ? -32.674 -33.253 9.879 1.00 89.25 372 ARG A CA 1
ATOM 2934 C C . ARG A 1 372 ? -31.333 -33.180 10.614 1.00 89.25 372 ARG A C 1
ATOM 2936 O O . ARG A 1 372 ? -31.103 -32.201 11.317 1.00 89.25 372 ARG A O 1
ATOM 2943 N N . GLU A 1 373 ? -30.455 -34.171 10.463 1.00 88.00 373 GLU A N 1
ATOM 2944 C CA . GLU A 1 373 ? -29.130 -34.200 11.108 1.00 88.00 373 GLU A CA 1
ATOM 2945 C C . GLU A 1 373 ? -28.209 -33.045 10.687 1.00 88.00 373 GLU A C 1
ATOM 2947 O O . GLU A 1 373 ? -27.327 -32.648 11.450 1.00 88.00 373 GLU A O 1
ATOM 2952 N N . ARG A 1 374 ? -28.414 -32.493 9.487 1.00 88.06 374 ARG A N 1
ATOM 2953 C CA . ARG A 1 374 ? -27.595 -31.409 8.926 1.00 88.06 374 ARG A CA 1
ATOM 2954 C C . ARG A 1 374 ? -28.219 -30.028 9.106 1.00 88.06 374 ARG A C 1
ATOM 2956 O O . ARG A 1 374 ? -27.549 -29.034 8.841 1.00 88.06 374 ARG A O 1
ATOM 2963 N N . MET A 1 375 ? -29.465 -29.965 9.579 1.00 90.75 375 MET A N 1
ATOM 2964 C CA . MET A 1 375 ? -30.168 -28.706 9.795 1.00 90.75 375 MET A CA 1
ATOM 2965 C C . MET A 1 375 ? -29.678 -27.976 11.052 1.00 90.75 375 MET A C 1
ATOM 2967 O O . MET A 1 375 ? -29.549 -28.529 12.148 1.00 90.75 375 MET A O 1
ATOM 2971 N N . PHE A 1 376 ? -29.461 -26.680 10.898 1.00 91.00 376 PHE A N 1
ATOM 2972 C CA . PHE A 1 376 ? -29.225 -25.700 11.939 1.00 91.00 376 PHE A CA 1
ATOM 2973 C C . PHE A 1 376 ? -30.517 -25.322 12.673 1.00 91.00 376 PHE A C 1
ATOM 2975 O O . PHE A 1 376 ? -30.458 -25.038 13.878 1.00 91.00 376 PHE A O 1
ATOM 2982 N N . LEU A 1 377 ? -31.672 -25.299 11.994 1.00 92.12 377 LEU A N 1
ATOM 2983 C CA . LEU A 1 377 ? -32.972 -25.105 12.636 1.00 92.12 377 LEU A CA 1
ATOM 2984 C C . LEU A 1 377 ? -33.324 -26.311 13.513 1.00 92.12 377 LEU A C 1
ATOM 2986 O O . LEU A 1 377 ? -33.183 -27.466 13.121 1.00 92.12 377 LEU A O 1
ATOM 2990 N N . GLN A 1 378 ? -33.818 -26.047 14.723 1.00 90.06 378 GLN A N 1
ATOM 2991 C CA . GLN A 1 378 ? -34.213 -27.104 15.660 1.00 90.06 378 GLN A CA 1
ATOM 2992 C C . GLN A 1 378 ? -35.560 -26.772 16.287 1.00 90.06 378 GLN A C 1
ATOM 2994 O O . GLN A 1 378 ? -35.764 -25.663 16.785 1.00 90.06 378 GLN A O 1
ATOM 2999 N N . THR A 1 379 ? -36.479 -27.735 16.298 1.00 90.38 379 THR A N 1
ATOM 3000 C CA . THR A 1 379 ? -37.762 -27.580 16.989 1.00 90.38 379 THR A CA 1
ATOM 3001 C C . THR A 1 379 ? -37.564 -27.487 18.503 1.00 90.38 379 THR A C 1
ATOM 3003 O O . THR A 1 379 ? -36.487 -27.758 19.047 1.00 90.38 379 THR A O 1
ATOM 3006 N N . ASN A 1 380 ? -38.595 -27.038 19.216 1.00 87.19 380 ASN A N 1
ATOM 3007 C CA . ASN A 1 380 ? -38.514 -26.894 20.656 1.00 87.19 380 ASN A CA 1
ATOM 3008 C C . ASN A 1 380 ? -38.352 -28.250 21.357 1.00 87.19 380 ASN A C 1
ATOM 3010 O O . ASN A 1 380 ? -39.029 -29.225 21.053 1.00 87.19 380 ASN A O 1
ATOM 3014 N N . SER A 1 381 ? -37.484 -28.284 22.361 1.00 85.69 381 SER A N 1
ATOM 3015 C CA . SER A 1 381 ? -37.222 -29.454 23.199 1.00 85.69 381 SER A CA 1
ATOM 3016 C C . SER A 1 381 ? -37.065 -29.031 24.661 1.00 85.69 381 SER A C 1
ATOM 3018 O O . SER A 1 381 ? -37.084 -27.838 24.979 1.00 85.69 381 SER A O 1
ATOM 3020 N N . LEU A 1 382 ? -36.883 -29.994 25.570 1.00 81.88 382 LEU A N 1
ATOM 3021 C CA . LEU A 1 382 ? -36.549 -29.712 26.974 1.00 81.88 382 LEU A CA 1
ATOM 3022 C C . LEU A 1 382 ? -35.298 -28.823 27.099 1.00 81.88 382 LEU A C 1
ATOM 3024 O O . LEU A 1 382 ? -35.280 -27.898 27.909 1.00 81.88 382 LEU A O 1
ATOM 3028 N N . ALA A 1 383 ? -34.287 -29.054 26.254 1.00 83.94 383 ALA A N 1
ATOM 3029 C CA . ALA A 1 383 ? -33.068 -28.245 26.205 1.00 83.94 383 ALA A CA 1
ATOM 3030 C C . ALA A 1 383 ? -33.257 -26.920 25.437 1.00 83.94 383 ALA A C 1
ATOM 3032 O O . ALA A 1 383 ? -32.617 -25.917 25.753 1.00 83.94 383 ALA A O 1
ATOM 3033 N N . LEU A 1 384 ? -34.157 -26.889 24.448 1.00 84.00 384 LEU A N 1
ATOM 3034 C CA . LEU A 1 384 ? -34.436 -25.729 23.599 1.00 84.00 384 LEU A CA 1
ATOM 3035 C C . LEU A 1 384 ? -35.899 -25.315 23.723 1.00 84.00 384 LEU A C 1
ATOM 3037 O O . LEU A 1 384 ? -36.696 -25.537 22.820 1.00 84.00 384 LEU A O 1
ATOM 3041 N N . ARG A 1 385 ? -36.268 -24.664 24.829 1.00 84.31 385 ARG A N 1
ATOM 3042 C CA . ARG A 1 385 ? -37.672 -24.323 25.141 1.00 84.31 385 ARG A CA 1
ATOM 3043 C C . ARG A 1 385 ? -38.444 -23.610 24.014 1.00 84.31 385 ARG A C 1
ATOM 3045 O O . ARG A 1 385 ? -39.669 -23.698 23.980 1.00 84.31 385 ARG A O 1
ATOM 3052 N N . TYR A 1 386 ? -37.753 -22.893 23.127 1.00 86.31 386 TYR A N 1
ATOM 3053 C CA . TYR A 1 386 ? -38.348 -22.151 22.007 1.00 86.31 386 TYR A CA 1
ATOM 3054 C C . TYR A 1 386 ? -37.941 -22.681 20.626 1.00 86.31 386 TYR A C 1
ATOM 3056 O O . TYR A 1 386 ? -38.352 -22.118 19.615 1.00 86.31 386 TYR A O 1
ATOM 3064 N N . GLY A 1 387 ? -37.158 -23.757 20.583 1.00 87.94 387 GLY A N 1
ATOM 3065 C CA . GLY A 1 387 ? -36.427 -24.159 19.389 1.00 87.94 387 GLY A CA 1
ATOM 3066 C C . GLY A 1 387 ? -35.272 -23.204 19.082 1.00 87.94 387 GLY A C 1
ATOM 3067 O O . GLY A 1 387 ? -34.975 -22.282 19.848 1.00 87.94 387 GLY A O 1
ATOM 3068 N N . ARG A 1 388 ? -34.606 -23.450 17.959 1.00 89.31 388 ARG A N 1
ATOM 3069 C CA . ARG A 1 388 ? -33.540 -22.632 17.391 1.00 89.31 388 ARG A CA 1
ATOM 3070 C C . ARG A 1 388 ? -33.998 -22.167 16.015 1.00 89.31 388 ARG A C 1
ATOM 3072 O O . ARG A 1 388 ? -34.102 -22.976 15.101 1.00 89.31 388 ARG A O 1
ATOM 3079 N N . TYR A 1 389 ? -34.257 -20.869 15.898 1.00 91.06 389 TYR A N 1
ATOM 3080 C CA . TYR A 1 389 ? -34.646 -20.214 14.653 1.00 91.06 389 TYR A CA 1
ATOM 3081 C C . TYR A 1 389 ? -33.773 -18.986 14.393 1.00 91.06 389 TYR A C 1
ATOM 3083 O O . TYR A 1 389 ? -33.508 -18.222 15.318 1.00 91.06 389 TYR A O 1
ATOM 3091 N N . SER A 1 390 ? -33.349 -18.784 13.150 1.00 91.00 390 SER A N 1
ATOM 3092 C CA . SER A 1 390 ? -32.919 -17.490 12.608 1.00 91.00 390 SER A CA 1
ATOM 3093 C C . SER A 1 390 ? -33.016 -17.533 11.085 1.00 91.00 390 SER A C 1
ATOM 3095 O O . SER A 1 390 ? -32.942 -18.615 10.501 1.00 91.00 390 SER A O 1
ATOM 3097 N N . GLU A 1 391 ? -33.137 -16.376 10.432 1.00 88.94 391 GLU A N 1
ATOM 3098 C CA . GLU A 1 391 ? -33.107 -16.314 8.960 1.00 88.94 391 GLU A CA 1
ATOM 3099 C C . GLU A 1 391 ? -31.795 -16.867 8.404 1.00 88.94 391 GLU A C 1
ATOM 3101 O O . GLU A 1 391 ? -31.777 -17.546 7.383 1.00 88.94 391 GLU A O 1
ATOM 3106 N N . THR A 1 392 ? -30.691 -16.622 9.111 1.00 89.69 392 THR A N 1
ATOM 3107 C CA . THR A 1 392 ? -29.374 -17.139 8.729 1.00 89.69 392 THR A CA 1
ATOM 3108 C C . THR A 1 392 ? -29.327 -18.664 8.797 1.00 89.69 392 THR A C 1
ATOM 3110 O O . THR A 1 392 ? -28.755 -19.291 7.915 1.00 89.69 392 THR A O 1
ATOM 3113 N N . PHE A 1 393 ? -29.926 -19.282 9.821 1.00 91.75 393 PHE A N 1
ATOM 3114 C CA . PHE A 1 393 ? -30.006 -20.744 9.907 1.00 91.75 393 PHE A CA 1
ATOM 3115 C C . PHE A 1 393 ? -30.940 -21.326 8.856 1.00 91.75 393 PHE A C 1
ATOM 3117 O O . PHE A 1 393 ? -30.589 -22.334 8.264 1.00 91.75 393 PHE A O 1
ATOM 3124 N N . ARG A 1 394 ? -32.064 -20.665 8.565 1.00 91.88 394 ARG A N 1
ATOM 3125 C CA . ARG A 1 394 ? -32.959 -21.075 7.480 1.00 91.88 394 ARG A CA 1
ATOM 3126 C C . ARG A 1 394 ? -32.239 -21.101 6.131 1.00 91.88 394 ARG A C 1
ATOM 3128 O O . ARG A 1 394 ? -32.273 -22.124 5.466 1.00 91.88 394 ARG A O 1
ATOM 3135 N N . LYS A 1 395 ? -31.532 -20.025 5.770 1.00 92.62 395 LYS A N 1
ATOM 3136 C CA . LYS A 1 395 ? -30.755 -19.968 4.519 1.00 92.62 395 LYS A CA 1
ATOM 3137 C C . LYS A 1 395 ? -29.647 -21.016 4.465 1.00 92.62 395 LYS A C 1
ATOM 3139 O O . LYS A 1 395 ? -29.466 -21.661 3.446 1.00 92.62 395 LYS A O 1
ATOM 3144 N N . LYS A 1 396 ? -28.926 -21.218 5.574 1.00 92.19 396 LYS A N 1
ATOM 3145 C CA . LYS A 1 396 ? -27.905 -22.272 5.652 1.00 92.19 396 LYS A CA 1
ATOM 3146 C C . LYS A 1 396 ? -28.497 -23.670 5.515 1.00 92.19 396 LYS A C 1
ATOM 3148 O O . LYS A 1 396 ? -27.836 -24.529 4.950 1.00 92.19 396 LYS A O 1
ATOM 3153 N N . ASP A 1 397 ? -29.700 -23.899 6.034 1.00 92.81 397 ASP A N 1
ATOM 3154 C CA . ASP A 1 397 ? -30.415 -25.163 5.851 1.00 92.81 397 ASP A CA 1
ATOM 3155 C C . ASP A 1 397 ? -30.840 -25.343 4.396 1.00 92.81 397 ASP A C 1
ATOM 3157 O O . ASP A 1 397 ? -30.624 -26.417 3.849 1.00 92.81 397 ASP A O 1
ATOM 3161 N N . GLU A 1 398 ? -31.378 -24.298 3.758 1.00 91.56 398 GLU A N 1
ATOM 3162 C CA . GLU A 1 398 ? -31.704 -24.286 2.323 1.00 91.56 398 GLU A CA 1
ATOM 3163 C C . GLU A 1 398 ? -30.456 -24.647 1.486 1.00 91.56 398 GLU A C 1
ATOM 3165 O O . GLU A 1 398 ? -30.477 -25.642 0.766 1.00 91.56 398 GLU A O 1
ATOM 3170 N N . GLU A 1 399 ? -29.330 -23.951 1.681 1.00 91.81 399 GLU A N 1
ATOM 3171 C CA . GLU A 1 399 ? -28.056 -24.230 0.995 1.00 91.81 399 GLU A CA 1
ATOM 3172 C C . GLU A 1 399 ? -27.500 -25.631 1.308 1.00 91.81 399 GLU A C 1
ATOM 3174 O O . GLU A 1 399 ? -26.995 -26.328 0.428 1.00 91.81 399 GLU A O 1
ATOM 3179 N N . ALA A 1 400 ? -27.544 -26.070 2.570 1.00 89.38 400 ALA A N 1
ATOM 3180 C CA . ALA A 1 400 ? -27.037 -27.384 2.964 1.00 89.38 400 ALA A CA 1
ATOM 3181 C C . ALA A 1 400 ? -27.860 -28.520 2.351 1.00 89.38 400 ALA A C 1
ATOM 3183 O O . ALA A 1 400 ? -27.294 -29.563 2.034 1.00 89.38 400 ALA A O 1
ATOM 3184 N N . ILE A 1 401 ? -29.171 -28.325 2.194 1.00 87.69 401 ILE A N 1
ATOM 3185 C CA . ILE A 1 401 ? -30.065 -29.281 1.540 1.00 87.69 401 ILE A CA 1
ATOM 3186 C C . ILE A 1 401 ? -29.845 -29.266 0.028 1.00 87.69 401 ILE A C 1
ATOM 3188 O O . ILE A 1 401 ? -29.750 -30.341 -0.556 1.00 87.69 401 ILE A O 1
ATOM 3192 N N . GLU A 1 402 ? -29.712 -28.092 -0.595 1.00 87.44 402 GLU A N 1
ATOM 3193 C CA . GLU A 1 402 ? -29.399 -27.969 -2.026 1.00 87.44 402 GLU A CA 1
ATOM 3194 C C . GLU A 1 402 ? -28.109 -28.708 -2.386 1.00 87.44 402 GLU A C 1
ATOM 3196 O O . GLU A 1 402 ? -28.103 -29.477 -3.335 1.00 87.44 402 GLU A O 1
ATOM 3201 N N . ASN A 1 403 ? -27.055 -28.573 -1.577 1.00 86.56 403 ASN A N 1
ATOM 3202 C CA . ASN A 1 403 ? -25.768 -29.243 -1.802 1.00 86.56 403 ASN A CA 1
ATOM 3203 C C . ASN A 1 403 ? -25.795 -30.778 -1.635 1.00 86.56 403 ASN A C 1
ATOM 3205 O O . ASN A 1 403 ? -24.769 -31.429 -1.842 1.00 86.56 403 ASN A O 1
ATOM 3209 N N . LEU A 1 404 ? -26.911 -31.371 -1.193 1.00 81.00 404 LEU A N 1
ATOM 3210 C CA . LEU A 1 404 ? -27.069 -32.830 -1.167 1.00 81.00 404 LEU A CA 1
ATOM 3211 C C . LEU A 1 404 ? -27.483 -33.397 -2.526 1.00 81.00 404 LEU A C 1
ATOM 3213 O O . LEU A 1 404 ? -27.289 -34.593 -2.750 1.00 81.00 404 LEU A O 1
ATOM 3217 N N . PHE A 1 405 ? -28.050 -32.563 -3.396 1.00 72.44 405 PHE A N 1
ATOM 3218 C CA . PHE A 1 405 ? -28.460 -32.909 -4.754 1.00 72.44 405 PHE A CA 1
ATOM 3219 C C . PHE A 1 405 ? -27.434 -32.391 -5.764 1.00 72.44 405 PHE A C 1
ATOM 3221 O O . PHE A 1 405 ? -27.290 -33.059 -6.814 1.00 72.44 405 PHE A O 1
#

Radius of gyration: 36.86 Å; Cα contacts (8 Å, |Δi|>4): 729; chains: 1; bounding box: 70×72×95 Å

pLDDT: mean 90.0, std 15.46, range [25.39, 98.56]

Mean predicted aligned error: 10.29 Å

Sequence (405 aa):
MKSLLFRVGRCVWPTLLAVTLATAAYSQQDFSGRLVTSVLFQPAKQPIDERDLKDMQLIRVGEPLVPSQVAATIDHLFASGLYDDIQVDAEPDQNGVSIRFITRARLFVGHVGARGKFSDPPSRGAILSHAQLYLGTPFNPEDVETATKRVLQIMRDNGLYTGAAGAATILDRETNQVTIRFLVNSGKRAHYETPTIRGDTKLADSTIIRATGWRIPIIHYWRQVTSALTDKGIDGIEKKYAKQQRLTASVDVDSLDYDSRNNRVKPTLKIDAGPKITIRALEAKLKRKKLEAFVPVFQEGSVDNDLLTEGAGNIKNYFQSRGYPDVEVTFKTEPEKNDEEIIDYYIALGPRRRLVHIDILGNDYFTLETIRERMFLQTNSLALRYGRYSETFRKKDEEAIENLF

Nearest PDB structures (foldseek):
  8bwc-assembly1_A  TM=4.161E-01  e=3.251E-15  Escherichia coli
  7tt4-assembly1_A  TM=4.736E-01  e=2.540E-11  Escherichia coli
  7tt2-assembly1_A  TM=4.622E-01  e=1.473E-10  Escherichia coli
  7tt1-assembly1_A  TM=4.335E-01  e=4.482E-10  Escherichia coli
  7tt3-assembly1_A  TM=4.566E-01  e=1.287E-09  Escherichia coli

Secondary structure (DSSP, 8-state):
-------------------------------TTSBEEEEEEESSS-SS-HHHHHHH----TTSBP-HHHHHHHHHHHHHTT-EEEEEEEEEEETTEEEEEEEEEEPPEEEEEEEEEE--SSSPHHHHHHHHT--TTSBP-HHHHHHHHHHHHHHHHHTT-TT-EEEEEEEEETTTTEEEEEEEEE--PPPEE-PPEEEEE-SS-HHHHHHHH--EETTTTEEPBP-HHHHHHHHHHHHHHHHTTT-TT-EEEEEEEEEETTTTEEEEEEEEE--PEEEEEEESS---HHHHHHHSTHHHHS---HHHHHHHHHHHHHHHHTTT-TT-EEEEEEPPPBTTEEEEEEEEE---------------SSS-HHHHHTT-S-B---SS-TT-B--HHHHHHHHHHHHTT-

Solvent-accessible surface area (backbone atoms only — not comparable to full-atom values): 22566 Å² total; per-residue (Å²): 142,77,80,49,83,66,79,91,78,93,83,84,86,90,83,91,75,96,68,85,82,75,80,74,79,77,76,75,78,78,59,67,66,33,32,21,70,39,81,45,53,40,58,77,79,60,89,60,57,75,69,61,48,57,72,41,47,66,71,52,70,75,37,59,36,51,68,67,40,54,53,52,24,52,51,46,50,46,70,68,63,48,43,71,43,77,34,56,38,56,42,86,39,95,92,24,29,30,37,36,38,42,53,37,69,37,42,21,27,32,61,73,48,76,46,75,50,82,52,77,64,58,43,74,66,55,42,54,62,57,29,70,72,57,70,72,38,80,55,53,79,68,54,55,57,52,17,38,51,39,39,47,45,55,33,40,55,18,20,17,71,73,32,50,62,46,74,47,78,46,77,40,85,90,78,36,25,35,30,37,38,34,47,34,36,33,64,60,65,15,22,44,48,84,58,48,79,43,73,56,51,98,60,58,66,72,57,48,53,54,32,26,60,48,48,43,78,92,78,73,41,52,40,68,38,31,48,71,53,52,53,50,14,44,54,29,36,45,56,56,34,30,76,66,34,12,27,66,42,45,76,43,78,77,43,73,49,71,39,82,89,78,44,29,29,35,36,30,36,41,27,40,31,56,41,30,59,45,79,4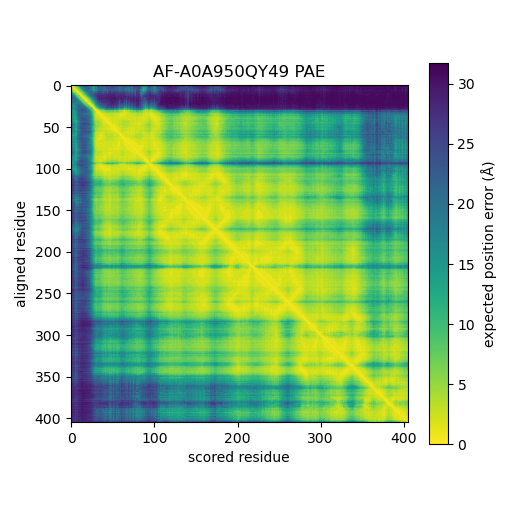7,62,37,95,40,94,64,58,65,75,56,49,56,67,34,28,44,34,78,76,75,41,38,78,52,72,66,43,51,51,49,16,30,50,44,50,32,43,56,43,10,41,71,14,14,75,69,38,44,49,51,73,48,74,49,79,74,52,93,66,32,28,40,38,39,32,42,36,49,45,66,70,78,48,62,39,77,75,83,90,84,80,90,66,84,90,53,53,71,63,70,53,55,75,71,39,66,53,39,54,45,41,96,91,32,80,27,13,36,44,31,73,69,33,51,52,50,32,53,53,57,55,54,74,75,110